Protein AF-0000000079071403 (afdb_homodimer)

Radius of gyration: 27.63 Å; Cα contacts (8 Å, |Δi|>4): 1216; chains: 2; bounding box: 45×88×62 Å

pLDDT: mean 96.02, std 5.26, range [44.34, 98.88]

Organism: Streptomyces microflavus (NCBI:txid1919)

Sequence (558 aa):
MDQLTVGILHPGSMGAAVAACAATNAAAALWCEAGRSSASAGRAAQFGLTSVASLSELLDRSDIVISLCPPAGAEDLARDVAGHRFAGVYLEANAINPERVQRIAGLLAPDATVVDGGVVGSPPVGNKTPTLYLSGPADASERIEALFAGTAVRTTVLGTEVGKASALKLAYAAFQKASRVLVALAIGMAREHGVDQELIEVASRRTDSYLAEPQYVAKTAARAWRWGPELEEAADALAAAGLPPEMLRAAASALARWNDAKDDGELTLTDALDRLAQPMDQLTVGILHPGSMGAAVAACAATNAAAALWCEAGRSSASAGRAAQFGLTSVASLSELLDRSDIVISLCPPAGAEDLARDVAGHRFAGVYLEANAINPERVQRIAGLLAPDATVVDGGVVGSPPVGNKTPTLYLSGPADASERIEALFAGTAVRTTVLGTEVGKASALKLAYAAFQKASRVLVALAIGMAREHGVDQELIEVASRRTDSYLAEPQYVAKTAARAWRWGPELEEAADALAAAGLPPEMLRAAASALARWNDAKDDGELTLTDALDRLAQP

Secondary structure (DSSP, 8-state):
-PPPEEEES--SHHHHHHHHHHHTTSSEEEEE-TT--HHHHHHHHHTTPEEES-HHHHHHH-SEEEE---GGGHHHHHHHHHHTT--SEEEE-SS--HHHHHHHHHHHTTTSEEEEEEEESS-SSTT---EEEEES-HHHHHHHHHHHTTSSSEEEEEESSTTHHHHHHHHHHHHHHHHHHHHHHHHHHHHTTT-HHHHHHHHTT--S-GGG-TTHHHHHHHTHHHHHHHHHHHHHHHHHTTS--HHHHHHHHHHHTTGGGTT-TT--HHHHHHHH---/-PPPEEEES--SHHHHHHHHHHHTTSSEEEEE-TT--HHHHHHHHHTTPEEES-HHHHHHH-SEEEE---GGGHHHHHHHHHHTT--SEEEE-SS--HHHHHHHHHHHTTTSEEEEEEEESS-SSTT---EEEEES-HHHHHHHHHHHTTSSSEEEEEESSTTHHHHHHHHHHHHHHHHHHHHHHHHHHHHTTT-HHHHHHHHTT--S-GGG-TTHHHHHHHTHHHHHHHHHHHHHHHHHTTS--HHHHHHHHHHHTTGGGTT-TT--HHHHHHHH---

Nearest PDB structures (foldseek):
  8tcu-assembly1_D-2  TM=5.773E-01  e=1.353E-08  Homo sapiens
  5bsh-assembly1_D  TM=5.995E-01  e=4.587E-08  Medicago truncatula
  8dkg-assembly1_B-2  TM=5.137E-01  e=7.140E-09  Homo sapiens
  5uax-assembly1_C  TM=5.415E-01  e=5.787E-08  Homo sapiens
  3tri-assembly1_B  TM=5.147E-01  e=1.384E-07  Coxiella burnetii

InterPro domains:
  IPR008927 6-phosphogluconate dehydrogenase-like, C-terminal domain superfamily [SSF48179] (163-271)
  IPR013328 6-phosphogluconate dehydrogenase, domain 2 [G3DSA:1.10.1040.10] (174-278)
  IPR015814 Phosphogluconate dehydrogenase, NAD-binding, putative, C-terminal [PF09130] (190-258)
  IPR036291 NAD(P)-binding domain superfamily [SSF51735] (5-138)

Solvent-accessible surface area (backbone atoms only — not comparable to full-atom values): 26930 Å² total; per-residue (Å²): 127,87,58,48,25,34,20,39,75,30,43,44,75,51,28,24,36,51,40,38,38,30,30,76,55,25,67,39,27,32,34,51,54,64,95,55,54,72,67,39,52,50,43,26,55,74,48,69,45,43,77,38,78,33,66,67,59,39,50,72,63,26,47,32,36,40,39,41,46,60,55,89,50,49,61,61,52,44,50,54,46,37,74,67,61,38,61,35,39,37,34,47,32,31,61,40,31,34,70,56,52,51,53,44,42,58,58,31,47,85,49,26,48,56,33,24,17,17,68,49,71,58,51,47,57,92,91,34,62,18,36,38,29,29,6,12,51,64,71,62,49,49,54,54,45,57,27,27,62,94,45,49,45,40,68,47,78,78,46,60,50,70,28,38,16,17,31,36,36,37,24,52,46,41,40,53,54,45,45,46,51,38,33,45,52,25,44,49,46,10,46,78,58,72,30,36,69,59,44,32,55,61,33,58,71,42,56,57,35,66,53,48,44,60,68,51,36,13,58,50,27,17,42,11,65,63,49,22,59,38,24,45,30,34,21,50,46,24,47,76,67,30,29,81,29,53,36,38,45,31,38,24,56,56,28,56,54,26,45,90,34,56,73,38,86,78,54,40,46,68,56,39,48,54,52,52,35,45,133,128,85,59,49,24,34,22,37,77,30,42,44,75,50,29,24,35,49,39,40,38,32,30,76,55,26,66,38,27,34,34,52,54,65,93,56,52,71,68,40,52,50,43,26,55,74,46,69,45,42,78,36,77,33,65,68,58,40,50,72,64,25,46,32,36,39,38,40,46,60,56,89,50,49,61,60,51,45,50,54,45,37,72,65,61,40,62,34,39,37,34,48,32,32,61,39,31,34,70,57,51,52,51,44,44,58,60,30,46,83,49,25,47,57,31,24,16,17,66,48,72,58,51,47,57,92,90,33,62,18,37,38,28,27,7,13,52,66,70,61,49,50,53,54,45,57,27,28,63,95,43,48,46,40,70,48,77,78,46,59,50,69,30,38,15,16,30,35,36,37,24,51,47,40,39,53,55,46,47,49,51,38,32,45,54,26,43,48,48,10,45,77,58,73,30,36,70,58,44,31,56,60,34,58,72,41,56,56,36,69,53,47,43,58,68,50,36,13,56,47,27,18,42,12,66,65,49,23,59,38,24,44,30,34,19,51,46,24,46,76,66,30,30,81,29,52,36,37,48,31,38,22,56,55,28,54,53,25,45,90,34,55,74,39,85,79,53,40,46,70,56,39,48,53,50,53,34,44,133

Foldseek 3Di:
DAFFEEEEEFQDLQRLLVLLLLCVRGPFYEYEPPPDDPVSVVSNVVSPHHYDHDPLVRLVRGQEYEYADEPVCQQVVLLVSLVSLRQHEYERAYLDAQVVQVVSCVSNPPRYFYKYWYWDWGRLPDQTAIEIEIEADPVSLVVVQSSNPPGSYHYDYPYHDRGPRSNVRNVVCVVVVVVVVVLVLVLLLCVVVPCSVVVVVVVVVDDDDPVVCLFCLLVLLQCLQPVLVVLVVSLVSSVVSVHHSVVSNVVSVLSVLSVVNHNVPPGGSVNSVVSSDDD/DAFFEEEEEFQDLQRLLVLLLLCVRGPFYEYEPPPDDPVSVVSNVVSPHHYDHDPLVRLVRGQEYEYADEPVCQQVVLLVSLVSLRQHEYERAYLDAQVVQVVSCVSNPPRYFYKYWYWDWGRLPDQTAIEIEIEADPVSLVVVCSSNPPGSYHYDYPYHDRGPRSNVRNVVCVVVVVVVVVLVLVLLLCVVVPCSVVVVVVVVVDDDDPVVCLFCLLVLLQCLQPVLVVLVVSLVSSVVSVHHSVVSNVVSVLSVLSVVNHNVPPGGSVNSVVSSDDD

Structure (mmCIF, N/CA/C/O backbone):
data_AF-0000000079071403-model_v1
#
loop_
_entity.id
_entity.type
_entity.pdbx_description
1 polymer 'DUF1932 domain-containing protein'
#
loop_
_atom_site.group_PDB
_atom_site.id
_atom_site.type_symbol
_atom_site.label_atom_id
_atom_site.label_alt_id
_atom_site.label_comp_id
_atom_site.label_asym_id
_atom_site.label_entity_id
_atom_site.label_seq_id
_atom_site.pdbx_PDB_ins_code
_atom_site.Cartn_x
_atom_site.Cartn_y
_atom_site.Cartn_z
_atom_site.occupancy
_atom_site.B_iso_or_equiv
_atom_site.auth_seq_id
_atom_site.auth_comp_id
_atom_site.auth_asym_id
_atom_site.auth_atom_id
_atom_site.pdbx_PDB_model_num
ATOM 1 N N . MET A 1 1 ? -8.469 47.406 5.652 1 44.78 1 MET A N 1
ATOM 2 C CA . MET A 1 1 ? -8.32 46.5 6.789 1 44.78 1 MET A CA 1
ATOM 3 C C . MET A 1 1 ? -6.871 46.062 6.949 1 44.78 1 MET A C 1
ATOM 5 O O . MET A 1 1 ? -6.172 45.844 5.961 1 44.78 1 MET A O 1
ATOM 9 N N . ASP A 1 2 ? -6.258 46.312 8.078 1 62.88 2 ASP A N 1
ATOM 10 C CA . ASP A 1 2 ? -4.824 46.125 8.25 1 62.88 2 ASP A CA 1
ATOM 11 C C . ASP A 1 2 ? -4.441 44.656 7.938 1 62.88 2 ASP A C 1
ATOM 13 O O . ASP A 1 2 ? -5.18 43.75 8.258 1 62.88 2 ASP A O 1
ATOM 17 N N . GLN A 1 3 ? -3.549 44.469 7.008 1 86.19 3 GLN A N 1
ATOM 18 C CA . GLN A 1 3 ? -3.172 43.125 6.539 1 86.19 3 GLN A CA 1
ATOM 19 C C . GLN A 1 3 ? -2.629 42.281 7.68 1 86.19 3 GLN A C 1
ATOM 21 O O . GLN A 1 3 ? -1.91 42.781 8.547 1 86.19 3 GLN A O 1
ATOM 26 N N . LEU A 1 4 ? -3.07 41.062 7.848 1 93.94 4 LEU A N 1
ATOM 27 C CA . LEU A 1 4 ? -2.676 40.094 8.867 1 93.94 4 LEU A CA 1
ATOM 28 C C . LEU A 1 4 ? -1.189 39.781 8.758 1 93.94 4 LEU A C 1
ATOM 30 O O . LEU A 1 4 ? -0.603 39.875 7.68 1 93.94 4 LEU A O 1
ATOM 34 N N . THR A 1 5 ? -0.598 39.656 9.93 1 98.19 5 THR A N 1
ATOM 35 C CA . THR A 1 5 ? 0.76 39.125 9.984 1 98.19 5 THR A CA 1
ATOM 36 C C . THR A 1 5 ? 0.747 37.625 10.352 1 98.19 5 THR A C 1
ATOM 38 O O . THR A 1 5 ? -0.004 37.219 11.234 1 98.19 5 THR A O 1
ATOM 41 N N . VAL A 1 6 ? 1.579 36.875 9.617 1 98.56 6 VAL A N 1
ATOM 42 C CA . VAL A 1 6 ? 1.611 35.406 9.859 1 98.56 6 VAL A CA 1
ATOM 43 C C . VAL A 1 6 ? 3 35 10.344 1 98.56 6 VAL A C 1
ATOM 45 O O . VAL A 1 6 ? 4.008 35.562 9.883 1 98.56 6 VAL A O 1
ATOM 48 N N . GLY A 1 7 ? 3.025 34.156 11.375 1 98.56 7 GLY A N 1
ATOM 49 C CA . GLY A 1 7 ? 4.266 33.562 11.836 1 98.56 7 GLY A CA 1
ATOM 50 C C . GLY A 1 7 ? 4.363 32.094 11.508 1 98.56 7 GLY A C 1
ATOM 51 O O . GLY A 1 7 ? 3.402 31.328 11.695 1 98.56 7 GLY A O 1
ATOM 52 N N . ILE A 1 8 ? 5.543 31.609 10.93 1 98.5 8 ILE A N 1
ATOM 53 C CA . ILE A 1 8 ? 5.828 30.188 10.727 1 98.5 8 ILE A CA 1
ATOM 54 C C . ILE A 1 8 ? 6.805 29.703 11.789 1 98.5 8 ILE A C 1
ATOM 56 O O . ILE A 1 8 ? 7.906 30.234 11.922 1 98.5 8 ILE A O 1
ATOM 60 N N . LEU A 1 9 ? 6.422 28.625 12.477 1 96.88 9 LEU A N 1
ATOM 61 C CA . LEU A 1 9 ? 7.188 28.203 13.641 1 96.88 9 LEU A CA 1
ATOM 62 C C . LEU A 1 9 ? 8.375 27.344 13.227 1 96.88 9 LEU A C 1
ATOM 64 O O . LEU A 1 9 ? 9.383 27.281 13.93 1 96.88 9 LEU A O 1
ATOM 68 N N . HIS A 1 10 ? 8.234 26.578 12.133 1 93.94 10 HIS A N 1
ATOM 69 C CA . HIS A 1 10 ? 9.297 25.734 11.609 1 93.94 10 HIS A CA 1
ATOM 70 C C . HIS A 1 10 ? 9.469 25.922 10.102 1 93.94 10 HIS A C 1
ATOM 72 O O . HIS A 1 10 ? 8.773 25.281 9.312 1 93.94 10 HIS A O 1
ATOM 78 N N . PRO A 1 11 ? 10.523 26.719 9.727 1 94.56 11 PRO A N 1
ATOM 79 C CA . PRO A 1 11 ? 10.703 26.969 8.297 1 94.56 11 PRO A CA 1
ATOM 80 C C . PRO A 1 11 ? 11.445 25.844 7.582 1 94.56 11 PRO A C 1
ATOM 82 O O . PRO A 1 11 ? 12.461 26.094 6.926 1 94.56 11 PRO A O 1
ATOM 85 N N . GLY A 1 12 ? 10.867 24.656 7.711 1 92.69 12 GLY A N 1
ATOM 86 C CA . GLY A 1 12 ? 11.344 23.562 6.879 1 92.69 12 GLY A CA 1
ATOM 87 C C . GLY A 1 12 ? 10.961 23.719 5.418 1 92.69 12 GLY A C 1
ATOM 88 O O . GLY A 1 12 ? 10.492 24.766 5 1 92.69 12 GLY A O 1
ATOM 89 N N . SER A 1 13 ? 11.188 22.656 4.645 1 91.75 13 SER A N 1
ATOM 90 C CA . SER A 1 13 ? 10.875 22.703 3.217 1 91.75 13 SER A CA 1
ATOM 91 C C . SER A 1 13 ? 9.398 23.016 2.98 1 91.75 13 SER A C 1
ATOM 93 O O . SER A 1 13 ? 9.07 23.875 2.168 1 91.75 13 SER A O 1
ATOM 95 N N . MET A 1 14 ? 8.523 22.328 3.682 1 95 14 MET A N 1
ATOM 96 C CA . MET A 1 14 ? 7.094 22.578 3.553 1 95 14 MET A CA 1
ATOM 97 C C . MET A 1 14 ? 6.711 23.906 4.211 1 95 14 MET A C 1
ATOM 99 O O . MET A 1 14 ? 6.031 24.734 3.604 1 95 14 MET A O 1
ATOM 103 N N . GLY A 1 15 ? 7.25 24.125 5.406 1 96.94 15 GLY A N 1
ATOM 104 C CA . GLY A 1 15 ? 6.883 25.297 6.168 1 96.94 15 GLY A CA 1
ATOM 105 C C . GLY A 1 15 ? 7.242 26.594 5.473 1 96.94 15 GLY A C 1
ATOM 106 O O . GLY A 1 15 ? 6.418 27.516 5.375 1 96.94 15 GLY A O 1
ATOM 107 N N . ALA A 1 16 ? 8.477 26.719 4.984 1 97.25 16 ALA A N 1
ATOM 108 C CA . ALA A 1 16 ? 8.938 27.938 4.328 1 97.25 16 ALA A CA 1
ATOM 109 C C . ALA A 1 16 ? 8.125 28.219 3.068 1 97.25 16 ALA A C 1
ATOM 111 O O . ALA A 1 16 ? 7.73 29.359 2.824 1 97.25 16 ALA A O 1
ATOM 112 N N . ALA A 1 17 ? 7.848 27.156 2.289 1 97.81 17 ALA A N 1
ATOM 113 C CA . ALA A 1 17 ? 7.109 27.312 1.039 1 97.81 17 ALA A CA 1
ATOM 114 C C . ALA A 1 17 ? 5.66 27.719 1.303 1 97.81 17 ALA A C 1
ATOM 116 O O . ALA A 1 17 ? 5.109 28.562 0.604 1 97.81 17 ALA A O 1
ATOM 117 N N . VAL A 1 18 ? 5.051 27.125 2.314 1 98.44 18 VAL A N 1
ATOM 118 C CA . VAL A 1 18 ? 3.676 27.438 2.686 1 98.44 18 VAL A CA 1
ATOM 119 C C . VAL A 1 18 ? 3.594 28.875 3.221 1 98.44 18 VAL A C 1
ATOM 121 O O . VAL A 1 18 ? 2.676 29.609 2.877 1 98.44 18 VAL A O 1
ATOM 124 N N . ALA A 1 19 ? 4.578 29.25 4.055 1 98.25 19 ALA A N 1
ATOM 125 C CA . ALA A 1 19 ? 4.617 30.594 4.598 1 98.25 19 ALA A CA 1
ATOM 126 C C . ALA A 1 19 ? 4.754 31.625 3.482 1 98.25 19 ALA A C 1
ATOM 128 O O . ALA A 1 19 ? 4.168 32.719 3.557 1 98.25 19 ALA A O 1
ATOM 129 N N . ALA A 1 20 ? 5.504 31.297 2.463 1 97.81 20 ALA A N 1
ATOM 130 C CA . ALA A 1 20 ? 5.668 32.219 1.326 1 97.81 20 ALA A CA 1
ATOM 131 C C . ALA A 1 20 ? 4.344 32.438 0.602 1 97.81 20 ALA A C 1
ATOM 133 O O . ALA A 1 20 ? 4.059 33.531 0.137 1 97.81 20 ALA A O 1
ATOM 134 N N . CYS A 1 21 ? 3.553 31.391 0.476 1 98.12 21 CYS A N 1
ATOM 135 C CA . CYS A 1 21 ? 2.227 31.516 -0.116 1 98.12 21 CYS A CA 1
ATOM 136 C C . CYS A 1 21 ? 1.334 32.406 0.739 1 98.12 21 CYS A C 1
ATOM 138 O O . CYS A 1 21 ? 0.639 33.281 0.217 1 98.12 21 CYS A O 1
ATOM 140 N N . ALA A 1 22 ? 1.403 32.25 2.047 1 98 22 ALA A N 1
ATOM 141 C CA . ALA A 1 22 ? 0.615 33.062 2.961 1 98 22 ALA A CA 1
ATOM 142 C C . ALA A 1 22 ? 1.02 34.531 2.867 1 98 22 ALA A C 1
ATOM 144 O O . ALA A 1 22 ? 0.175 35.438 2.986 1 98 22 ALA A O 1
ATOM 145 N N . ALA A 1 23 ? 2.252 34.812 2.652 1 97.31 23 ALA A N 1
ATOM 146 C CA . ALA A 1 23 ? 2.805 36.156 2.617 1 97.31 23 ALA A CA 1
ATOM 147 C C . ALA A 1 23 ? 2.16 36.969 1.511 1 97.31 23 ALA A C 1
ATOM 149 O O . ALA A 1 23 ? 2.115 38.219 1.595 1 97.31 23 ALA A O 1
ATOM 150 N N . THR A 1 24 ? 1.642 36.281 0.502 1 96.25 24 THR A N 1
ATOM 151 C CA . THR A 1 24 ? 1.021 36.969 -0.628 1 96.25 24 THR A CA 1
ATOM 152 C C . THR A 1 24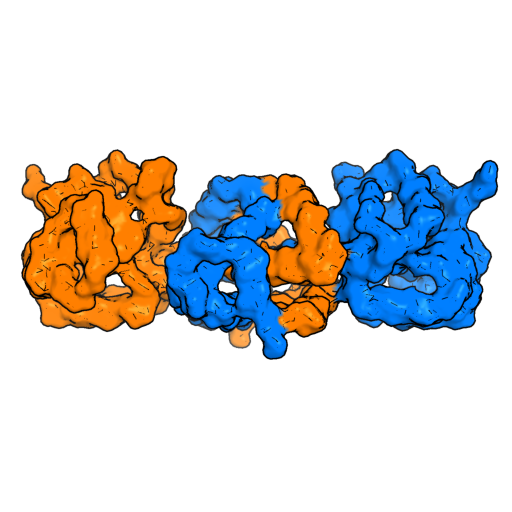 ? -0.19 37.781 -0.173 1 96.25 24 THR A C 1
ATOM 154 O O . THR A 1 24 ? -0.507 38.812 -0.76 1 96.25 24 THR A O 1
ATOM 157 N N . ASN A 1 25 ? -0.828 37.344 0.885 1 97.25 25 ASN A N 1
ATOM 158 C CA . ASN A 1 25 ? -2.039 38 1.367 1 97.25 25 ASN A CA 1
ATOM 159 C C . ASN A 1 25 ? -1.868 38.531 2.793 1 97.25 25 ASN A C 1
ATOM 161 O O . ASN A 1 25 ? -2.854 38.812 3.477 1 97.25 25 ASN A O 1
ATOM 165 N N . ALA A 1 26 ? -0.604 38.562 3.264 1 97.81 26 ALA A N 1
ATOM 166 C CA . ALA A 1 26 ? -0.3 39.031 4.617 1 97.81 26 ALA A CA 1
ATOM 167 C C . ALA A 1 26 ? 0.609 40.25 4.586 1 97.81 26 ALA A C 1
ATOM 169 O O . ALA A 1 26 ? 1.24 40.562 3.566 1 97.81 26 ALA A O 1
ATOM 170 N N . ALA A 1 27 ? 0.57 41 5.68 1 97.44 27 ALA A N 1
ATOM 171 C CA . ALA A 1 27 ? 1.501 42.094 5.809 1 97.44 27 ALA A CA 1
ATOM 172 C C . ALA A 1 27 ? 2.945 41.625 5.844 1 97.44 27 ALA A C 1
ATOM 174 O O . ALA A 1 27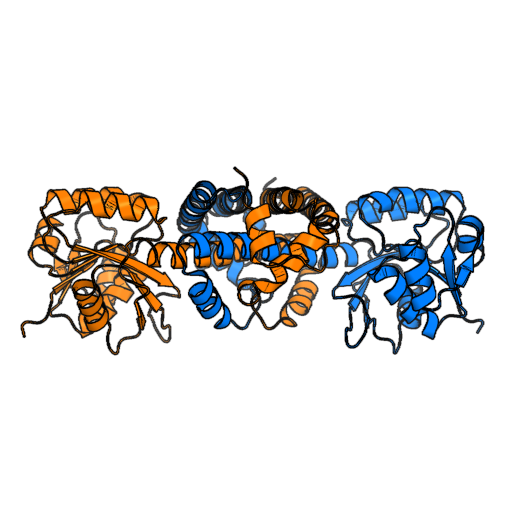 ? 3.846 42.281 5.32 1 97.44 27 ALA A O 1
ATOM 175 N N . ALA A 1 28 ? 3.133 40.469 6.492 1 97.38 28 ALA A N 1
ATOM 176 C CA . ALA A 1 28 ? 4.441 39.844 6.59 1 97.38 28 ALA A CA 1
ATOM 177 C C . ALA A 1 28 ? 4.309 38.375 6.988 1 97.38 28 ALA A C 1
ATOM 179 O O . ALA A 1 28 ? 3.299 37.969 7.574 1 97.38 28 ALA A O 1
ATOM 180 N N . ALA A 1 29 ? 5.262 37.594 6.586 1 98.5 29 ALA A N 1
ATOM 181 C CA . ALA A 1 29 ? 5.477 36.25 7.117 1 98.5 29 ALA A CA 1
ATOM 182 C C . ALA A 1 29 ? 6.766 36.188 7.93 1 98.5 29 ALA A C 1
ATOM 184 O O . ALA A 1 29 ? 7.859 36.344 7.387 1 98.5 29 ALA A O 1
ATOM 185 N N . LEU A 1 30 ? 6.605 35.938 9.219 1 98.56 30 LEU A N 1
ATOM 186 C CA . LEU A 1 30 ? 7.723 36 10.156 1 98.56 30 LEU A CA 1
ATOM 187 C C . LEU A 1 30 ? 8.242 34.594 10.484 1 98.56 30 LEU A C 1
ATOM 189 O O . LEU A 1 30 ? 7.492 33.625 10.438 1 98.56 30 LEU A O 1
ATOM 193 N N . TRP A 1 31 ? 9.531 34.469 10.781 1 98.12 31 TRP A N 1
ATOM 194 C CA . TRP A 1 31 ? 10.148 33.25 11.344 1 98.12 31 TRP A CA 1
ATOM 195 C C . TRP A 1 31 ? 11.219 33.625 12.367 1 98.12 31 TRP A C 1
ATOM 197 O O . TRP A 1 31 ? 11.773 34.719 12.328 1 98.12 31 TRP A O 1
ATOM 207 N N . CYS A 1 32 ? 11.43 32.75 13.32 1 97.25 32 CYS A N 1
ATOM 208 C CA . CYS A 1 32 ? 12.414 33 14.375 1 97.25 32 CYS A CA 1
ATOM 209 C C . CYS A 1 32 ? 13.75 32.344 14.023 1 97.25 32 CYS A C 1
ATOM 211 O O . CYS A 1 32 ? 13.836 31.141 13.836 1 97.25 32 CYS A O 1
ATOM 213 N N . GLU A 1 33 ? 14.812 33.062 14.047 1 94.38 33 GLU A N 1
ATOM 214 C CA . GLU A 1 33 ? 16.125 32.594 13.633 1 94.38 33 GLU A CA 1
ATOM 215 C C . GLU A 1 33 ? 16.844 31.875 14.773 1 94.38 33 GLU A C 1
ATOM 217 O O . GLU A 1 33 ? 17.719 31.047 14.531 1 94.38 33 GLU A O 1
ATOM 222 N N . ALA A 1 34 ? 16.438 32.188 15.961 1 91.56 34 ALA A N 1
ATOM 223 C CA . ALA A 1 34 ? 17.156 31.641 17.125 1 91.56 34 ALA A CA 1
ATOM 224 C C . ALA A 1 34 ? 17.141 30.125 17.125 1 91.56 34 ALA A C 1
ATOM 226 O O . ALA A 1 34 ? 16.094 29.5 17 1 91.56 34 ALA A O 1
ATOM 227 N N . GLY A 1 35 ? 18.328 29.5 17.219 1 88.88 35 GLY A N 1
ATOM 228 C CA . GLY A 1 35 ? 18.469 28.062 17.375 1 88.88 35 GLY A CA 1
ATOM 229 C C . GLY A 1 35 ? 18.281 27.297 16.094 1 88.88 35 GLY A C 1
ATOM 230 O O . GLY A 1 35 ? 18.219 26.062 16.094 1 88.88 35 GLY A O 1
ATOM 231 N N . ARG A 1 36 ? 18.281 27.969 14.953 1 90.62 36 ARG A N 1
ATOM 232 C CA . ARG A 1 36 ? 18.016 27.281 13.688 1 90.62 36 ARG A CA 1
ATOM 233 C C . ARG A 1 36 ? 19.312 27.062 12.914 1 90.62 36 ARG A C 1
ATOM 235 O O . ARG A 1 36 ? 20.297 27.781 13.109 1 90.62 36 ARG A O 1
ATOM 242 N N . SER A 1 37 ? 19.297 26.078 12.117 1 90.31 37 SER A N 1
ATOM 243 C CA . SER A 1 37 ? 20.453 25.734 11.289 1 90.31 37 SER A CA 1
ATOM 244 C C . SER A 1 37 ? 20.609 26.734 10.148 1 90.31 37 SER A C 1
ATOM 246 O O . SER A 1 37 ? 19.703 27.516 9.852 1 90.31 37 SER A O 1
ATOM 248 N N . SER A 1 38 ? 21.828 26.672 9.508 1 92.38 38 SER A N 1
ATOM 249 C CA . SER A 1 38 ? 22.078 27.484 8.312 1 92.38 38 SER A CA 1
ATOM 250 C C . SER A 1 38 ? 21.156 27.078 7.168 1 92.38 38 SER A C 1
ATOM 252 O O . SER A 1 38 ? 20.75 27.906 6.352 1 92.38 38 SER A O 1
ATOM 254 N N . ALA A 1 39 ? 20.781 25.797 7.145 1 88.56 39 ALA A N 1
ATOM 255 C CA . ALA A 1 39 ? 19.875 25.312 6.105 1 88.56 39 ALA A CA 1
ATOM 256 C C . ALA A 1 39 ? 18.5 25.953 6.246 1 88.56 39 ALA A C 1
ATOM 258 O O . ALA A 1 39 ? 17.891 26.344 5.254 1 88.56 39 ALA A O 1
ATOM 259 N N . SER A 1 40 ? 18.031 26.062 7.488 1 90.62 40 SER A N 1
ATOM 260 C CA . SER A 1 40 ? 16.75 26.703 7.758 1 90.62 40 SER A CA 1
ATOM 261 C C . SER A 1 40 ? 16.766 28.188 7.379 1 90.62 40 SER A C 1
ATOM 263 O O . SER A 1 40 ? 15.82 28.688 6.777 1 90.62 40 SER A O 1
ATOM 265 N N . ALA A 1 41 ? 17.844 28.844 7.719 1 93.62 41 ALA A N 1
ATOM 266 C CA . ALA A 1 41 ? 18 30.25 7.395 1 93.62 41 ALA A CA 1
ATOM 267 C C . ALA A 1 41 ? 18.047 30.469 5.883 1 93.62 41 ALA A C 1
ATOM 269 O O . ALA A 1 41 ? 17.469 31.438 5.375 1 93.62 41 ALA A O 1
ATOM 270 N N . GLY A 1 42 ? 18.766 29.578 5.203 1 95 42 GLY A N 1
ATOM 271 C CA . GLY A 1 42 ? 18.828 29.656 3.752 1 95 42 GLY A CA 1
ATOM 272 C C . GLY A 1 42 ? 17.469 29.531 3.096 1 95 42 GLY A C 1
ATOM 273 O O . GLY A 1 42 ? 17.125 30.281 2.186 1 95 42 GLY A O 1
ATOM 274 N N . ARG A 1 43 ? 16.625 28.641 3.549 1 93.94 43 ARG A N 1
ATOM 275 C CA . ARG A 1 43 ? 15.281 28.438 3.01 1 93.94 43 ARG A CA 1
ATOM 276 C C . ARG A 1 43 ? 14.398 29.656 3.268 1 93.94 43 ARG A C 1
ATOM 278 O O . ARG A 1 43 ? 13.672 30.109 2.379 1 93.94 43 ARG A O 1
ATOM 285 N N . ALA A 1 44 ? 14.484 30.125 4.5 1 95.5 44 ALA A N 1
ATOM 286 C CA . ALA A 1 44 ? 13.695 31.297 4.859 1 95.5 44 ALA A CA 1
ATOM 287 C C . ALA A 1 44 ? 14.039 32.5 3.975 1 95.5 44 ALA A C 1
ATOM 289 O O . ALA A 1 44 ? 13.156 33.219 3.521 1 95.5 44 ALA A O 1
ATOM 290 N N . ALA A 1 45 ? 15.328 32.656 3.758 1 94.81 45 ALA A N 1
ATOM 291 C CA . ALA A 1 45 ? 15.789 33.75 2.891 1 94.81 45 ALA A CA 1
ATOM 292 C C . ALA A 1 45 ? 15.305 33.531 1.459 1 94.81 45 ALA A C 1
ATOM 294 O O . ALA A 1 45 ? 14.859 34.5 0.809 1 94.81 45 ALA A O 1
ATOM 295 N N . GLN A 1 46 ? 15.406 32.34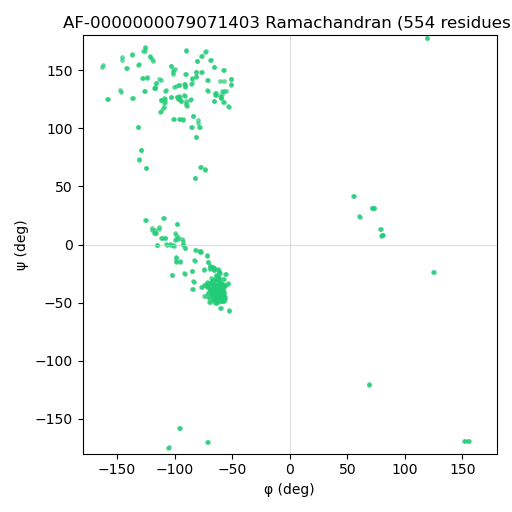4 0.987 1 95.38 46 GLN A N 1
ATOM 296 C CA . GLN A 1 46 ? 14.992 31.984 -0.369 1 95.38 46 GLN A CA 1
ATOM 297 C C . GLN A 1 46 ? 13.523 32.312 -0.592 1 95.38 46 GLN A C 1
ATOM 299 O O . GLN A 1 46 ? 13.133 32.75 -1.68 1 95.38 46 GLN A O 1
ATOM 304 N N . PHE A 1 47 ? 12.695 32.188 0.444 1 96.38 47 PHE A N 1
ATOM 305 C CA . PHE A 1 47 ? 11.25 32.375 0.306 1 96.38 47 PHE A CA 1
ATOM 306 C C . PHE A 1 47 ? 10.836 33.75 0.769 1 96.38 47 PHE A C 1
ATOM 308 O O . PHE A 1 47 ? 9.648 34.062 0.824 1 96.38 47 PHE A O 1
ATOM 315 N N . GLY A 1 48 ? 11.789 34.625 1.147 1 95.88 48 GLY A N 1
ATOM 316 C CA . GLY A 1 48 ? 11.523 36.031 1.472 1 95.88 48 GLY A CA 1
ATOM 317 C C . GLY A 1 48 ? 10.82 36.188 2.805 1 95.88 48 GLY A C 1
ATOM 318 O O . GLY A 1 48 ? 10.047 37.125 2.98 1 95.88 48 GLY A O 1
ATOM 319 N N . LEU A 1 49 ? 11.078 35.312 3.752 1 97.94 49 LEU A N 1
ATOM 320 C CA . LEU A 1 49 ? 10.469 35.438 5.074 1 97.94 49 LEU A CA 1
ATOM 321 C C . LEU A 1 49 ? 11.211 36.438 5.934 1 97.94 49 LEU A C 1
ATOM 323 O O . LEU A 1 49 ? 12.438 36.562 5.828 1 97.94 49 LEU A O 1
ATOM 327 N N . THR A 1 50 ? 10.508 37.125 6.727 1 98.06 50 THR A N 1
ATOM 328 C CA . THR A 1 50 ? 11.086 38.125 7.598 1 98.06 50 THR A CA 1
ATOM 329 C C . THR A 1 50 ? 11.57 37.531 8.906 1 98.06 50 THR A C 1
ATOM 331 O O . THR A 1 50 ? 10.797 36.875 9.617 1 98.06 50 THR A O 1
ATOM 334 N N . SER A 1 51 ? 12.844 37.75 9.227 1 97.62 51 SER A N 1
ATOM 335 C CA . SER A 1 51 ? 13.414 37.156 10.438 1 97.62 51 SER A CA 1
ATOM 336 C C . SER A 1 51 ? 13.117 38.031 11.656 1 97.62 51 SER A C 1
ATOM 338 O O . SER A 1 51 ? 13.055 39.25 11.562 1 97.62 51 SER A O 1
ATOM 340 N N . VAL A 1 52 ? 12.867 37.375 12.758 1 97.94 52 VAL A N 1
ATOM 341 C CA . VAL A 1 52 ? 12.812 38.031 14.07 1 97.94 52 VAL A CA 1
ATOM 342 C C . VAL A 1 52 ? 13.773 37.312 15.031 1 97.94 52 VAL A C 1
ATOM 344 O O . VAL A 1 52 ? 14.211 36.188 14.773 1 97.94 52 VAL A O 1
ATOM 347 N N . ALA A 1 53 ? 14.023 37.906 16.188 1 95.88 53 ALA A N 1
ATOM 348 C CA . ALA A 1 53 ? 15.133 37.469 17.047 1 95.88 53 ALA A CA 1
ATOM 349 C C . ALA A 1 53 ? 14.68 36.406 18.031 1 95.88 53 ALA A C 1
ATOM 351 O O . ALA A 1 53 ? 15.492 35.594 18.516 1 95.88 53 ALA A O 1
ATOM 352 N N . SER A 1 54 ? 13.352 36.406 18.359 1 97 54 SER A N 1
ATOM 353 C CA . SER A 1 54 ? 12.883 35.469 19.391 1 97 54 SER A CA 1
ATOM 354 C C . SER A 1 54 ? 11.469 34.969 19.078 1 97 54 SER A C 1
ATOM 356 O O . SER A 1 54 ? 10.734 35.594 18.328 1 97 54 SER A O 1
ATOM 358 N N . LEU A 1 55 ? 11.203 33.875 19.734 1 97.19 55 LEU A N 1
ATOM 359 C CA . LEU A 1 55 ? 9.844 33.344 19.641 1 97.19 55 LEU A CA 1
ATOM 360 C C . LEU A 1 55 ? 8.828 34.312 20.188 1 97.19 55 LEU A C 1
ATOM 362 O O . LEU A 1 55 ? 7.734 34.469 19.641 1 97.19 55 LEU A O 1
ATOM 366 N N . SER A 1 56 ? 9.227 35 21.266 1 97.62 56 SER A N 1
ATOM 367 C CA . SER A 1 56 ? 8.352 36 21.859 1 97.62 56 SER A CA 1
ATOM 368 C C . SER A 1 56 ? 8 37.094 20.875 1 97.62 56 SER A C 1
ATOM 370 O O . SER A 1 56 ? 6.832 37.469 20.734 1 97.62 56 SER A O 1
ATOM 372 N N . GLU A 1 57 ? 8.992 37.594 20.219 1 98.12 57 GLU A N 1
ATOM 373 C CA . GLU A 1 57 ? 8.758 38.625 19.219 1 98.12 57 GLU A CA 1
ATOM 374 C C . GLU A 1 57 ? 7.875 38.125 18.094 1 98.12 57 GLU A C 1
ATOM 376 O O . GLU A 1 57 ? 6.98 38.844 17.625 1 98.12 57 GLU A O 1
ATOM 381 N N . LEU A 1 58 ? 8.125 36.875 17.594 1 98.38 58 LEU A N 1
ATOM 382 C CA . LEU A 1 58 ? 7.32 36.281 16.547 1 98.38 58 LEU A CA 1
ATOM 383 C C . LEU A 1 58 ? 5.852 36.219 16.938 1 98.38 58 LEU A C 1
ATOM 385 O O . LEU A 1 58 ? 4.98 36.625 16.172 1 98.38 58 LEU A O 1
ATOM 389 N N . LEU A 1 59 ? 5.566 35.781 18.156 1 98.5 59 LEU A N 1
ATOM 390 C CA . LEU A 1 59 ? 4.203 35.594 18.641 1 98.5 59 LEU A CA 1
ATOM 391 C C . LEU A 1 59 ? 3.514 36.938 18.891 1 98.5 59 LEU A C 1
ATOM 393 O O . LEU A 1 59 ? 2.32 37.094 18.625 1 98.5 59 LEU A O 1
ATOM 397 N N . ASP A 1 60 ? 4.289 37.938 19.359 1 97.81 60 ASP A N 1
ATOM 398 C CA . ASP A 1 60 ? 3.73 39.25 19.641 1 97.81 60 ASP A CA 1
ATOM 399 C C . ASP A 1 60 ? 3.264 39.938 18.375 1 97.81 60 ASP A C 1
ATOM 401 O O . ASP A 1 60 ? 2.287 40.688 18.391 1 97.81 60 ASP A O 1
ATOM 405 N N . ARG A 1 61 ? 3.912 39.625 17.344 1 97.94 61 ARG A N 1
ATOM 406 C CA . ARG A 1 61 ? 3.668 40.375 16.109 1 97.94 61 ARG A CA 1
ATOM 407 C C . ARG A 1 61 ? 2.701 39.594 15.203 1 97.94 61 ARG A C 1
ATOM 409 O O . ARG A 1 61 ? 2.191 40.156 14.234 1 97.94 61 ARG A O 1
ATOM 416 N N . SER A 1 62 ? 2.4 38.344 15.492 1 98.5 62 SER A N 1
ATOM 417 C CA . SER A 1 62 ? 1.631 37.5 14.578 1 98.5 62 SER A CA 1
ATOM 418 C C . SER A 1 62 ? 0.153 37.5 14.953 1 98.5 62 SER A C 1
ATOM 420 O O . SER A 1 62 ? -0.191 37.438 16.141 1 98.5 62 SER A O 1
ATOM 422 N N . ASP A 1 63 ? -0.707 37.594 13.953 1 98.44 63 ASP A N 1
ATOM 423 C CA . ASP A 1 63 ? -2.135 37.344 14.125 1 98.44 63 ASP A CA 1
ATOM 424 C C . ASP A 1 63 ? -2.451 35.844 14 1 98.44 63 ASP A C 1
ATOM 426 O O . ASP A 1 63 ? -3.355 35.344 14.664 1 98.44 63 ASP A O 1
ATOM 430 N N . ILE A 1 64 ? -1.753 35.188 13.078 1 98.62 64 ILE A N 1
ATOM 431 C CA . ILE A 1 64 ? -1.855 33.75 12.812 1 98.62 64 ILE A CA 1
ATOM 432 C C . ILE A 1 64 ? -0.471 33.125 12.891 1 98.62 64 ILE A C 1
ATOM 434 O O . ILE A 1 64 ? 0.501 33.656 12.367 1 98.62 64 ILE A O 1
ATOM 438 N N . VAL A 1 65 ? -0.408 32.062 13.586 1 98.75 65 VAL A N 1
ATOM 439 C CA . VAL A 1 65 ? 0.827 31.281 13.633 1 98.75 65 VAL A CA 1
ATOM 440 C C . VAL A 1 65 ? 0.589 29.891 13.047 1 98.75 65 VAL A C 1
ATOM 442 O O . VAL A 1 65 ? -0.433 29.25 13.32 1 98.75 65 VAL A O 1
ATOM 445 N N . ILE A 1 66 ? 1.534 29.406 12.172 1 98.75 66 ILE A N 1
ATOM 446 C CA . ILE A 1 66 ? 1.42 28.125 11.484 1 98.75 66 ILE A CA 1
ATOM 447 C C . ILE A 1 66 ? 2.449 27.141 12.047 1 98.75 66 ILE A C 1
ATOM 449 O O . ILE A 1 66 ? 3.65 27.422 12.039 1 98.75 66 ILE A O 1
ATOM 453 N N . SER A 1 67 ? 1.972 26.078 12.625 1 98.56 67 SER A N 1
ATOM 454 C CA . SER A 1 67 ? 2.848 25 13.078 1 98.56 67 SER A CA 1
ATOM 455 C C . SER A 1 67 ? 2.941 23.891 12.031 1 98.56 67 SER A C 1
ATOM 457 O O . SER A 1 67 ? 1.954 23.203 11.758 1 98.56 67 SER A O 1
ATOM 459 N N . LEU A 1 68 ? 4.016 23.719 11.352 1 96.88 68 LEU A N 1
ATOM 460 C CA . LEU A 1 68 ? 4.367 22.688 10.383 1 96.88 68 LEU A CA 1
ATOM 461 C C . LEU A 1 68 ? 5.734 22.094 10.695 1 96.88 68 LEU A C 1
ATOM 463 O O . LEU A 1 68 ? 6.715 22.359 10 1 96.88 68 LEU A O 1
ATOM 467 N N . CYS A 1 69 ? 5.809 21.297 11.75 1 94 69 CYS A N 1
ATOM 468 C CA . CYS A 1 69 ? 7.059 20.703 12.211 1 94 69 CYS A CA 1
ATOM 469 C C . CYS A 1 69 ? 6.93 19.188 12.32 1 94 69 CYS A C 1
ATOM 471 O O . CYS A 1 69 ? 5.836 18.641 12.172 1 94 69 CYS A O 1
ATOM 473 N N . PRO A 1 70 ? 8.023 18.438 12.461 1 92.06 70 PRO A N 1
ATOM 474 C CA . PRO A 1 70 ? 7.93 17 12.695 1 92.06 70 PRO A CA 1
ATOM 475 C C . PRO A 1 70 ? 7.105 16.641 13.93 1 92.06 70 PRO A C 1
ATOM 477 O O . PRO A 1 70 ? 7.094 17.406 14.898 1 92.06 70 PRO A O 1
ATOM 480 N N . PRO A 1 71 ? 6.484 15.5 13.891 1 95.5 71 PRO A N 1
ATOM 481 C CA . PRO A 1 71 ? 5.574 15.117 14.977 1 95.5 71 PRO A CA 1
ATOM 482 C C . PRO A 1 71 ? 6.223 15.195 16.359 1 95.5 71 PRO A C 1
ATOM 484 O O . PRO A 1 71 ? 5.57 15.586 17.328 1 95.5 71 PRO A O 1
ATOM 487 N N . ALA A 1 72 ? 7.488 14.922 16.469 1 93.25 72 ALA A N 1
ATOM 488 C CA . ALA A 1 72 ? 8.172 14.852 17.75 1 93.25 72 ALA A CA 1
ATOM 489 C C . ALA A 1 72 ? 8.18 16.203 18.453 1 93.25 72 ALA A C 1
ATOM 491 O O . ALA A 1 72 ? 8.188 16.281 19.672 1 93.25 72 ALA A O 1
ATOM 492 N N . GLY A 1 73 ? 8.117 17.266 17.734 1 94.62 73 GLY A N 1
ATOM 493 C CA . GLY A 1 73 ? 8.25 18.609 18.297 1 94.62 73 GLY A CA 1
ATOM 494 C C . GLY A 1 73 ? 6.918 19.312 18.484 1 94.62 73 GLY A C 1
ATOM 495 O O . GLY A 1 73 ? 6.859 20.406 19.047 1 94.62 73 GLY A O 1
ATOM 496 N N . ALA A 1 74 ? 5.797 18.672 18.109 1 97.12 74 ALA A N 1
ATOM 497 C CA . ALA A 1 74 ? 4.516 19.344 17.953 1 97.12 74 ALA A CA 1
ATOM 498 C C . ALA A 1 74 ? 4.004 19.859 19.312 1 97.12 74 ALA A C 1
ATOM 500 O O . ALA A 1 74 ? 3.691 21.047 19.453 1 97.12 74 ALA A O 1
ATOM 501 N N . GLU A 1 75 ? 3.992 19.047 20.344 1 97.81 75 GLU A N 1
ATOM 502 C CA . GLU A 1 75 ? 3.416 19.422 21.625 1 97.81 75 GLU A CA 1
ATOM 503 C C . GLU A 1 75 ? 4.344 20.359 22.391 1 97.81 75 GLU A C 1
ATOM 505 O O . GLU A 1 75 ? 3.885 21.266 23.094 1 97.81 75 GLU A O 1
ATOM 510 N N . ASP A 1 76 ? 5.648 20.109 22.25 1 97.12 76 ASP A N 1
ATOM 511 C CA . ASP A 1 76 ? 6.594 21.016 22.891 1 97.12 76 ASP A CA 1
ATOM 512 C C . ASP A 1 76 ? 6.453 22.438 22.328 1 97.12 76 ASP A C 1
ATOM 514 O O . ASP A 1 76 ? 6.473 23.406 23.094 1 97.12 76 ASP A O 1
ATOM 518 N N . LEU A 1 77 ? 6.332 22.531 21.062 1 96.56 77 LEU A N 1
ATOM 519 C CA . LEU A 1 77 ? 6.164 23.828 20.422 1 96.56 77 LEU A CA 1
ATOM 520 C C . LEU A 1 77 ? 4.867 24.5 20.875 1 96.56 77 LEU A C 1
ATOM 522 O O . LEU A 1 77 ? 4.844 25.703 21.125 1 96.56 77 LEU A O 1
ATOM 526 N N . ALA A 1 78 ? 3.805 23.781 20.953 1 98.44 78 ALA A N 1
ATOM 527 C CA . ALA A 1 78 ? 2.527 24.297 21.422 1 98.44 78 ALA A CA 1
ATOM 528 C C . ALA A 1 78 ? 2.643 24.812 22.859 1 98.44 78 ALA A C 1
ATOM 530 O O . ALA A 1 78 ? 2.066 25.844 23.219 1 98.44 78 ALA A O 1
ATOM 531 N N . ARG A 1 79 ? 3.385 24.062 23.703 1 98.12 79 ARG A N 1
ATOM 532 C CA . ARG A 1 79 ? 3.59 24.484 25.078 1 98.12 79 ARG A CA 1
ATOM 533 C C . ARG A 1 79 ? 4.348 25.812 25.141 1 98.12 79 ARG A C 1
ATOM 535 O O . ARG A 1 79 ? 4.035 26.672 25.969 1 98.12 79 ARG A O 1
ATOM 542 N N . ASP A 1 80 ? 5.316 25.891 24.297 1 97.12 80 ASP A N 1
ATOM 543 C CA . ASP A 1 80 ? 6.066 27.141 24.234 1 97.12 80 ASP A CA 1
ATOM 544 C C . ASP A 1 80 ? 5.156 28.297 23.859 1 97.12 80 ASP A C 1
ATOM 546 O O . ASP A 1 80 ? 5.223 29.375 24.453 1 97.12 80 ASP A O 1
ATOM 550 N N . VAL A 1 81 ? 4.336 28.125 22.891 1 98.38 81 VAL A N 1
ATOM 551 C CA . VAL A 1 81 ? 3.414 29.156 22.422 1 98.38 81 VAL A CA 1
ATOM 552 C C . VAL A 1 81 ? 2.434 29.516 23.547 1 98.38 81 VAL A C 1
ATOM 554 O O . VAL A 1 81 ? 2.162 30.703 23.781 1 98.38 81 VAL A O 1
ATOM 557 N N . ALA A 1 82 ? 1.908 28.516 24.203 1 98 82 ALA A N 1
ATOM 558 C CA . ALA A 1 82 ? 0.993 28.734 25.328 1 98 82 ALA A CA 1
ATOM 559 C C . ALA A 1 82 ? 1.657 29.547 26.422 1 98 82 ALA A C 1
ATOM 561 O O . ALA A 1 82 ? 1.02 30.406 27.047 1 98 82 ALA A O 1
ATOM 562 N N . GLY A 1 83 ? 2.902 29.266 26.656 1 97.5 83 GLY A N 1
ATOM 563 C CA . GLY A 1 83 ? 3.654 29.953 27.672 1 97.5 83 GLY A CA 1
ATOM 564 C C . GLY A 1 83 ? 3.773 31.453 27.422 1 97.5 83 GLY A C 1
ATOM 565 O O . GLY A 1 83 ? 3.922 32.25 28.359 1 97.5 83 GLY A O 1
ATOM 566 N N . HIS A 1 84 ? 3.643 31.844 26.172 1 97 84 HIS A N 1
ATOM 567 C CA . HIS A 1 84 ? 3.73 33.25 25.812 1 97 84 HIS A CA 1
ATOM 568 C C . HIS A 1 84 ? 2.348 33.875 25.688 1 97 84 HIS A C 1
ATOM 570 O O . HIS A 1 84 ? 2.211 35.031 25.234 1 97 84 HIS A O 1
ATOM 576 N N . ARG A 1 85 ? 1.309 33.219 26 1 96 85 ARG A N 1
ATOM 577 C CA . ARG A 1 85 ? -0.083 33.656 26.016 1 96 85 ARG A CA 1
ATOM 578 C C . ARG A 1 85 ? -0.501 34.219 24.672 1 96 85 ARG A C 1
ATOM 580 O O . ARG A 1 85 ? -1.082 35.312 24.594 1 96 85 ARG A O 1
ATOM 587 N N . PHE A 1 86 ? -0.044 33.5 23.641 1 98.12 86 PHE A N 1
ATOM 588 C CA . PHE A 1 86 ? -0.468 33.875 22.297 1 98.12 86 PHE A CA 1
ATOM 589 C C . PHE A 1 86 ? -1.988 33.906 22.203 1 98.12 86 PHE A C 1
ATOM 591 O O . PHE A 1 86 ? -2.658 32.938 22.625 1 98.12 86 PHE A O 1
ATOM 598 N N . ALA A 1 87 ? -2.543 34.969 21.641 1 97.56 87 ALA A N 1
ATOM 599 C CA . ALA A 1 87 ? -3.994 35.156 21.656 1 97.56 87 ALA A CA 1
ATOM 600 C C . ALA A 1 87 ? -4.566 35.125 20.234 1 97.56 87 ALA A C 1
ATOM 602 O O . ALA A 1 87 ? -5.758 35.375 20.047 1 97.56 87 ALA A O 1
ATOM 603 N N . GLY A 1 88 ? -3.846 34.781 19.266 1 98.19 88 GLY A N 1
ATOM 604 C CA . GLY A 1 88 ? -4.297 34.75 17.875 1 98.19 88 GLY A CA 1
ATOM 605 C C . GLY A 1 88 ? -4.773 33.406 17.438 1 98.19 88 GLY A C 1
ATOM 606 O O . GLY A 1 88 ? -5.289 32.625 18.234 1 98.19 88 GLY A O 1
ATOM 607 N N . VAL A 1 89 ? -4.762 33.156 16.109 1 98.69 89 VAL A N 1
ATOM 608 C CA . VAL A 1 89 ? -5.141 31.859 15.516 1 98.69 89 VAL A CA 1
ATOM 609 C C . VAL A 1 89 ? -3.912 30.969 15.391 1 98.69 89 VAL A C 1
ATOM 611 O O . VAL A 1 89 ? -2.887 31.375 14.844 1 98.69 89 VAL A O 1
ATOM 614 N N . TYR A 1 90 ? -3.957 29.797 15.977 1 98.88 90 TYR A N 1
ATOM 615 C CA . TYR A 1 90 ? -2.922 28.766 15.867 1 98.88 90 TYR A CA 1
ATOM 616 C C . TYR A 1 90 ? -3.33 27.672 14.883 1 98.88 90 TYR A C 1
ATOM 618 O O . TYR A 1 90 ? -4.238 26.891 15.164 1 98.88 90 TYR A O 1
ATOM 626 N N . LEU A 1 91 ? -2.682 27.656 13.719 1 98.88 91 LEU A N 1
ATOM 627 C CA . LEU A 1 91 ? -2.902 26.578 12.75 1 98.88 91 LEU A CA 1
ATOM 628 C C . LEU A 1 91 ? -2.018 25.375 13.055 1 98.88 91 LEU A C 1
ATOM 630 O O . LEU A 1 91 ? -0.814 25.406 12.781 1 98.88 91 LEU A O 1
ATOM 634 N N . GLU A 1 92 ? -2.6 24.344 13.688 1 98.81 92 GLU A N 1
ATOM 635 C CA . GLU A 1 92 ? -1.909 23.078 13.953 1 98.81 92 GLU A CA 1
ATOM 636 C C . GLU A 1 92 ? -1.92 22.172 12.719 1 98.81 92 GLU A C 1
ATOM 638 O O . GLU A 1 92 ? -2.852 21.391 12.531 1 98.81 92 GLU A O 1
ATOM 643 N N . ALA A 1 93 ? -0.836 22.25 11.859 1 98.38 93 ALA A N 1
ATOM 644 C CA . ALA A 1 93 ? -0.83 21.547 10.578 1 98.38 93 ALA A CA 1
ATOM 645 C C . ALA A 1 93 ? 0.231 20.438 10.57 1 98.38 93 ALA A C 1
ATOM 647 O O . ALA A 1 93 ? 0.638 19.969 9.5 1 98.38 93 ALA A O 1
ATOM 648 N N . ASN A 1 94 ? 0.758 20.109 11.812 1 97.69 94 ASN A N 1
ATOM 649 C CA . ASN A 1 94 ? 1.714 19.016 11.914 1 97.69 94 ASN A CA 1
ATOM 650 C C . ASN A 1 94 ? 1.068 17.672 11.57 1 97.69 94 ASN A C 1
ATOM 652 O O . ASN A 1 94 ? -0.144 17.5 11.711 1 97.69 94 ASN A O 1
ATOM 656 N N . ALA A 1 95 ? 1.875 16.719 11.078 1 96.81 95 ALA A N 1
ATOM 657 C CA . ALA A 1 95 ? 1.393 15.367 10.781 1 96.81 95 ALA A CA 1
ATOM 658 C C . ALA A 1 95 ? 1.233 14.547 12.055 1 96.81 95 ALA A C 1
ATOM 660 O O . ALA A 1 95 ? 1.95 13.562 12.258 1 96.81 95 ALA A O 1
ATOM 661 N N . ILE A 1 96 ? 0.291 14.906 12.93 1 97.94 96 ILE A N 1
ATOM 662 C CA . ILE A 1 96 ? 0.04 14.195 14.18 1 97.94 96 ILE A CA 1
ATOM 663 C C . ILE A 1 96 ? -1.407 13.711 14.219 1 97.94 96 ILE A C 1
ATOM 665 O O . ILE A 1 96 ? -2.23 14.133 13.398 1 97.94 96 ILE A O 1
ATOM 669 N N . ASN A 1 97 ? -1.681 12.758 15.094 1 98.12 97 ASN A N 1
ATOM 670 C CA . ASN A 1 97 ? -3.006 12.148 15.141 1 98.12 97 ASN A CA 1
ATOM 671 C C . ASN A 1 97 ? -4.02 13.062 15.828 1 98.12 97 ASN A C 1
ATOM 673 O O . ASN A 1 97 ? -3.641 13.992 16.531 1 98.12 97 ASN A O 1
ATOM 677 N N . PRO A 1 98 ? -5.309 12.844 15.656 1 97.75 98 PRO A N 1
ATOM 678 C CA . PRO A 1 98 ? -6.375 13.711 16.172 1 97.75 98 PRO A CA 1
ATOM 679 C C . PRO A 1 98 ? -6.336 13.859 17.688 1 97.75 98 PRO A C 1
ATOM 681 O O . PRO A 1 98 ? -6.633 14.93 18.219 1 97.75 98 PRO A O 1
ATOM 684 N N . GLU A 1 99 ? -5.949 12.828 18.406 1 97.38 99 GLU A N 1
ATOM 685 C CA . GLU A 1 99 ? -5.867 12.906 19.875 1 97.38 99 GLU A CA 1
ATOM 686 C C . GLU A 1 99 ? -4.836 13.945 20.312 1 97.38 99 GLU A C 1
ATOM 688 O O . GLU A 1 99 ? -5.082 14.719 21.234 1 97.38 99 GLU A O 1
ATOM 693 N N . ARG A 1 100 ? -3.73 13.977 19.688 1 97.69 100 ARG A N 1
ATOM 694 C CA . ARG A 1 100 ? -2.678 14.938 20.016 1 97.69 100 ARG A CA 1
ATOM 695 C C . ARG A 1 100 ? -3.084 16.359 19.625 1 97.69 100 ARG A C 1
ATOM 697 O O . ARG A 1 100 ? -2.742 17.312 20.312 1 97.69 100 ARG A O 1
ATOM 704 N N . VAL A 1 101 ? -3.785 16.484 18.484 1 98.5 101 VAL A N 1
ATOM 705 C CA . VAL A 1 101 ? -4.281 17.797 18.094 1 98.5 101 VAL A CA 1
ATOM 706 C C . VAL A 1 101 ? -5.219 18.328 19.172 1 98.5 101 VAL A C 1
ATOM 708 O O . VAL A 1 101 ? -5.168 19.516 19.516 1 98.5 101 VAL A O 1
ATOM 711 N N . GLN A 1 102 ? -6.074 17.484 19.719 1 97.62 102 GLN A N 1
ATOM 712 C CA . GLN A 1 102 ? -6.988 17.891 20.781 1 97.62 102 GLN A CA 1
ATOM 713 C C . GLN A 1 102 ? -6.219 18.297 22.031 1 97.62 102 GLN A C 1
ATOM 715 O O . GLN A 1 102 ? -6.586 19.281 22.703 1 97.62 102 GLN A O 1
ATOM 720 N N . ARG A 1 103 ? -5.176 17.531 22.344 1 98.06 103 ARG A N 1
ATOM 721 C CA . ARG A 1 103 ? -4.344 17.906 23.484 1 98.06 103 ARG A CA 1
ATOM 722 C C . ARG A 1 103 ? -3.705 19.281 23.281 1 98.06 103 ARG A C 1
ATOM 724 O O . ARG A 1 103 ? -3.66 20.094 24.203 1 98.06 103 ARG A O 1
ATOM 731 N N . ILE A 1 104 ? -3.252 19.531 22.109 1 98.62 104 ILE A N 1
ATOM 732 C CA . ILE A 1 104 ? -2.621 20.797 21.781 1 98.62 104 ILE A CA 1
ATOM 733 C C . ILE A 1 104 ? -3.652 21.922 21.859 1 98.62 104 ILE A C 1
ATOM 735 O O . ILE A 1 104 ? -3.367 23 22.391 1 98.62 104 ILE A O 1
ATOM 739 N N . ALA A 1 105 ? -4.848 21.672 21.344 1 98.25 105 ALA A N 1
ATOM 740 C CA . ALA A 1 105 ? -5.922 22.656 21.469 1 98.25 105 ALA A CA 1
ATOM 741 C C . ALA A 1 105 ? -6.203 23 22.922 1 98.25 105 ALA A C 1
ATOM 743 O O . ALA A 1 105 ? -6.43 24.156 23.266 1 98.25 105 ALA A O 1
ATOM 744 N N . GLY A 1 106 ? -6.199 21.984 23.781 1 97.69 106 GLY A N 1
ATOM 745 C CA . GLY A 1 106 ? -6.395 22.188 25.219 1 97.69 106 GLY A CA 1
ATOM 746 C C . GLY A 1 106 ? -5.289 23.016 25.844 1 97.69 106 GLY A C 1
ATOM 747 O O . GLY A 1 106 ? -5.551 23.844 26.719 1 97.69 106 GLY A O 1
ATOM 748 N N . LEU A 1 107 ? -4.102 22.844 25.406 1 97.94 107 LEU A N 1
ATOM 749 C CA . LEU A 1 107 ? -2.941 23.562 25.922 1 97.94 107 LEU A CA 1
ATOM 750 C C . LEU A 1 107 ? -3.033 25.047 25.594 1 97.94 107 LEU A C 1
ATOM 752 O O . LEU A 1 107 ? -2.615 25.891 26.391 1 97.94 107 LEU A O 1
ATOM 756 N N . LEU A 1 108 ? -3.588 25.375 24.469 1 98.38 108 LEU A N 1
ATOM 757 C CA . LEU A 1 108 ? -3.549 26.734 23.938 1 98.38 108 LEU A CA 1
ATOM 758 C C . LEU A 1 108 ? -4.809 27.5 24.328 1 98.38 108 LEU A C 1
ATOM 760 O O . LEU A 1 108 ? -4.844 28.719 24.234 1 98.38 108 LEU A O 1
ATOM 764 N N . ALA A 1 109 ? -5.816 26.719 24.797 1 94.38 109 ALA A N 1
ATOM 765 C CA . ALA A 1 109 ? -7.055 27.344 25.25 1 94.38 109 ALA A CA 1
ATOM 766 C C . ALA A 1 109 ? -6.879 27.969 26.625 1 94.38 109 ALA A C 1
ATOM 768 O O . ALA A 1 109 ? -6.121 27.453 27.453 1 94.38 109 ALA A O 1
ATOM 769 N N . PRO A 1 110 ? -7.609 29.094 26.938 1 95 110 PRO A N 1
ATOM 770 C CA . PRO A 1 110 ? -8.562 29.781 26.062 1 95 110 PRO A CA 1
ATOM 771 C C . PRO A 1 110 ? -7.93 30.922 25.281 1 95 110 PRO A C 1
ATOM 773 O O . PRO A 1 110 ? -8.617 31.625 24.516 1 95 110 PRO A O 1
ATOM 776 N N . ASP A 1 111 ? -6.676 31.078 25.406 1 97.38 111 ASP A N 1
ATOM 777 C CA . ASP A 1 111 ? -6.027 32.281 24.875 1 97.38 111 ASP A CA 1
ATOM 778 C C . ASP A 1 111 ? -6.035 32.25 23.344 1 97.38 111 ASP A C 1
ATOM 780 O O . ASP A 1 111 ? -6.438 33.219 22.703 1 97.38 111 ASP A O 1
ATOM 784 N N . ALA A 1 112 ? -5.641 31.203 22.719 1 98.44 112 ALA A N 1
ATOM 785 C CA . ALA A 1 112 ? -5.543 31.109 21.266 1 98.44 112 ALA A CA 1
ATOM 786 C C . ALA A 1 112 ? -6.727 30.344 20.688 1 98.44 112 ALA A C 1
ATOM 788 O O . ALA A 1 112 ? -7.285 29.453 21.344 1 98.44 112 ALA A O 1
ATOM 789 N N . THR A 1 113 ? -7.105 30.703 19.5 1 98.25 113 THR A N 1
ATOM 790 C CA . THR A 1 113 ? -8.039 29.906 18.703 1 98.25 113 THR A CA 1
ATOM 791 C C . THR A 1 113 ? -7.289 28.906 17.844 1 98.25 113 THR A C 1
ATOM 793 O O . THR A 1 113 ? -6.477 29.297 17 1 98.25 113 THR A O 1
ATOM 796 N N . VAL A 1 114 ? -7.566 27.562 18.047 1 98.69 114 VAL A N 1
ATOM 797 C CA . VAL A 1 114 ? -6.828 26.531 17.328 1 98.69 114 VAL A CA 1
ATOM 798 C C . VAL A 1 114 ? -7.645 26.062 16.125 1 98.69 114 VAL A C 1
ATOM 800 O O . VAL A 1 114 ? -8.844 25.797 16.234 1 98.69 114 VAL A O 1
ATOM 803 N N . VAL A 1 115 ? -7.031 26.078 14.906 1 98.88 115 VAL A N 1
ATOM 804 C CA . VAL A 1 115 ? -7.551 25.438 13.711 1 98.88 115 VAL A CA 1
ATOM 805 C C . VAL A 1 115 ? -6.699 24.219 13.359 1 98.88 115 VAL A C 1
ATOM 807 O O . VAL A 1 115 ? -5.473 24.312 13.273 1 98.88 115 VAL A O 1
ATOM 810 N N . ASP A 1 116 ? -7.363 23.031 13.297 1 98.81 116 ASP A N 1
ATOM 811 C CA . ASP A 1 116 ? -6.738 21.797 12.844 1 98.81 116 ASP A CA 1
ATOM 812 C C . ASP A 1 116 ? -6.477 21.828 11.336 1 98.81 116 ASP A C 1
ATOM 814 O O . ASP A 1 116 ? -7.359 22.188 10.555 1 98.81 116 ASP A O 1
ATOM 818 N N . GLY A 1 117 ? -5.25 21.453 10.953 1 98.75 117 GLY A N 1
ATOM 819 C CA . GLY A 1 117 ? -4.875 21.453 9.547 1 98.75 117 GLY A CA 1
ATOM 820 C C . GLY A 1 117 ? -4.094 20.219 9.133 1 98.75 117 GLY A C 1
ATOM 821 O O . GLY A 1 117 ? -3.619 19.469 9.984 1 98.75 117 GLY A O 1
ATOM 822 N N . GLY A 1 118 ? -4.023 19.984 7.895 1 98.12 118 GLY A N 1
ATOM 823 C CA . GLY A 1 118 ? -3.217 18.953 7.262 1 98.12 118 GLY A CA 1
ATOM 824 C C . GLY A 1 118 ? -2.918 19.25 5.805 1 98.12 118 GLY A C 1
ATOM 825 O O . GLY A 1 118 ? -3.834 19.453 5.004 1 98.12 118 GLY A O 1
ATOM 826 N N . VAL A 1 119 ? -1.675 19.25 5.457 1 98 119 VAL A N 1
ATOM 827 C CA . VAL A 1 119 ? -1.27 19.516 4.082 1 98 119 VAL A CA 1
ATOM 828 C C . VAL A 1 119 ? -1.103 18.203 3.33 1 98 119 VAL A C 1
ATOM 830 O O . VAL A 1 119 ? -0.386 17.297 3.785 1 98 119 VAL A O 1
ATOM 833 N N . VAL A 1 120 ? -1.789 18.047 2.252 1 96.75 120 VAL A N 1
ATOM 834 C CA . VAL A 1 120 ? -1.634 16.891 1.361 1 96.75 120 VAL A CA 1
ATOM 835 C C . VAL A 1 120 ? -1.02 17.344 0.038 1 96.75 120 VAL A C 1
ATOM 837 O O . VAL A 1 120 ? -1.549 18.25 -0.625 1 96.75 120 VAL A O 1
ATOM 840 N N . GLY A 1 121 ? 0.056 16.781 -0.374 1 94.38 121 GLY A N 1
ATOM 841 C CA . GLY A 1 121 ? 0.777 17.156 -1.578 1 94.38 121 GLY A CA 1
ATOM 842 C C . GLY A 1 121 ? 2.199 17.609 -1.303 1 94.38 121 GLY A C 1
ATOM 843 O O . GLY A 1 121 ? 2.607 17.734 -0.145 1 94.38 121 GLY A O 1
ATOM 844 N N . SER A 1 122 ? 2.959 17.938 -2.338 1 93.94 122 SER A N 1
ATOM 845 C CA . SER A 1 122 ? 4.336 18.406 -2.24 1 93.94 122 SER A CA 1
ATOM 846 C C . SER A 1 122 ? 4.395 19.891 -1.888 1 93.94 122 SER A C 1
ATOM 848 O O . SER A 1 122 ? 3.41 20.609 -2.068 1 93.94 122 SER A O 1
ATOM 850 N N . PRO A 1 123 ? 5.547 20.297 -1.336 1 95.75 123 PRO A N 1
ATOM 851 C CA . PRO A 1 123 ? 5.668 21.734 -1.092 1 95.75 123 PRO A CA 1
ATOM 852 C C . PRO A 1 123 ? 5.332 22.578 -2.324 1 95.75 123 PRO A C 1
ATOM 854 O O . PRO A 1 123 ? 5.648 22.172 -3.449 1 95.75 123 PRO A O 1
ATOM 857 N N . PRO A 1 124 ? 4.684 23.688 -2.098 1 97.38 124 PRO A N 1
ATOM 858 C CA . PRO A 1 124 ? 4.238 24.531 -3.205 1 97.38 124 PRO A CA 1
ATOM 859 C C . PRO A 1 124 ? 5.391 25.297 -3.865 1 97.38 124 PRO A C 1
ATOM 861 O O . PRO A 1 124 ? 5.426 26.531 -3.822 1 97.38 124 PRO A O 1
ATOM 864 N N . VAL A 1 125 ? 6.273 24.641 -4.445 1 94.94 125 VAL A N 1
ATOM 865 C CA . VAL A 1 125 ? 7.379 25.141 -5.254 1 94.94 125 VAL A CA 1
ATOM 866 C C . VAL A 1 125 ? 7.23 24.656 -6.691 1 94.94 125 VAL A C 1
ATOM 868 O O . VAL A 1 125 ? 6.781 23.547 -6.934 1 94.94 125 VAL A O 1
ATOM 871 N N . GLY A 1 126 ? 7.539 25.641 -7.668 1 92.31 126 GLY A N 1
ATOM 872 C CA . GLY A 1 126 ? 7.316 25.328 -9.07 1 92.31 126 GLY A CA 1
ATOM 873 C C . GLY A 1 126 ? 5.848 25.203 -9.43 1 92.31 126 GLY A C 1
ATOM 874 O O . GLY A 1 126 ? 5.066 26.125 -9.156 1 92.31 126 GLY A O 1
ATOM 875 N N . ASN A 1 127 ? 5.363 24.047 -9.93 1 93.94 127 ASN A N 1
ATOM 876 C CA . ASN A 1 127 ? 3.984 23.891 -10.383 1 93.94 127 ASN A CA 1
ATOM 877 C C . ASN A 1 127 ? 3.184 22.984 -9.461 1 93.94 127 ASN A C 1
ATOM 879 O O . ASN A 1 127 ? 2.1 22.516 -9.82 1 93.94 127 ASN A O 1
ATOM 883 N N . LYS A 1 128 ? 3.697 22.906 -8.188 1 95.56 128 LYS A N 1
ATOM 884 C CA . LYS A 1 128 ? 2.992 22.031 -7.258 1 95.56 128 LYS A CA 1
ATOM 885 C C . LYS A 1 128 ? 1.927 22.797 -6.48 1 95.56 128 LYS A C 1
ATOM 887 O O . LYS A 1 128 ? 2.148 23.938 -6.082 1 95.56 128 LYS A O 1
ATOM 892 N N . THR A 1 129 ? 0.781 22.141 -6.34 1 97.25 129 THR A N 1
ATOM 893 C CA . THR A 1 129 ? -0.358 22.781 -5.695 1 97.25 129 THR A CA 1
ATOM 894 C C . THR A 1 129 ? -0.926 21.891 -4.594 1 97.25 129 THR A C 1
ATOM 896 O O . THR A 1 129 ? -1.949 21.234 -4.785 1 97.25 129 THR A O 1
ATOM 899 N N . PRO A 1 130 ? -0.288 21.906 -3.387 1 97.38 130 PRO A N 1
ATOM 900 C CA . PRO A 1 130 ? -0.835 21.109 -2.283 1 97.38 130 PRO A CA 1
ATOM 901 C C . PRO A 1 130 ? -2.166 21.656 -1.77 1 97.38 130 PRO A C 1
ATOM 903 O O . PRO A 1 130 ? -2.525 22.797 -2.066 1 97.38 130 PRO A O 1
ATOM 906 N N . THR A 1 131 ? -2.867 20.812 -1.142 1 98.25 131 THR A N 1
ATOM 907 C CA . THR A 1 131 ? -4.121 21.203 -0.513 1 98.25 131 THR A CA 1
ATOM 908 C C . THR A 1 131 ? -3.98 21.234 1.007 1 98.25 131 THR A C 1
ATOM 910 O O . THR A 1 131 ? -3.488 20.266 1.605 1 98.25 131 THR A O 1
ATOM 913 N N . LEU A 1 132 ? -4.305 22.328 1.597 1 98.75 132 LEU A N 1
ATOM 914 C CA . LEU A 1 132 ? -4.414 22.484 3.043 1 98.75 132 LEU A CA 1
ATOM 915 C C . LEU A 1 132 ? -5.844 22.234 3.51 1 98.75 132 LEU A C 1
ATOM 917 O O . LEU A 1 132 ? -6.73 23.062 3.26 1 98.75 132 LEU A O 1
ATOM 921 N N . TYR A 1 133 ? -6.07 21.141 4.16 1 98.81 133 TYR A N 1
ATOM 922 C CA . TYR A 1 133 ? -7.367 20.828 4.754 1 98.81 133 TYR A CA 1
ATOM 923 C C . TYR A 1 133 ? -7.488 21.438 6.145 1 98.81 133 TYR A C 1
ATOM 925 O O . TYR A 1 133 ? -6.527 21.438 6.918 1 98.81 133 TYR A O 1
ATOM 933 N N . LEU A 1 134 ? -8.672 21.984 6.41 1 98.88 134 LEU A N 1
ATOM 934 C CA . LEU A 1 134 ? -8.898 22.703 7.66 1 98.88 134 LEU A CA 1
ATOM 935 C C . LEU A 1 134 ? -10.141 22.172 8.375 1 98.88 134 LEU A C 1
ATOM 937 O O . LEU A 1 134 ? -11.109 21.766 7.73 1 98.88 134 LEU A O 1
ATOM 941 N N . SER A 1 135 ? -10.055 22.125 9.688 1 98.81 135 SER A N 1
ATOM 942 C CA . SER A 1 135 ? -11.227 21.906 10.531 1 98.81 135 SER A CA 1
ATOM 943 C C . SER A 1 135 ? -11.109 22.656 11.852 1 98.81 135 SER A C 1
ATOM 945 O O . SER A 1 135 ? -10.055 22.641 12.484 1 98.81 135 SER A O 1
ATOM 947 N N . GLY A 1 136 ? -12.125 23.375 12.25 1 98.31 136 GLY A N 1
ATOM 948 C CA . GLY A 1 136 ? -12.156 24.219 13.43 1 98.31 136 GLY A CA 1
ATOM 949 C C . GLY A 1 136 ? -13.164 25.344 13.344 1 98.31 136 GLY A C 1
ATOM 950 O O . GLY A 1 136 ? -14.039 25.328 12.469 1 98.31 136 GLY A O 1
ATOM 951 N N . PRO A 1 137 ? -13.102 26.312 14.305 1 98.19 137 PRO A N 1
ATOM 952 C CA . PRO A 1 137 ? -14.055 27.422 14.305 1 98.19 137 PRO A CA 1
ATOM 953 C C . PRO A 1 137 ? -14.141 28.125 12.953 1 98.19 137 PRO A C 1
ATOM 955 O O . PRO A 1 137 ? -13.109 28.406 12.328 1 98.19 137 PRO A O 1
ATOM 958 N N . ALA A 1 138 ? -15.359 28.438 12.539 1 98 138 ALA A N 1
ATOM 959 C CA . ALA A 1 138 ? -15.648 28.922 11.188 1 98 138 ALA A CA 1
ATOM 960 C C . ALA A 1 138 ? -14.898 30.203 10.898 1 98 138 ALA A C 1
ATOM 962 O O . ALA A 1 138 ? -14.258 30.328 9.852 1 98 138 ALA A O 1
ATOM 963 N N . ASP A 1 139 ? -14.93 31.109 11.828 1 97.75 139 ASP A N 1
ATOM 964 C CA . ASP A 1 139 ? -14.312 32.406 11.609 1 97.75 139 ASP A CA 1
ATOM 965 C C . ASP A 1 139 ? -12.805 32.281 11.43 1 97.75 139 ASP A C 1
ATOM 967 O O . ASP A 1 139 ? -12.219 32.938 10.547 1 97.75 139 ASP A O 1
ATOM 971 N N . ALA A 1 140 ? -12.18 31.516 12.258 1 98.19 140 ALA A N 1
ATOM 972 C CA . ALA A 1 140 ? -10.734 31.297 12.18 1 98.19 140 ALA A CA 1
ATOM 973 C C . ALA A 1 140 ? -10.352 30.578 10.891 1 98.19 140 ALA A C 1
ATOM 975 O O . ALA A 1 140 ? -9.352 30.922 10.258 1 98.19 140 ALA A O 1
ATOM 976 N N . SER A 1 141 ? -11.133 29.578 10.508 1 98.56 141 SER A N 1
ATOM 977 C CA . SER A 1 141 ? -10.883 28.844 9.266 1 98.56 141 SER A CA 1
ATOM 978 C C . SER A 1 141 ? -10.992 29.766 8.055 1 98.56 141 SER A C 1
ATOM 980 O O . SER A 1 141 ? -10.195 29.672 7.121 1 98.56 141 SER A O 1
ATOM 982 N N . GLU A 1 142 ? -11.961 30.609 8.094 1 97.81 142 GLU A N 1
ATOM 983 C CA . GLU A 1 142 ? -12.156 31.562 7.008 1 97.81 142 GLU A CA 1
ATOM 984 C C . GLU A 1 142 ? -10.961 32.5 6.871 1 97.81 142 GLU A C 1
ATOM 986 O O . GLU A 1 142 ? -10.555 32.844 5.758 1 97.81 142 GLU A O 1
ATOM 991 N N . ARG A 1 143 ? -10.445 32.938 7.969 1 97.5 143 ARG A N 1
ATOM 992 C CA . ARG A 1 143 ? -9.273 33.812 7.953 1 97.5 143 ARG A CA 1
ATOM 993 C C . ARG A 1 143 ? -8.078 33.094 7.316 1 97.5 143 ARG A C 1
ATOM 995 O O . ARG A 1 143 ? -7.324 33.719 6.555 1 97.5 143 ARG A O 1
ATOM 1002 N N . ILE A 1 144 ? -7.926 31.812 7.637 1 98.38 144 ILE A N 1
ATOM 1003 C CA . ILE A 1 144 ? -6.832 31.031 7.07 1 98.38 144 ILE A CA 1
ATOM 1004 C C . ILE A 1 144 ? -7.059 30.844 5.574 1 98.38 144 ILE A C 1
ATOM 1006 O O . ILE A 1 144 ? -6.121 30.938 4.777 1 98.38 144 ILE A O 1
ATOM 1010 N N . GLU A 1 145 ? -8.281 30.547 5.168 1 98.38 145 GLU A N 1
ATOM 1011 C CA . GLU A 1 145 ? -8.578 30.438 3.746 1 98.38 145 GLU A CA 1
ATOM 1012 C C . GLU A 1 145 ? -8.211 31.703 2.994 1 98.38 145 GLU A C 1
ATOM 1014 O O . GLU A 1 145 ? -7.629 31.656 1.907 1 98.38 145 GLU A O 1
ATOM 1019 N N . ALA A 1 146 ? -8.578 32.844 3.576 1 97.81 146 ALA A N 1
ATOM 1020 C CA . ALA A 1 146 ? -8.289 34.125 2.951 1 97.81 146 ALA A CA 1
ATOM 1021 C C . ALA A 1 146 ? -6.785 34.344 2.793 1 97.81 146 ALA A C 1
ATOM 1023 O O . ALA A 1 146 ? -6.336 34.938 1.817 1 97.81 146 ALA A O 1
ATOM 1024 N N . LEU A 1 147 ? -6.027 33.844 3.709 1 97.5 147 LEU A N 1
ATOM 1025 C CA . LEU A 1 147 ? -4.57 33.969 3.703 1 97.5 147 LEU A CA 1
ATOM 1026 C C . LEU A 1 147 ? -3.973 33.281 2.48 1 97.5 147 LEU A C 1
ATOM 1028 O O . LEU A 1 147 ? -2.939 33.688 1.965 1 97.5 147 LEU A O 1
ATOM 1032 N N . PHE A 1 148 ? -4.625 32.188 1.961 1 98.38 148 PHE A N 1
ATOM 1033 C CA . PHE A 1 148 ? -4.027 31.391 0.9 1 98.38 148 PHE A CA 1
ATOM 1034 C C . PHE A 1 148 ? -4.789 31.562 -0.407 1 98.38 148 PHE A C 1
ATOM 1036 O O . PHE A 1 148 ? -4.453 30.938 -1.417 1 98.38 148 PHE A O 1
ATOM 1043 N N . ALA A 1 149 ? -5.789 32.469 -0.447 1 98 149 ALA A N 1
ATOM 1044 C CA . ALA A 1 149 ? -6.586 32.688 -1.648 1 98 149 ALA A CA 1
ATOM 1045 C C . ALA A 1 149 ? -5.703 33.156 -2.812 1 98 149 ALA A C 1
ATOM 1047 O O . ALA A 1 149 ? -4.898 34.062 -2.672 1 98 149 ALA A O 1
ATOM 1048 N N . GLY A 1 150 ? -5.852 32.406 -3.963 1 97.5 150 GLY A N 1
ATOM 1049 C CA . GLY A 1 150 ? -5.148 32.812 -5.176 1 97.5 150 GLY A CA 1
ATOM 1050 C C . GLY A 1 150 ? -3.697 32.375 -5.191 1 97.5 150 GLY A C 1
ATOM 1051 O O . GLY A 1 150 ? -2.922 32.781 -6.051 1 97.5 150 GLY A O 1
ATOM 1052 N N . THR A 1 151 ? -3.26 31.547 -4.234 1 98 151 THR A N 1
ATOM 1053 C CA . THR A 1 151 ? -1.889 31.047 -4.207 1 98 151 THR A CA 1
ATOM 1054 C C . THR A 1 151 ? -1.838 29.578 -4.637 1 98 151 THR A C 1
ATOM 1056 O O . THR A 1 151 ? -2.857 29.016 -5.023 1 98 151 THR A O 1
ATOM 1059 N N . ALA A 1 152 ? -0.647 28.984 -4.547 1 98.31 152 ALA A N 1
ATOM 1060 C CA . ALA A 1 152 ? -0.451 27.594 -4.93 1 98.31 152 ALA A CA 1
ATOM 1061 C C . ALA A 1 152 ? -1.046 26.641 -3.887 1 98.31 152 ALA A C 1
ATOM 1063 O O . ALA A 1 152 ? -1.345 25.484 -4.188 1 98.31 152 ALA A O 1
ATOM 1064 N N . VAL A 1 153 ? -1.236 27.109 -2.637 1 98.56 153 VAL A N 1
ATOM 1065 C CA . VAL A 1 153 ? -1.851 26.297 -1.593 1 98.56 153 VAL A CA 1
ATOM 1066 C C . VAL A 1 153 ? -3.371 26.375 -1.696 1 98.56 153 VAL A C 1
ATOM 1068 O O . VAL A 1 153 ? -3.953 27.453 -1.484 1 98.56 153 VAL A O 1
ATOM 1071 N N . ARG A 1 154 ? -4.027 25.375 -2.059 1 98.25 154 ARG A N 1
ATOM 1072 C CA . ARG A 1 154 ? -5.484 25.281 -2.045 1 98.25 154 ARG A CA 1
ATOM 1073 C C . ARG A 1 154 ? -6 24.938 -0.652 1 98.25 154 ARG A C 1
ATOM 1075 O O . ARG A 1 154 ? -5.34 24.203 0.095 1 98.25 154 ARG A O 1
ATOM 1082 N N . THR A 1 155 ? -7.133 25.422 -0.362 1 98.69 155 THR A N 1
ATOM 1083 C CA . THR A 1 155 ? -7.68 25.141 0.961 1 98.69 155 THR A CA 1
ATOM 1084 C C . THR A 1 155 ? -9.055 24.484 0.852 1 98.69 155 THR A C 1
ATOM 1086 O O . THR A 1 155 ? -9.797 24.75 -0.1 1 98.69 155 THR A O 1
ATOM 1089 N N . THR A 1 156 ? -9.367 23.594 1.699 1 98.31 156 THR A N 1
ATOM 1090 C CA . THR A 1 156 ? -10.68 22.969 1.852 1 98.31 156 THR A CA 1
ATOM 1091 C C . THR A 1 156 ? -11.055 22.844 3.326 1 98.31 156 THR A C 1
ATOM 1093 O O . THR A 1 156 ? -10.273 22.328 4.129 1 98.31 156 THR A O 1
ATOM 1096 N N . VAL A 1 157 ? -12.203 23.344 3.717 1 98.62 157 VAL A N 1
ATOM 1097 C CA . VAL A 1 157 ? -12.68 23.234 5.09 1 98.62 157 VAL A CA 1
ATOM 1098 C C . VAL A 1 157 ? -13.531 21.984 5.238 1 98.62 157 VAL A C 1
ATOM 1100 O O . VAL A 1 157 ? -14.477 21.766 4.473 1 98.62 157 VAL A O 1
ATOM 1103 N N . LEU A 1 158 ? -13.211 21.156 6.238 1 98.5 158 LEU A N 1
ATOM 1104 C CA . LEU A 1 158 ? -13.859 19.859 6.41 1 98.5 158 LEU A CA 1
ATOM 1105 C C . LEU A 1 158 ? -14.961 19.953 7.465 1 98.5 158 LEU A C 1
ATOM 1107 O O . LEU A 1 158 ? -15.75 19.016 7.617 1 98.5 158 LEU A O 1
ATOM 1111 N N . GLY A 1 159 ? -15.008 20.984 8.25 1 97.62 159 GLY A N 1
ATOM 1112 C CA . GLY A 1 159 ? -15.992 21.141 9.305 1 97.62 159 GLY A CA 1
ATOM 1113 C C . GLY A 1 159 ? -15.492 21.969 10.469 1 97.62 159 GLY A C 1
ATOM 1114 O O . GLY A 1 159 ? -14.445 22.625 10.367 1 97.62 159 GLY A O 1
ATOM 1115 N N . THR A 1 160 ? -16.266 21.969 11.602 1 97.44 160 THR A N 1
ATOM 1116 C CA . THR A 1 160 ? -15.953 22.859 12.719 1 97.44 160 THR A CA 1
ATOM 1117 C C . THR A 1 160 ? -15.289 22.078 13.852 1 97.44 160 THR A C 1
ATOM 1119 O O . THR A 1 160 ? -14.852 22.672 14.844 1 97.44 160 THR A O 1
ATOM 1122 N N . GLU A 1 161 ? -15.117 20.797 13.633 1 95.44 161 GLU A N 1
ATOM 1123 C CA . GLU A 1 161 ? -14.562 19.953 14.695 1 95.44 161 GLU A CA 1
ATOM 1124 C C . GLU A 1 161 ? -13.055 19.766 14.516 1 95.44 161 GLU A C 1
ATOM 1126 O O . GLU A 1 161 ? -12.602 19.312 13.461 1 95.44 161 GLU A O 1
ATOM 1131 N N . VAL A 1 162 ? -12.336 20.109 15.609 1 96.81 162 VAL A N 1
ATOM 1132 C CA . VAL A 1 162 ? -10.898 19.844 15.602 1 96.81 162 VAL A CA 1
ATOM 1133 C C . VAL A 1 162 ? -10.656 18.344 15.547 1 96.81 162 VAL A C 1
ATOM 1135 O O . VAL A 1 162 ? -11.273 17.578 16.281 1 96.81 162 VAL A O 1
ATOM 1138 N N . GLY A 1 163 ? -9.828 17.906 14.594 1 97.44 163 GLY A N 1
ATOM 1139 C CA . GLY A 1 163 ? -9.523 16.5 14.469 1 97.44 163 GLY A CA 1
ATOM 1140 C C . GLY A 1 163 ? -9.805 15.945 13.086 1 97.44 163 GLY A C 1
ATOM 1141 O O . GLY A 1 163 ? -9.148 15 12.641 1 97.44 163 GLY A O 1
ATOM 1142 N N . LYS A 1 164 ? -10.68 16.547 12.32 1 98.19 164 LYS A N 1
ATOM 1143 C CA . LYS A 1 164 ? -11.062 16.047 11.008 1 98.19 164 LYS A CA 1
ATOM 1144 C C . LYS A 1 164 ? -9.922 16.203 10.008 1 98.19 164 LYS A C 1
ATOM 1146 O O . LYS A 1 164 ? -9.617 15.258 9.258 1 98.19 164 LYS A O 1
ATOM 1151 N N . ALA A 1 165 ? -9.281 17.312 9.961 1 98.69 165 ALA A N 1
ATOM 1152 C CA . ALA A 1 165 ? -8.211 17.578 9 1 98.69 165 ALA A CA 1
ATOM 1153 C C . ALA A 1 165 ? -7.008 16.672 9.273 1 98.69 165 ALA A C 1
ATOM 1155 O O . ALA A 1 165 ? -6.426 16.109 8.344 1 98.69 165 ALA A O 1
ATOM 1156 N N . SER A 1 166 ? -6.652 16.594 10.555 1 98.44 166 SER A N 1
ATOM 1157 C CA . SER A 1 166 ? -5.535 15.719 10.914 1 98.44 166 SER A CA 1
ATOM 1158 C C . SER A 1 166 ? -5.852 14.266 10.594 1 98.44 166 SER A C 1
ATOM 1160 O O . SER A 1 166 ? -4.977 13.516 10.148 1 98.44 166 SER A O 1
ATOM 1162 N N . ALA A 1 167 ? -7.113 13.836 10.812 1 98.12 167 ALA A N 1
ATOM 1163 C CA . ALA A 1 167 ? -7.523 12.469 10.5 1 98.12 167 ALA A CA 1
ATOM 1164 C C . ALA A 1 167 ? -7.379 12.188 9 1 98.12 167 ALA A C 1
ATOM 1166 O O . ALA A 1 167 ? -6.855 11.148 8.609 1 98.12 167 ALA A O 1
ATOM 1167 N N . LEU A 1 168 ? -7.859 13.117 8.188 1 98.44 168 LEU A N 1
ATOM 1168 C CA . LEU A 1 168 ? -7.762 12.961 6.742 1 98.44 168 LEU A CA 1
ATOM 1169 C C . LEU A 1 168 ? -6.301 12.891 6.301 1 98.44 168 LEU A C 1
ATOM 1171 O O . LEU A 1 168 ? -5.922 12 5.539 1 98.44 168 LEU A O 1
ATOM 1175 N N . LYS A 1 169 ? -5.512 13.773 6.766 1 97.94 169 LYS A N 1
ATOM 1176 C CA . LYS A 1 169 ? -4.098 13.836 6.41 1 97.94 169 LYS A CA 1
ATOM 1177 C C . LYS A 1 169 ? -3.377 12.547 6.785 1 97.94 169 LYS A C 1
ATOM 1179 O O . LYS A 1 169 ? -2.643 11.977 5.977 1 97.94 169 LYS A O 1
ATOM 1184 N N . LEU A 1 170 ? -3.629 12.156 8.016 1 97.94 170 LEU A N 1
ATOM 1185 C CA . LEU A 1 170 ? -2.9 10.992 8.508 1 97.94 170 LEU A CA 1
ATOM 1186 C C . LEU A 1 170 ? -3.359 9.727 7.789 1 97.94 170 LEU A C 1
ATOM 1188 O O . LEU A 1 170 ? -2.559 8.82 7.547 1 97.94 170 LEU A O 1
ATOM 1192 N N . ALA A 1 171 ? -4.68 9.594 7.52 1 98.44 171 ALA A N 1
ATOM 1193 C CA . ALA A 1 171 ? -5.188 8.438 6.781 1 98.44 171 ALA A CA 1
ATOM 1194 C C . ALA A 1 171 ? -4.547 8.352 5.398 1 98.44 171 ALA A C 1
ATOM 1196 O O . ALA A 1 171 ? -4.105 7.273 4.98 1 98.44 171 ALA A O 1
ATOM 1197 N N . TYR A 1 172 ? -4.48 9.477 4.719 1 97.88 172 TYR A N 1
ATOM 1198 C CA . TYR A 1 172 ? -3.869 9.5 3.396 1 97.88 172 TYR A CA 1
ATOM 1199 C C . TYR A 1 172 ? -2.375 9.203 3.48 1 97.88 172 TYR A C 1
ATOM 1201 O O . TYR A 1 172 ? -1.844 8.422 2.688 1 97.88 172 TYR A O 1
ATOM 1209 N N . ALA A 1 173 ? -1.71 9.867 4.406 1 97.31 173 ALA A N 1
ATOM 1210 C CA . ALA A 1 173 ? -0.272 9.68 4.582 1 97.31 173 ALA A CA 1
ATOM 1211 C C . ALA A 1 173 ? 0.059 8.227 4.902 1 97.31 173 ALA A C 1
ATOM 1213 O O . ALA A 1 173 ? 1.058 7.688 4.414 1 97.31 173 ALA A O 1
ATOM 1214 N N . ALA A 1 174 ? -0.768 7.625 5.77 1 98.31 174 ALA A N 1
ATOM 1215 C CA . ALA A 1 174 ? -0.553 6.23 6.145 1 98.31 174 ALA A CA 1
ATOM 1216 C C . ALA A 1 174 ? -0.562 5.324 4.918 1 98.31 174 ALA A C 1
ATOM 1218 O O . ALA A 1 174 ? 0.343 4.508 4.734 1 98.31 174 ALA A O 1
ATOM 1219 N N . PHE A 1 175 ? -1.591 5.496 4.078 1 98.25 175 PHE A N 1
ATOM 1220 C CA . PHE A 1 175 ? -1.682 4.684 2.873 1 98.25 175 PHE A CA 1
ATOM 1221 C C . PHE A 1 175 ? -0.516 4.973 1.936 1 98.25 175 PHE A C 1
ATOM 1223 O O . PHE A 1 175 ? 0.138 4.051 1.443 1 98.25 175 PHE A O 1
ATOM 1230 N N . GLN A 1 176 ? -0.27 6.207 1.658 1 97 176 GLN A N 1
ATOM 1231 C CA . GLN A 1 176 ? 0.743 6.629 0.695 1 97 176 GLN A CA 1
ATOM 1232 C C . GLN A 1 176 ? 2.131 6.145 1.109 1 97 176 GLN A C 1
ATOM 1234 O O . GLN A 1 176 ? 2.822 5.488 0.33 1 97 176 GLN A O 1
ATOM 1239 N N . LYS A 1 177 ? 2.549 6.453 2.281 1 97.81 177 LYS A N 1
ATOM 1240 C CA . LYS A 1 177 ? 3.92 6.207 2.723 1 97.81 177 LYS A CA 1
ATOM 1241 C C . LYS A 1 177 ? 4.168 4.715 2.934 1 97.81 177 LYS A C 1
ATOM 1243 O O . LYS A 1 177 ? 5.23 4.203 2.574 1 97.81 177 LYS A O 1
ATOM 1248 N N . ALA A 1 178 ? 3.154 4.02 3.549 1 98.69 178 ALA A N 1
ATOM 1249 C CA . ALA A 1 178 ? 3.297 2.574 3.686 1 98.69 178 ALA A CA 1
ATOM 1250 C C . ALA A 1 178 ? 3.355 1.897 2.318 1 98.69 178 ALA A C 1
ATOM 1252 O O . ALA A 1 178 ? 4.086 0.921 2.133 1 98.69 178 ALA A O 1
ATOM 1253 N N . SER A 1 179 ? 2.562 2.377 1.332 1 98.12 179 SER A N 1
ATOM 1254 C CA . SER A 1 179 ? 2.6 1.824 -0.018 1 98.12 179 SER A CA 1
ATOM 1255 C C . SER A 1 179 ? 3.982 1.982 -0.642 1 98.12 179 SER A C 1
ATOM 1257 O O . SER A 1 179 ? 4.457 1.089 -1.347 1 98.12 179 SER A O 1
ATOM 1259 N N . ARG A 1 180 ? 4.629 3.107 -0.387 1 98.12 180 ARG A N 1
ATOM 1260 C CA . ARG A 1 180 ? 5.961 3.334 -0.937 1 98.12 180 ARG A CA 1
ATOM 1261 C C . ARG A 1 180 ? 6.965 2.34 -0.364 1 98.12 180 ARG A C 1
ATOM 1263 O O . ARG A 1 180 ? 7.879 1.898 -1.064 1 98.12 180 ARG A O 1
ATOM 1270 N N . VAL A 1 181 ? 6.832 1.996 0.911 1 98.75 181 VAL A N 1
ATOM 1271 C CA . VAL A 1 181 ? 7.688 0.971 1.499 1 98.75 181 VAL A CA 1
ATOM 1272 C C . VAL A 1 181 ? 7.398 -0.379 0.845 1 98.75 181 VAL A C 1
ATOM 1274 O O . VAL A 1 181 ? 8.328 -1.126 0.518 1 98.75 181 VAL A O 1
ATOM 1277 N N . LEU A 1 182 ? 6.098 -0.694 0.601 1 98.75 182 LEU A N 1
ATOM 1278 C CA . LEU A 1 182 ? 5.727 -1.941 -0.059 1 98.75 182 LEU A CA 1
ATOM 1279 C C . LEU A 1 182 ? 6.348 -2.025 -1.45 1 98.75 182 LEU A C 1
ATOM 1281 O O . LEU A 1 182 ? 6.715 -3.109 -1.906 1 98.75 182 LEU A O 1
ATOM 1285 N N . VAL A 1 183 ? 6.438 -0.869 -2.158 1 98.5 183 VAL A N 1
ATOM 1286 C CA . VAL A 1 183 ? 7.078 -0.84 -3.469 1 98.5 183 VAL A CA 1
ATOM 1287 C C . VAL A 1 183 ? 8.531 -1.303 -3.348 1 98.5 183 VAL A C 1
ATOM 1289 O O . VAL A 1 183 ? 8.984 -2.143 -4.129 1 98.5 183 VAL A O 1
ATOM 1292 N N . ALA A 1 184 ? 9.227 -0.763 -2.375 1 98.75 184 ALA A N 1
ATOM 1293 C CA . ALA A 1 184 ? 10.625 -1.131 -2.178 1 98.75 184 ALA A CA 1
ATOM 1294 C C . ALA A 1 184 ? 10.773 -2.629 -1.934 1 98.75 184 ALA A C 1
ATOM 1296 O O . ALA A 1 184 ? 11.656 -3.275 -2.496 1 98.75 184 ALA A O 1
ATOM 1297 N N . LEU A 1 185 ? 9.891 -3.176 -1.111 1 98.75 185 LEU A N 1
ATOM 1298 C CA . LEU A 1 185 ? 9.938 -4.598 -0.782 1 98.75 185 LEU A CA 1
ATOM 1299 C C . LEU A 1 185 ? 9.641 -5.449 -2.012 1 98.75 185 LEU A C 1
ATOM 1301 O O . LEU A 1 185 ? 10.359 -6.418 -2.287 1 98.75 185 LEU A O 1
ATOM 1305 N N . ALA A 1 186 ? 8.586 -5.07 -2.762 1 98.62 186 ALA A N 1
ATOM 1306 C CA . ALA A 1 186 ? 8.195 -5.832 -3.945 1 98.62 186 ALA A CA 1
ATOM 1307 C C . ALA A 1 186 ? 9.297 -5.801 -5.004 1 98.62 186 ALA A C 1
ATOM 1309 O O . ALA A 1 186 ? 9.664 -6.84 -5.562 1 98.62 186 ALA A O 1
A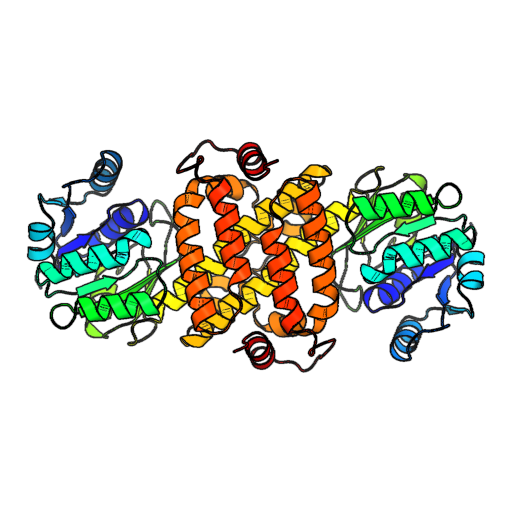TOM 1310 N N . ILE A 1 187 ? 9.883 -4.602 -5.234 1 98.56 187 ILE A N 1
ATOM 1311 C CA . ILE A 1 187 ? 10.938 -4.449 -6.227 1 98.56 187 ILE A CA 1
ATOM 1312 C C . ILE A 1 187 ? 12.188 -5.195 -5.77 1 98.56 187 ILE A C 1
ATOM 1314 O O . ILE A 1 187 ? 12.859 -5.852 -6.57 1 98.56 187 ILE A O 1
ATOM 1318 N N . GLY A 1 188 ? 12.477 -5.039 -4.469 1 97.94 188 GLY A N 1
ATOM 1319 C CA . GLY A 1 188 ? 13.617 -5.77 -3.934 1 97.94 188 GLY A CA 1
ATOM 1320 C C . GLY A 1 188 ? 13.5 -7.273 -4.113 1 97.94 188 GLY A C 1
ATOM 1321 O O . GLY A 1 188 ? 14.469 -7.934 -4.5 1 97.94 188 GLY A O 1
ATOM 1322 N N . MET A 1 189 ? 12.328 -7.828 -3.852 1 97.44 189 MET A N 1
ATOM 1323 C CA . MET A 1 189 ? 12.062 -9.25 -4.02 1 97.44 189 MET A CA 1
ATOM 1324 C C . MET A 1 189 ? 12.203 -9.664 -5.48 1 97.44 189 MET A C 1
ATOM 1326 O O . MET A 1 189 ? 12.828 -10.68 -5.789 1 97.44 189 MET A O 1
ATOM 1330 N N . ALA A 1 190 ? 11.594 -8.906 -6.391 1 98 190 ALA A N 1
ATOM 1331 C CA . ALA A 1 190 ? 11.633 -9.203 -7.816 1 98 190 ALA A CA 1
ATOM 1332 C C . ALA A 1 190 ? 13.055 -9.141 -8.359 1 98 190 ALA A C 1
ATOM 1334 O O . ALA A 1 190 ? 13.445 -9.953 -9.203 1 98 190 ALA A O 1
ATOM 1335 N N . ARG A 1 191 ? 13.828 -8.211 -7.867 1 96.81 191 ARG A N 1
ATOM 1336 C CA . ARG A 1 191 ? 15.195 -8.016 -8.328 1 96.81 191 ARG A CA 1
ATOM 1337 C C . ARG A 1 191 ? 16.062 -9.234 -8.016 1 96.81 191 ARG A C 1
ATOM 1339 O O . ARG A 1 191 ? 16.953 -9.578 -8.797 1 96.81 191 ARG A O 1
ATOM 1346 N N . GLU A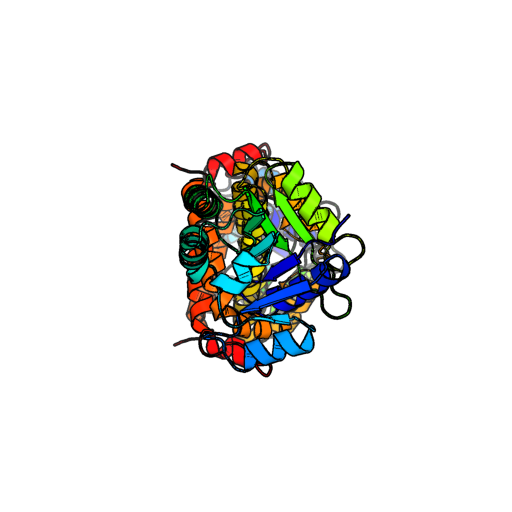 1 192 ? 15.805 -9.891 -6.887 1 95.12 192 GLU A N 1
ATOM 1347 C CA . GLU A 1 192 ? 16.562 -11.07 -6.5 1 95.12 192 GLU A CA 1
ATOM 1348 C C . GLU A 1 192 ? 16.516 -12.141 -7.594 1 95.12 192 GLU A C 1
ATOM 1350 O O . GLU A 1 192 ? 17.438 -12.953 -7.711 1 95.12 192 GLU A O 1
ATOM 1355 N N . HIS A 1 193 ? 15.453 -12.094 -8.414 1 95.81 193 HIS A N 1
ATOM 1356 C CA . HIS A 1 193 ? 15.266 -13.117 -9.43 1 95.81 193 HIS A CA 1
ATOM 1357 C C . HIS A 1 193 ? 15.297 -12.516 -10.828 1 95.81 193 HIS A C 1
ATOM 1359 O O . HIS A 1 193 ? 14.922 -13.172 -11.805 1 95.81 193 HIS A O 1
ATOM 1365 N N . GLY A 1 194 ? 15.688 -11.234 -10.898 1 96.81 194 GLY A N 1
ATOM 1366 C CA . GLY A 1 194 ? 15.898 -10.57 -12.18 1 96.81 194 GLY A CA 1
ATOM 1367 C C . GLY A 1 194 ? 14.609 -10.289 -12.93 1 96.81 194 GLY A C 1
ATOM 1368 O O . GLY A 1 194 ? 14.57 -10.367 -14.156 1 96.81 194 GLY A O 1
ATOM 1369 N N . VAL A 1 195 ? 13.508 -10.047 -12.203 1 98 195 VAL A N 1
ATOM 1370 C CA . VAL A 1 195 ? 12.242 -9.836 -12.891 1 98 195 VAL A CA 1
ATOM 1371 C C . VAL A 1 195 ? 11.625 -8.508 -12.453 1 98 195 VAL A C 1
ATOM 1373 O O . VAL A 1 195 ? 10.406 -8.344 -12.469 1 98 195 VAL A O 1
ATOM 1376 N N . ASP A 1 196 ? 12.453 -7.539 -11.906 1 97.25 196 ASP A N 1
ATOM 1377 C CA . ASP A 1 196 ? 11.953 -6.258 -11.43 1 97.25 196 ASP A CA 1
ATOM 1378 C C . ASP A 1 196 ? 11.391 -5.422 -12.578 1 97.25 196 ASP A C 1
ATOM 1380 O O . ASP A 1 196 ? 10.414 -4.699 -12.406 1 97.25 196 ASP A O 1
ATOM 1384 N N . GLN A 1 197 ? 12.031 -5.504 -13.844 1 96.56 197 GLN A N 1
ATOM 1385 C CA . GLN A 1 197 ? 11.516 -4.754 -14.977 1 96.56 197 GLN A CA 1
ATOM 1386 C C . GLN A 1 197 ? 10.148 -5.281 -15.406 1 96.56 197 GLN A C 1
ATOM 1388 O O . GLN A 1 197 ? 9.25 -4.504 -15.727 1 96.56 197 GLN A O 1
ATOM 1393 N N . GLU A 1 198 ? 9.945 -6.586 -15.406 1 97.38 198 GLU A N 1
ATOM 1394 C CA . GLU A 1 198 ? 8.656 -7.195 -15.719 1 97.38 198 GLU A CA 1
ATOM 1395 C C . GLU A 1 198 ? 7.594 -6.793 -14.703 1 97.38 198 GLU A C 1
ATOM 1397 O O . GLU A 1 198 ? 6.438 -6.555 -15.062 1 97.38 198 GLU A O 1
ATOM 1402 N N . LEU A 1 199 ? 8.008 -6.73 -13.414 1 97.69 199 LEU A N 1
ATOM 1403 C CA . LEU A 1 199 ? 7.09 -6.309 -12.359 1 97.69 199 LEU A CA 1
ATOM 1404 C C . LEU A 1 199 ? 6.574 -4.898 -12.617 1 97.69 199 LEU A C 1
ATOM 1406 O O . LEU A 1 199 ? 5.375 -4.637 -12.477 1 97.69 199 LEU A O 1
ATOM 1410 N N . ILE A 1 200 ? 7.488 -4.004 -13.016 1 95.81 200 ILE A N 1
ATOM 1411 C CA . ILE A 1 200 ? 7.129 -2.621 -13.312 1 95.81 200 ILE A CA 1
ATOM 1412 C C . ILE A 1 200 ? 6.156 -2.58 -14.484 1 95.81 200 ILE A C 1
ATOM 1414 O O . ILE A 1 200 ? 5.184 -1.82 -14.469 1 95.81 200 ILE A O 1
ATOM 1418 N N . GLU A 1 201 ? 6.367 -3.416 -15.445 1 94.81 201 GLU A N 1
ATOM 1419 C CA . GLU A 1 201 ? 5.496 -3.482 -16.625 1 94.81 201 GLU A CA 1
ATOM 1420 C C . GLU A 1 201 ? 4.094 -3.943 -16.234 1 94.81 201 GLU A C 1
ATOM 1422 O O . GLU A 1 201 ? 3.1 -3.377 -16.688 1 94.81 201 GLU A O 1
ATOM 1427 N N . VAL A 1 202 ? 4 -4.945 -15.383 1 94.06 202 VAL A N 1
ATOM 1428 C CA . VAL A 1 202 ? 2.711 -5.426 -14.898 1 94.06 202 VAL A CA 1
ATOM 1429 C C . VAL A 1 202 ? 1.984 -4.305 -14.156 1 94.06 202 VAL A C 1
ATOM 1431 O O . VAL A 1 202 ? 0.795 -4.074 -14.383 1 94.06 202 VAL A O 1
ATOM 1434 N N . ALA A 1 203 ? 2.742 -3.611 -13.312 1 92.12 203 ALA A N 1
ATOM 1435 C CA . ALA A 1 203 ? 2.174 -2.566 -12.469 1 92.12 203 ALA A CA 1
ATOM 1436 C C . ALA A 1 203 ? 1.69 -1.385 -13.305 1 92.12 203 ALA A C 1
ATOM 1438 O O . ALA A 1 203 ? 0.73 -0.706 -12.938 1 92.12 203 ALA A O 1
ATOM 1439 N N . SER A 1 204 ? 2.346 -1.118 -14.43 1 90.12 204 SER A N 1
ATOM 1440 C CA . SER A 1 204 ? 2.066 0.044 -15.266 1 90.12 204 SER A CA 1
ATOM 1441 C C . SER A 1 204 ? 0.734 -0.106 -15.992 1 90.12 204 SER A C 1
ATOM 1443 O O . SER A 1 204 ? 0.21 0.864 -16.547 1 90.12 204 SER A O 1
ATOM 1445 N N . ARG A 1 205 ? 0.148 -1.309 -15.93 1 86 205 ARG A N 1
ATOM 1446 C CA . ARG A 1 205 ? -1.131 -1.55 -16.578 1 86 205 ARG A CA 1
ATOM 1447 C C . ARG A 1 205 ? -2.293 -1.08 -15.719 1 86 205 ARG A C 1
ATOM 1449 O O . ARG A 1 205 ? -3.418 -0.938 -16.203 1 86 205 ARG A O 1
ATOM 1456 N N . ARG A 1 206 ? -1.999 -0.817 -14.469 1 81 206 ARG A N 1
ATOM 1457 C CA . ARG A 1 206 ? -3.029 -0.313 -13.57 1 81 206 ARG A CA 1
ATOM 1458 C C . ARG A 1 206 ? -3.062 1.211 -13.57 1 81 206 ARG A C 1
ATOM 1460 O O . ARG A 1 206 ? -2.02 1.86 -13.477 1 81 206 ARG A O 1
ATOM 1467 N N . THR A 1 207 ? -4.301 1.711 -13.625 1 72.44 207 THR A N 1
ATOM 1468 C CA . THR A 1 207 ? -4.406 3.154 -13.805 1 72.44 207 THR A CA 1
ATOM 1469 C C . THR A 1 207 ? -5.047 3.811 -12.586 1 72.44 207 THR A C 1
ATOM 1471 O O . THR A 1 207 ? -5.176 5.035 -12.531 1 72.44 207 THR A O 1
ATOM 1474 N N . ASP A 1 208 ? -5.418 3.057 -11.586 1 79.88 208 ASP A N 1
ATOM 1475 C CA . ASP A 1 208 ? -6.078 3.705 -10.453 1 79.88 208 ASP A CA 1
ATOM 1476 C C . ASP A 1 208 ? -5.449 3.279 -9.133 1 79.88 208 ASP A C 1
ATOM 1478 O O . ASP A 1 208 ? -4.867 2.197 -9.031 1 79.88 208 ASP A O 1
ATOM 1482 N N . SER A 1 209 ? -5.645 4.242 -8.156 1 84.75 209 SER A N 1
ATOM 1483 C CA . SER A 1 209 ? -5.223 3.932 -6.793 1 84.75 209 SER A CA 1
ATOM 1484 C C . SER A 1 209 ? -6.148 2.902 -6.148 1 84.75 209 SER A C 1
ATOM 1486 O O . SER A 1 209 ? -7.363 2.955 -6.328 1 84.75 209 SER A O 1
ATOM 1488 N N . TYR A 1 210 ? -5.555 2.02 -5.391 1 91.62 210 TYR A N 1
ATOM 1489 C CA . TYR A 1 210 ? -6.367 1.092 -4.609 1 91.62 210 TYR A CA 1
ATOM 1490 C C . TYR A 1 210 ? -7.273 1.841 -3.639 1 91.62 210 TYR A C 1
ATOM 1492 O O . TYR A 1 210 ? -8.414 1.437 -3.406 1 91.62 210 TYR A O 1
ATOM 1500 N N . LEU A 1 211 ? -6.773 2.986 -3.129 1 93.19 211 LEU A N 1
ATOM 1501 C CA . LEU A 1 211 ? -7.484 3.754 -2.109 1 93.19 211 LEU A CA 1
ATOM 1502 C C . LEU A 1 211 ? -8.742 4.395 -2.689 1 93.19 211 LEU A C 1
ATOM 1504 O O . LEU A 1 211 ? -9.672 4.719 -1.952 1 93.19 211 LEU A O 1
ATOM 1508 N N . ALA A 1 212 ? -8.828 4.551 -4.004 1 92.12 212 ALA A N 1
ATOM 1509 C CA . ALA A 1 212 ? -9.977 5.164 -4.664 1 92.12 212 ALA A CA 1
ATOM 1510 C C . ALA A 1 212 ? -11.109 4.152 -4.844 1 92.12 212 ALA A C 1
ATOM 1512 O O . ALA A 1 212 ? -12.203 4.508 -5.281 1 92.12 212 ALA A O 1
ATOM 1513 N N . GLU A 1 213 ? -10.867 2.873 -4.473 1 92.12 213 GLU A N 1
ATOM 1514 C CA . GLU A 1 213 ? -11.852 1.808 -4.617 1 92.12 213 GLU A CA 1
ATOM 1515 C C . GLU A 1 213 ? -12.102 1.104 -3.285 1 92.12 213 GLU A C 1
ATOM 1517 O O . GLU A 1 213 ? -11.945 -0.113 -3.18 1 92.12 213 GLU A O 1
ATOM 1522 N N . PRO A 1 214 ? -12.672 1.87 -2.363 1 93.88 214 PRO A N 1
ATOM 1523 C CA . PRO A 1 214 ? -12.812 1.28 -1.03 1 93.88 214 PRO A CA 1
ATOM 1524 C C . PRO A 1 214 ? -13.797 0.115 -1 1 93.88 214 PRO A C 1
ATOM 1526 O O . PRO A 1 214 ? -13.734 -0.726 -0.099 1 93.88 214 PRO A O 1
ATOM 1529 N N . GLN A 1 215 ? -14.68 0.052 -2.027 1 93.94 215 GLN A N 1
ATOM 1530 C CA . GLN A 1 215 ? -15.672 -1.017 -2.049 1 93.94 215 GLN A CA 1
ATOM 1531 C C . GLN A 1 215 ? -15.008 -2.381 -2.215 1 93.94 215 GLN A C 1
ATOM 1533 O O . GLN A 1 215 ? -15.594 -3.408 -1.865 1 93.94 215 GLN A O 1
ATOM 1538 N N . TYR A 1 216 ? -13.836 -2.428 -2.682 1 95.5 216 TYR A N 1
ATOM 1539 C CA . TYR A 1 216 ? -13.102 -3.676 -2.883 1 95.5 216 TYR A CA 1
ATOM 1540 C C . TYR A 1 216 ? -12.695 -4.289 -1.549 1 95.5 216 TYR A C 1
ATOM 1542 O O . TYR A 1 216 ? -12.312 -5.461 -1.489 1 95.5 216 TYR A O 1
ATOM 1550 N N . VAL A 1 217 ? -12.75 -3.521 -0.451 1 97.75 217 VAL A N 1
ATOM 1551 C CA . VAL A 1 217 ? -12.391 -4.023 0.871 1 97.75 217 VAL A CA 1
ATOM 1552 C C . VAL A 1 217 ? -13.273 -5.223 1.223 1 97.75 217 VAL A C 1
ATOM 1554 O O . VAL A 1 217 ? -12.805 -6.184 1.838 1 97.75 217 VAL A O 1
ATOM 1557 N N . ALA A 1 218 ? -14.539 -5.168 0.854 1 97.56 218 ALA A N 1
ATOM 1558 C CA . ALA A 1 218 ? -15.438 -6.293 1.113 1 97.56 218 ALA A CA 1
ATOM 1559 C C . ALA A 1 218 ? -14.969 -7.551 0.396 1 97.56 218 ALA A C 1
ATOM 1561 O O . ALA A 1 218 ? -15 -8.648 0.963 1 97.56 218 ALA A O 1
ATOM 1562 N N . LYS A 1 219 ? -14.516 -7.422 -0.795 1 95.94 219 LYS A N 1
ATOM 1563 C CA . LYS A 1 219 ? -13.984 -8.547 -1.556 1 95.94 219 LYS A CA 1
ATOM 1564 C C . LYS A 1 219 ? -12.688 -9.062 -0.944 1 95.94 219 LYS A C 1
ATOM 1566 O O . LYS A 1 219 ? -12.438 -10.266 -0.929 1 95.94 219 LYS A O 1
ATOM 1571 N N . THR A 1 220 ? -11.844 -8.125 -0.486 1 97.69 220 THR A N 1
ATOM 1572 C CA . THR A 1 220 ? -10.617 -8.5 0.213 1 97.69 220 THR A CA 1
ATOM 1573 C C . THR A 1 220 ? -10.938 -9.367 1.428 1 97.69 220 THR A C 1
ATOM 1575 O O . THR A 1 220 ? -10.32 -10.414 1.624 1 97.69 220 THR A O 1
ATOM 1578 N N . ALA A 1 221 ? -11.945 -8.938 2.162 1 98 221 ALA A N 1
ATOM 1579 C CA . ALA A 1 221 ? -12.352 -9.672 3.357 1 98 221 ALA A CA 1
ATOM 1580 C C . ALA A 1 221 ? -12.812 -11.086 3 1 98 221 ALA A C 1
ATOM 1582 O O . ALA A 1 221 ? -12.438 -12.055 3.664 1 98 221 ALA A O 1
ATOM 1583 N N . ALA A 1 222 ? -13.586 -11.195 1.961 1 96.25 222 ALA A N 1
ATOM 1584 C CA . ALA A 1 222 ? -14.125 -12.484 1.535 1 96.25 222 ALA A CA 1
ATOM 1585 C C . ALA A 1 222 ? -13.016 -13.422 1.071 1 96.25 222 ALA A C 1
ATOM 1587 O O . ALA A 1 222 ? -13.164 -14.641 1.126 1 96.25 222 ALA A O 1
ATOM 1588 N N . ARG A 1 223 ? -11.875 -12.867 0.688 1 94.69 223 ARG A N 1
ATOM 1589 C CA . ARG A 1 223 ? -10.781 -13.656 0.136 1 94.69 223 ARG A CA 1
ATOM 1590 C C . ARG A 1 223 ? -9.625 -13.758 1.124 1 94.69 223 ARG A C 1
ATOM 1592 O O . ARG A 1 223 ? -8.57 -14.305 0.798 1 94.69 223 ARG A O 1
ATOM 1599 N N . ALA A 1 224 ? -9.805 -13.242 2.332 1 97.25 224 ALA A N 1
ATOM 1600 C CA . ALA A 1 224 ? -8.742 -13.164 3.33 1 97.25 224 ALA A CA 1
ATOM 1601 C C . ALA A 1 224 ? -8.156 -14.539 3.615 1 97.25 224 ALA A C 1
ATOM 1603 O O . ALA A 1 224 ? -6.938 -14.68 3.783 1 97.25 224 ALA A O 1
ATOM 1604 N N . TRP A 1 225 ? -8.953 -15.586 3.607 1 93.56 225 TRP A N 1
ATOM 1605 C CA . TRP A 1 225 ? -8.547 -16.938 3.957 1 93.56 225 TRP A CA 1
ATOM 1606 C C . TRP A 1 225 ? -7.492 -17.469 2.982 1 93.56 225 TRP A C 1
ATOM 1608 O O . TRP A 1 225 ? -6.629 -18.25 3.357 1 93.56 225 TRP A O 1
ATOM 1618 N N . ARG A 1 226 ? -7.508 -17.031 1.778 1 92.25 226 ARG A N 1
ATOM 1619 C CA . ARG A 1 226 ? -6.539 -17.531 0.811 1 92.25 226 ARG A CA 1
ATOM 1620 C C . ARG A 1 226 ? -5.418 -16.531 0.59 1 92.25 226 ARG A C 1
ATOM 1622 O O . ARG A 1 226 ? -4.293 -16.906 0.257 1 92.25 226 ARG A O 1
ATOM 1629 N N . TRP A 1 227 ? -5.688 -15.188 0.815 1 96.62 227 TRP A N 1
ATOM 1630 C CA . TRP A 1 227 ? -4.664 -14.164 0.633 1 96.62 227 TRP A CA 1
ATOM 1631 C C . TRP A 1 227 ? -3.646 -14.203 1.766 1 96.62 227 TRP A C 1
ATOM 1633 O O . TRP A 1 227 ? -2.457 -13.953 1.55 1 96.62 227 TRP A O 1
ATOM 1643 N N . GLY A 1 228 ? -4.105 -14.523 3.002 1 97.62 228 GLY A N 1
ATOM 1644 C CA . GLY A 1 228 ? -3.213 -14.594 4.148 1 97.62 228 GLY A CA 1
ATOM 1645 C C . GLY A 1 228 ? -2.014 -15.492 3.914 1 97.62 228 GLY A C 1
ATOM 1646 O O . GLY A 1 228 ? -0.869 -15.039 3.963 1 97.62 228 GLY A O 1
ATOM 1647 N N . PRO A 1 229 ? -2.252 -16.734 3.572 1 96.5 229 PRO A N 1
ATOM 1648 C CA . PRO A 1 229 ? -1.155 -17.656 3.311 1 96.5 229 PRO A CA 1
ATOM 1649 C C . PRO A 1 229 ? -0.255 -17.203 2.164 1 96.5 229 PRO A C 1
ATOM 1651 O O . PRO A 1 229 ? 0.959 -17.422 2.203 1 96.5 229 PRO A O 1
ATOM 1654 N N . GLU A 1 230 ? -0.802 -16.578 1.127 1 97.12 230 GLU A N 1
ATOM 1655 C CA . GLU A 1 230 ? 0.012 -16.062 0.033 1 97.12 230 GLU A CA 1
ATOM 1656 C C . GLU A 1 230 ? 0.958 -14.969 0.52 1 97.12 230 GLU A C 1
ATOM 1658 O O . GLU A 1 230 ? 2.113 -14.906 0.091 1 97.12 230 GLU A O 1
ATOM 1663 N N . LEU A 1 231 ? 0.462 -14.109 1.406 1 98.56 231 LEU A N 1
ATOM 1664 C CA . LEU A 1 231 ? 1.303 -13.055 1.949 1 98.56 231 LEU A CA 1
ATOM 1665 C C . LEU A 1 231 ? 2.389 -13.625 2.854 1 98.56 231 LEU A C 1
ATOM 1667 O O . LEU A 1 231 ? 3.498 -13.094 2.914 1 98.56 231 LEU A O 1
ATOM 1671 N N . GLU A 1 232 ? 2.08 -14.75 3.547 1 98.25 232 GLU A N 1
ATOM 1672 C CA . GLU A 1 232 ? 3.107 -15.43 4.332 1 98.25 232 GLU A CA 1
ATOM 1673 C C . GLU A 1 232 ? 4.211 -15.984 3.434 1 98.25 232 GLU A C 1
ATOM 1675 O O . GLU A 1 232 ? 5.391 -15.914 3.783 1 98.25 232 GLU A O 1
ATOM 1680 N N . GLU A 1 233 ? 3.793 -16.547 2.264 1 97.75 233 GLU A N 1
ATOM 1681 C CA . GLU A 1 233 ? 4.773 -16.984 1.276 1 97.75 233 GLU A CA 1
ATOM 1682 C C . GLU A 1 233 ? 5.676 -15.836 0.841 1 97.75 233 GLU A C 1
ATOM 1684 O O . GLU A 1 233 ? 6.891 -16.016 0.716 1 97.75 233 GLU A O 1
ATOM 1689 N N . ALA A 1 234 ? 5.059 -14.719 0.571 1 98.56 234 ALA A N 1
ATOM 1690 C CA . ALA A 1 234 ? 5.812 -13.539 0.146 1 98.56 234 ALA A CA 1
ATOM 1691 C C . ALA A 1 234 ? 6.742 -13.055 1.253 1 98.56 234 ALA A C 1
ATOM 1693 O O . ALA A 1 234 ? 7.871 -12.641 0.985 1 98.56 234 ALA A O 1
ATOM 1694 N N . ALA A 1 235 ? 6.266 -13.086 2.514 1 98.69 235 ALA A N 1
ATOM 1695 C CA . ALA A 1 235 ? 7.102 -12.703 3.652 1 98.69 235 ALA A CA 1
ATOM 1696 C C . ALA A 1 235 ? 8.336 -13.602 3.746 1 98.69 235 ALA A C 1
ATOM 1698 O O . ALA A 1 235 ? 9.438 -13.117 3.998 1 98.69 235 ALA A O 1
ATOM 1699 N N . ASP A 1 236 ? 8.133 -14.875 3.547 1 97.88 236 ASP A N 1
ATOM 1700 C CA . ASP A 1 236 ? 9.25 -15.805 3.549 1 97.88 236 ASP A CA 1
ATOM 1701 C C . ASP A 1 236 ? 10.258 -15.469 2.449 1 97.88 236 ASP A C 1
ATOM 1703 O O . ASP A 1 236 ? 11.469 -15.547 2.66 1 97.88 236 ASP A O 1
ATOM 1707 N N . ALA A 1 237 ? 9.727 -15.156 1.267 1 97.56 237 ALA A N 1
ATOM 1708 C CA . ALA A 1 237 ? 10.594 -14.773 0.157 1 97.56 237 ALA A CA 1
ATOM 1709 C C . ALA A 1 237 ? 11.398 -13.523 0.498 1 97.56 237 ALA A C 1
ATOM 1711 O O . ALA A 1 237 ? 12.578 -13.43 0.157 1 97.56 237 ALA A O 1
ATOM 1712 N N . LEU A 1 238 ? 10.758 -12.523 1.14 1 98 238 LEU A N 1
ATOM 1713 C CA . LEU A 1 238 ? 11.469 -11.328 1.584 1 98 238 LEU A CA 1
ATOM 1714 C C . LEU A 1 238 ? 12.594 -11.688 2.551 1 98 238 LEU A C 1
ATOM 1716 O O . LEU A 1 238 ? 13.727 -11.234 2.393 1 98 238 LEU A O 1
ATOM 1720 N N . ALA A 1 239 ? 12.281 -12.523 3.553 1 97.19 239 ALA A N 1
ATOM 1721 C CA . ALA A 1 239 ? 13.273 -12.93 4.547 1 97.19 239 ALA A CA 1
ATOM 1722 C C . ALA A 1 239 ? 14.469 -13.602 3.881 1 97.19 239 ALA A C 1
ATOM 1724 O O . ALA A 1 239 ? 15.617 -13.344 4.246 1 97.19 239 ALA A O 1
ATOM 1725 N N . ALA A 1 240 ? 14.172 -14.438 2.9 1 94.31 240 ALA A N 1
ATOM 1726 C CA . ALA A 1 240 ? 15.227 -15.141 2.17 1 94.31 240 ALA A CA 1
ATOM 1727 C C . ALA A 1 240 ? 16.125 -14.156 1.434 1 94.31 240 ALA A C 1
ATOM 1729 O O . ALA A 1 240 ? 17.328 -14.414 1.255 1 94.31 240 ALA A O 1
ATOM 1730 N N . ALA A 1 241 ? 15.594 -13.008 1.078 1 94.19 241 ALA A N 1
ATOM 1731 C CA . ALA A 1 241 ? 16.344 -11.992 0.348 1 94.19 241 ALA A CA 1
ATOM 1732 C C . ALA A 1 241 ? 17 -10.992 1.307 1 94.19 241 ALA A C 1
ATOM 1734 O O . ALA A 1 241 ? 17.609 -10.016 0.874 1 94.19 241 ALA A O 1
ATOM 1735 N N . GLY A 1 242 ? 16.828 -11.141 2.67 1 96.19 242 GLY A N 1
ATOM 1736 C CA . GLY A 1 242 ? 17.375 -10.227 3.654 1 96.19 242 GLY A CA 1
ATOM 1737 C C . GLY A 1 242 ? 16.562 -8.961 3.82 1 96.19 242 GLY A C 1
ATOM 1738 O O . GLY A 1 242 ? 17.016 -7.992 4.422 1 96.19 242 GLY A O 1
ATOM 1739 N N . LEU A 1 243 ? 15.398 -8.906 3.205 1 97.81 243 LEU A N 1
ATOM 1740 C CA . LEU A 1 243 ? 14.492 -7.773 3.314 1 97.81 243 LEU A CA 1
ATOM 1741 C C . LEU A 1 243 ? 13.516 -7.973 4.473 1 97.81 243 LEU A C 1
ATOM 1743 O O . LEU A 1 243 ? 13.188 -9.109 4.828 1 97.81 243 LEU A O 1
ATOM 1747 N N . PRO A 1 244 ? 13.086 -6.926 5.172 1 98 244 PRO A N 1
ATOM 1748 C CA . PRO A 1 244 ? 12.203 -7.09 6.332 1 98 244 PRO A CA 1
ATOM 1749 C C . PRO A 1 244 ? 10.828 -7.645 5.957 1 98 244 PRO A C 1
ATOM 1751 O O . PRO A 1 244 ? 10.102 -7.02 5.184 1 98 244 PRO A O 1
ATOM 1754 N N . PRO A 1 245 ? 10.422 -8.719 6.508 1 98.44 245 PRO A N 1
ATOM 1755 C CA . PRO A 1 245 ? 9.164 -9.383 6.141 1 98.44 245 PRO A CA 1
ATOM 1756 C C . PRO A 1 245 ? 7.98 -8.914 6.98 1 98.44 245 PRO A C 1
ATOM 1758 O O . PRO A 1 245 ? 6.84 -9.305 6.711 1 98.44 245 PRO A O 1
ATOM 1761 N N . GLU A 1 246 ? 8.195 -8.023 7.988 1 98.62 246 GLU A N 1
ATOM 1762 C CA . GLU A 1 246 ? 7.242 -7.777 9.07 1 98.62 246 GLU A CA 1
ATOM 1763 C C . GLU A 1 246 ? 5.961 -7.145 8.539 1 98.62 246 GLU A C 1
ATOM 1765 O O . GLU A 1 246 ? 4.871 -7.418 9.047 1 98.62 246 GLU A O 1
ATOM 1770 N N . MET A 1 247 ? 6.016 -6.219 7.504 1 98.75 247 MET A N 1
ATOM 1771 C CA . MET A 1 247 ? 4.816 -5.586 6.965 1 98.75 247 MET A CA 1
ATOM 1772 C C . MET A 1 247 ? 3.865 -6.625 6.387 1 98.75 247 MET A C 1
ATOM 1774 O O . MET A 1 247 ? 2.652 -6.539 6.582 1 98.75 247 MET A O 1
ATOM 1778 N N . LEU A 1 248 ? 4.434 -7.598 5.641 1 98.88 248 LEU A N 1
ATOM 1779 C CA . LEU A 1 248 ? 3.592 -8.609 5.02 1 98.88 248 LEU A CA 1
ATOM 1780 C C . LEU A 1 248 ? 3.027 -9.57 6.062 1 98.88 248 LEU A C 1
ATOM 1782 O O . LEU A 1 248 ? 1.887 -10.023 5.941 1 98.88 248 LEU A O 1
ATOM 1786 N N . ARG A 1 249 ? 3.828 -9.906 7.133 1 98.81 249 ARG A N 1
ATOM 1787 C CA . ARG A 1 249 ? 3.312 -10.734 8.219 1 98.81 249 ARG A CA 1
ATOM 1788 C C . ARG A 1 249 ? 2.172 -10.023 8.945 1 98.81 249 ARG A C 1
ATOM 1790 O O . ARG A 1 249 ? 1.186 -10.664 9.328 1 98.81 249 ARG A O 1
ATOM 1797 N N . ALA A 1 250 ? 2.33 -8.703 9.141 1 98.81 250 ALA A N 1
ATOM 1798 C CA . ALA A 1 250 ? 1.272 -7.922 9.773 1 98.81 250 ALA A CA 1
ATOM 1799 C C . ALA A 1 250 ? 0.021 -7.887 8.898 1 98.81 250 ALA A C 1
ATOM 1801 O O . ALA A 1 250 ? -1.101 -7.941 9.406 1 98.81 250 ALA A O 1
ATOM 1802 N N . ALA A 1 251 ? 0.196 -7.738 7.582 1 98.81 251 ALA A N 1
ATOM 1803 C CA . ALA A 1 251 ? -0.942 -7.77 6.664 1 98.81 251 ALA A CA 1
ATOM 1804 C C . ALA A 1 251 ? -1.678 -9.102 6.754 1 98.81 251 ALA A C 1
ATOM 1806 O O . ALA A 1 251 ? -2.91 -9.141 6.785 1 98.81 251 ALA A O 1
ATOM 1807 N N . ALA A 1 252 ? -0.889 -10.211 6.746 1 98.62 252 ALA A N 1
ATOM 1808 C CA . ALA A 1 252 ? -1.488 -11.539 6.883 1 98.62 252 ALA A CA 1
ATOM 1809 C C . ALA A 1 252 ? -2.281 -11.648 8.18 1 98.62 252 ALA A C 1
ATOM 1811 O O . ALA A 1 252 ? -3.381 -12.211 8.195 1 98.62 252 ALA A O 1
ATOM 1812 N N . SER A 1 253 ? -1.71 -11.125 9.281 1 98.19 253 SER A N 1
ATOM 1813 C CA . SER A 1 253 ? -2.389 -11.133 10.578 1 98.19 253 SER A CA 1
ATOM 1814 C C . SER A 1 253 ? -3.689 -10.336 10.523 1 98.19 253 SER A C 1
ATOM 1816 O O . SER A 1 253 ? -4.699 -10.75 11.102 1 98.19 253 SER A O 1
ATOM 1818 N N . ALA A 1 254 ? -3.664 -9.172 9.875 1 98.38 254 ALA A N 1
ATOM 1819 C CA . ALA A 1 254 ? -4.879 -8.375 9.711 1 98.38 254 ALA A CA 1
ATOM 1820 C C . ALA A 1 254 ? -5.926 -9.125 8.898 1 98.38 254 ALA A C 1
ATOM 1822 O O . ALA A 1 254 ? -7.109 -9.125 9.242 1 98.38 254 ALA A O 1
ATOM 1823 N N . LEU A 1 255 ? -5.508 -9.773 7.816 1 98.38 255 LEU A N 1
ATOM 1824 C CA . LEU A 1 255 ? -6.414 -10.562 6.988 1 98.38 255 LEU A CA 1
ATOM 1825 C C . LEU A 1 255 ? -7.09 -11.656 7.805 1 98.38 255 LEU A C 1
ATOM 1827 O O . LEU A 1 255 ? -8.258 -11.977 7.586 1 98.38 255 LEU A O 1
ATOM 1831 N N . ALA A 1 256 ? -6.387 -12.234 8.766 1 97.56 256 ALA A N 1
ATOM 1832 C CA . ALA A 1 256 ? -6.906 -13.344 9.562 1 97.56 256 ALA A CA 1
ATOM 1833 C C . ALA A 1 256 ? -8.141 -12.906 10.359 1 97.56 256 ALA A C 1
ATOM 1835 O O . ALA A 1 256 ? -8.977 -13.734 10.719 1 97.56 256 ALA A O 1
ATOM 1836 N N . ARG A 1 257 ? -8.305 -11.609 10.594 1 97.06 257 ARG A N 1
ATOM 1837 C CA . ARG A 1 257 ? -9.477 -11.102 11.297 1 97.06 257 ARG A CA 1
ATOM 1838 C C . ARG A 1 257 ? -10.734 -11.258 10.453 1 97.06 257 ARG A C 1
ATOM 1840 O O . ARG A 1 257 ? -11.852 -11.172 10.969 1 97.06 257 ARG A O 1
ATOM 1847 N N . TRP A 1 258 ? -10.555 -11.438 9.156 1 97.38 258 TRP A N 1
ATOM 1848 C CA . TRP A 1 258 ? -11.672 -11.578 8.227 1 97.38 258 TRP A CA 1
ATOM 1849 C C . TRP A 1 258 ? -11.93 -13.047 7.898 1 97.38 258 TRP A C 1
ATOM 1851 O O . TRP A 1 258 ? -12.672 -13.359 6.969 1 97.38 258 TRP A O 1
ATOM 1861 N N . ASN A 1 259 ? -11.297 -14.031 8.602 1 94.31 259 ASN A N 1
ATOM 1862 C CA . ASN A 1 259 ? -11.406 -15.445 8.258 1 94.31 259 ASN A CA 1
ATOM 1863 C C . ASN A 1 259 ? -12.859 -15.906 8.273 1 94.31 259 ASN A C 1
ATOM 1865 O O . ASN A 1 259 ? -13.242 -16.781 7.484 1 94.31 259 ASN A O 1
ATOM 1869 N N . ASP A 1 260 ? -13.734 -15.336 9.086 1 93.5 260 ASP A N 1
ATOM 1870 C CA . ASP A 1 260 ? -15.133 -15.727 9.188 1 93.5 260 ASP A CA 1
ATOM 1871 C C . ASP A 1 260 ? -15.945 -15.18 8.016 1 93.5 260 ASP A C 1
ATOM 1873 O O . ASP A 1 260 ? -17.125 -15.516 7.863 1 93.5 260 ASP A O 1
ATOM 1877 N N . ALA A 1 261 ? -15.305 -14.367 7.203 1 94.44 261 ALA A N 1
ATOM 1878 C CA . ALA A 1 261 ? -15.992 -13.789 6.055 1 94.44 261 ALA A CA 1
ATOM 1879 C C . ALA A 1 261 ? -15.688 -14.57 4.781 1 94.44 261 ALA A C 1
ATOM 1881 O O . ALA A 1 261 ? -15.953 -14.094 3.676 1 94.44 261 ALA A O 1
ATOM 1882 N N . LYS A 1 262 ? -15.203 -15.758 4.926 1 92.94 262 LYS A N 1
ATOM 1883 C CA . LYS A 1 262 ? -14.766 -16.578 3.795 1 92.94 262 LYS A CA 1
ATOM 1884 C C . LYS A 1 262 ? -15.867 -16.688 2.744 1 92.94 262 LYS A C 1
ATOM 1886 O O . LYS A 1 262 ? -16.969 -17.172 3.033 1 92.94 262 LYS A O 1
ATOM 1891 N N . ASP A 1 263 ? -15.57 -16.188 1.53 1 88.62 263 ASP A N 1
ATOM 1892 C CA . ASP A 1 263 ? -16.375 -16.328 0.321 1 88.62 263 ASP A CA 1
ATOM 1893 C C . ASP A 1 263 ? -17.766 -15.695 0.511 1 88.62 263 ASP A C 1
ATOM 1895 O O . ASP A 1 263 ? -18.719 -16.094 -0.146 1 88.62 263 ASP A O 1
ATOM 1899 N N . ASP A 1 264 ? -17.859 -14.727 1.478 1 91.94 264 ASP A N 1
ATOM 1900 C CA . ASP A 1 264 ? -19.109 -14 1.688 1 91.94 264 ASP A CA 1
ATOM 1901 C C . ASP A 1 264 ? -19.297 -12.914 0.629 1 91.94 264 ASP A C 1
ATOM 1903 O O . ASP A 1 264 ? -18.766 -11.812 0.76 1 91.94 264 ASP A O 1
ATOM 1907 N N . GLY A 1 265 ? -20.141 -13.18 -0.396 1 90.31 265 GLY A N 1
ATOM 1908 C CA . GLY A 1 265 ? -20.375 -12.258 -1.5 1 90.31 265 GLY A CA 1
ATOM 1909 C C . GLY A 1 265 ? -21.297 -11.117 -1.141 1 90.31 265 GLY A C 1
ATOM 1910 O O . GLY A 1 265 ? -21.422 -10.148 -1.895 1 90.31 265 GLY A O 1
ATOM 1911 N N . GLU A 1 266 ? -21.859 -11.117 0.036 1 93.62 266 GLU A N 1
ATOM 1912 C CA . GLU A 1 266 ? -22.844 -10.109 0.431 1 93.62 266 GLU A CA 1
ATOM 1913 C C . GLU A 1 266 ? -22.25 -9.133 1.438 1 93.62 266 GLU A C 1
ATOM 1915 O O . GLU A 1 266 ? -22.922 -8.188 1.869 1 93.62 266 GLU A O 1
ATOM 1920 N N . LEU A 1 267 ? -21.016 -9.336 1.766 1 95.12 267 LEU A N 1
ATOM 1921 C CA . LEU A 1 267 ? -20.375 -8.477 2.746 1 95.12 267 LEU A CA 1
ATOM 1922 C C . LEU A 1 267 ? -20.266 -7.047 2.23 1 95.12 267 LEU A C 1
ATOM 1924 O O . LEU A 1 267 ? -19.922 -6.824 1.068 1 95.12 267 LEU A O 1
ATOM 1928 N N . THR A 1 268 ? -20.672 -6.07 3.008 1 96.12 268 THR A N 1
ATOM 1929 C CA . THR A 1 268 ? -20.547 -4.656 2.662 1 96.12 268 THR A CA 1
ATOM 1930 C C . THR A 1 268 ? -19.219 -4.094 3.162 1 96.12 268 THR A C 1
ATOM 1932 O O . THR A 1 268 ? -18.531 -4.723 3.969 1 96.12 268 THR A O 1
ATOM 1935 N N . LEU A 1 269 ? -18.922 -2.926 2.66 1 96.62 269 LEU A N 1
ATOM 1936 C CA . LEU A 1 269 ? -17.734 -2.225 3.146 1 96.62 269 LEU A CA 1
ATOM 1937 C C . LEU A 1 269 ? -17.812 -1.998 4.652 1 96.62 269 LEU A C 1
ATOM 1939 O O . LEU A 1 269 ? -16.859 -2.256 5.379 1 96.62 269 LEU A O 1
ATOM 1943 N N . THR A 1 270 ? -18.953 -1.517 5.109 1 96.06 270 THR A N 1
ATOM 1944 C CA . THR A 1 270 ? -19.172 -1.221 6.523 1 96.06 270 THR A CA 1
ATOM 1945 C C . THR A 1 270 ? -18.984 -2.475 7.371 1 96.06 270 THR A C 1
ATOM 1947 O O . THR A 1 270 ? -18.297 -2.441 8.398 1 96.06 270 THR A O 1
ATOM 1950 N N . ASP A 1 271 ? -19.516 -3.633 6.941 1 96.06 271 ASP A N 1
ATOM 1951 C CA . ASP A 1 271 ? -19.375 -4.891 7.668 1 96.06 271 ASP A CA 1
ATOM 1952 C C . ASP A 1 271 ? -17.922 -5.336 7.734 1 96.06 271 ASP A C 1
ATOM 1954 O O . ASP A 1 271 ? -17.453 -5.805 8.781 1 96.06 271 ASP A O 1
ATOM 1958 N N . ALA A 1 272 ? -17.266 -5.223 6.609 1 97.75 272 ALA A N 1
ATOM 1959 C CA . ALA A 1 272 ? -15.867 -5.625 6.543 1 97.75 272 ALA A CA 1
ATOM 1960 C C . ALA A 1 272 ? -15.016 -4.801 7.504 1 97.75 272 ALA A C 1
ATOM 1962 O O . ALA A 1 272 ? -14.172 -5.344 8.219 1 97.75 272 ALA A O 1
ATOM 1963 N N . LEU A 1 273 ? -15.227 -3.467 7.535 1 97.31 273 LEU A N 1
ATOM 1964 C CA . LEU A 1 273 ? -14.461 -2.59 8.414 1 97.31 273 LEU A CA 1
ATOM 1965 C C . LEU A 1 273 ? -14.781 -2.873 9.875 1 97.31 273 LEU A C 1
ATOM 1967 O O . LEU A 1 273 ? -13.883 -2.861 10.727 1 97.31 273 LEU A O 1
ATOM 1971 N N . ASP A 1 274 ? -16.016 -3.143 10.203 1 96.19 274 ASP A N 1
ATOM 1972 C CA . ASP A 1 274 ? -16.422 -3.461 11.57 1 96.19 274 ASP A CA 1
ATOM 1973 C C . ASP A 1 274 ? -15.742 -4.746 12.055 1 96.19 274 ASP A C 1
ATOM 1975 O O . ASP A 1 274 ? -15.328 -4.836 13.211 1 96.19 274 ASP A O 1
ATOM 1979 N N . ARG A 1 275 ? -15.602 -5.715 11.172 1 96.06 275 ARG A N 1
ATOM 1980 C CA . ARG A 1 275 ? -14.969 -6.984 11.516 1 96.06 275 ARG A CA 1
ATOM 1981 C C . ARG A 1 275 ? -13.469 -6.812 11.719 1 96.06 275 ARG A C 1
ATOM 1983 O O . ARG A 1 275 ? -12.852 -7.543 12.492 1 96.06 275 ARG A O 1
ATOM 1990 N N . LEU A 1 276 ? -12.938 -5.902 10.953 1 97.44 276 LEU A N 1
ATOM 1991 C CA . LEU A 1 276 ? -11.516 -5.621 11.086 1 97.44 276 LEU A CA 1
ATOM 1992 C C . LEU A 1 276 ? -11.211 -4.953 12.422 1 97.44 276 LEU A C 1
ATOM 1994 O O . LEU A 1 276 ? -10.141 -5.164 13 1 97.44 276 LEU A O 1
ATOM 1998 N N . ALA A 1 277 ? -12.219 -4.141 12.836 1 94.12 277 ALA A N 1
ATOM 1999 C CA . ALA A 1 277 ? -12.07 -3.432 14.102 1 94.12 277 ALA A CA 1
ATOM 2000 C C . ALA A 1 277 ? -12.375 -4.352 15.281 1 94.12 277 ALA A C 1
ATOM 2002 O O . ALA A 1 277 ? -13.383 -5.062 15.273 1 94.12 277 ALA A O 1
ATOM 2003 N N . GLN A 1 278 ? -11.461 -4.793 16.031 1 83.94 278 GLN A N 1
ATOM 2004 C CA . GLN A 1 278 ? -11.68 -5.602 17.219 1 83.94 278 GLN A CA 1
ATOM 2005 C C . GLN A 1 278 ? -11.273 -4.84 18.484 1 83.94 278 GLN A C 1
ATOM 2007 O O . GLN A 1 278 ? -10.297 -4.086 18.469 1 83.94 278 GLN A O 1
ATOM 2012 N N . PRO A 1 279 ? -12.164 -5.133 19.484 1 64.31 279 PRO A N 1
ATOM 2013 C CA . PRO A 1 279 ? -11.805 -4.516 20.766 1 64.31 279 PRO A CA 1
ATOM 2014 C C . PRO A 1 279 ? -10.477 -5.043 21.312 1 64.31 279 PRO A C 1
ATOM 2016 O O . PRO A 1 279 ? -10.055 -6.148 20.969 1 64.31 279 PRO A O 1
ATOM 2019 N N . MET B 1 1 ? -1.119 -33.875 -35.531 1 44.34 1 MET B N 1
ATOM 2020 C CA . MET B 1 1 ? -0.448 -34.156 -34.25 1 44.34 1 MET B CA 1
ATOM 2021 C C . MET B 1 1 ? -1.462 -34.344 -33.125 1 44.34 1 MET B C 1
ATOM 2023 O O . MET B 1 1 ? -2.482 -33.656 -33.094 1 44.34 1 MET B O 1
ATOM 2027 N N . ASP B 1 2 ? -1.461 -35.469 -32.438 1 62.72 2 ASP B N 1
ATOM 2028 C CA . ASP B 1 2 ? -2.504 -35.812 -31.484 1 62.72 2 ASP B CA 1
ATOM 2029 C C . ASP B 1 2 ? -2.643 -34.75 -30.406 1 62.72 2 ASP B C 1
ATOM 2031 O O . ASP B 1 2 ? -1.646 -34.188 -29.953 1 62.72 2 ASP B O 1
ATOM 2035 N N . GLN B 1 3 ? -3.822 -34.156 -30.234 1 86.31 3 GLN B N 1
ATOM 2036 C CA . GLN B 1 3 ? -4.059 -33.062 -29.328 1 86.31 3 GLN B CA 1
ATOM 2037 C C . GLN B 1 3 ? -3.719 -33.438 -27.891 1 86.31 3 GLN B C 1
ATOM 2039 O O . GLN B 1 3 ? -3.996 -34.562 -27.469 1 86.31 3 GLN B O 1
ATOM 2044 N N . LEU B 1 4 ? -2.961 -32.688 -27.172 1 93.88 4 LEU B N 1
ATOM 2045 C CA . LEU B 1 4 ? -2.531 -32.844 -25.797 1 93.88 4 LEU B CA 1
ATOM 2046 C C . LEU B 1 4 ? -3.732 -32.938 -24.859 1 93.88 4 LEU B C 1
ATOM 2048 O O . LEU B 1 4 ? -4.793 -32.375 -25.156 1 93.88 4 LEU B O 1
ATOM 2052 N N . THR B 1 5 ? -3.576 -33.812 -23.891 1 98.19 5 THR B N 1
ATOM 2053 C CA . THR B 1 5 ? -4.539 -33.812 -22.781 1 98.19 5 THR B CA 1
ATOM 2054 C C . THR B 1 5 ? -3.982 -33.094 -21.562 1 98.19 5 THR B C 1
ATOM 2056 O O . THR B 1 5 ? -2.811 -33.25 -21.219 1 98.19 5 THR B O 1
ATOM 2059 N N . VAL B 1 6 ? -4.867 -32.25 -20.969 1 98.56 6 VAL B N 1
ATOM 2060 C CA . VAL B 1 6 ? -4.422 -31.484 -19.828 1 98.56 6 VAL B CA 1
ATOM 2061 C C . VAL B 1 6 ? -5.223 -31.875 -18.578 1 98.56 6 VAL B C 1
ATOM 2063 O O . VAL B 1 6 ? -6.418 -32.156 -18.672 1 98.56 6 VAL B O 1
ATOM 2066 N N . GLY B 1 7 ? -4.508 -32.062 -17.469 1 98.56 7 GLY B N 1
ATOM 2067 C CA . GLY B 1 7 ? -5.152 -32.281 -16.188 1 98.56 7 GLY B CA 1
ATOM 2068 C C . GLY B 1 7 ? -5.043 -31.078 -15.25 1 98.56 7 GLY B C 1
ATOM 2069 O O . GLY B 1 7 ? -3.975 -30.484 -15.125 1 98.56 7 GLY B O 1
ATOM 2070 N N . ILE B 1 8 ? -6.195 -30.641 -14.594 1 98.56 8 ILE B N 1
ATOM 2071 C CA . ILE B 1 8 ? -6.195 -29.625 -13.547 1 98.56 8 ILE B CA 1
ATOM 2072 C C . ILE B 1 8 ? -6.34 -30.297 -12.18 1 98.56 8 ILE B C 1
ATOM 2074 O O . ILE B 1 8 ? -7.309 -31.031 -11.938 1 98.56 8 ILE B O 1
ATOM 2078 N N . LEU B 1 9 ? -5.414 -29.984 -11.273 1 96.88 9 LEU B N 1
ATOM 2079 C CA . LEU B 1 9 ? -5.348 -30.703 -10.008 1 96.88 9 LEU B CA 1
ATOM 2080 C C . LEU B 1 9 ? -6.336 -30.125 -9 1 96.88 9 LEU B C 1
ATOM 2082 O O . LEU B 1 9 ? -6.805 -30.844 -8.109 1 96.88 9 LEU B O 1
ATOM 2086 N N . HIS B 1 10 ? -6.598 -28.812 -9.07 1 94 10 HIS B N 1
ATOM 2087 C CA . HIS B 1 10 ? -7.543 -28.141 -8.188 1 94 10 HIS B CA 1
ATOM 2088 C C . HIS B 1 10 ? -8.492 -27.25 -8.977 1 94 10 HIS B C 1
ATOM 2090 O O . HIS B 1 10 ? -8.172 -26.094 -9.266 1 94 10 HIS B O 1
ATOM 2096 N N . PRO B 1 11 ? -9.742 -27.766 -9.195 1 94.69 11 PRO B N 1
ATOM 2097 C CA . PRO B 1 11 ? -10.68 -26.969 -9.984 1 94.69 11 PRO B CA 1
ATOM 2098 C C . PRO B 1 11 ? -11.383 -25.891 -9.156 1 94.69 11 PRO B C 1
ATOM 2100 O O . PRO B 1 11 ? -12.617 -25.828 -9.125 1 94.69 11 PRO B O 1
ATOM 2103 N N . GLY B 1 12 ? -10.555 -25.047 -8.555 1 92.75 12 GLY B N 1
ATOM 2104 C CA . GLY B 1 12 ? -11.109 -23.844 -7.941 1 92.75 12 GLY B CA 1
ATOM 2105 C C . GLY B 1 12 ? -11.57 -22.812 -8.953 1 92.75 12 GLY B C 1
ATOM 2106 O O . GLY B 1 12 ? -11.672 -23.109 -10.148 1 92.75 12 GLY B O 1
ATOM 2107 N N . SER B 1 13 ? -11.883 -21.625 -8.461 1 91.75 13 SER B N 1
ATOM 2108 C CA . SER B 1 13 ? -12.367 -20.562 -9.344 1 91.75 13 SER B CA 1
ATOM 2109 C C . SER B 1 13 ? -11.352 -20.234 -10.438 1 91.75 13 SER B C 1
ATOM 2111 O O . SER B 1 13 ? -11.703 -20.141 -11.609 1 91.75 13 SER B O 1
ATOM 2113 N N . MET B 1 14 ? -10.102 -20.094 -10.062 1 95 14 MET B N 1
ATOM 2114 C CA . MET B 1 14 ? -9.047 -19.812 -11.031 1 95 14 MET B CA 1
ATOM 2115 C C . MET B 1 14 ? -8.719 -21.062 -11.836 1 95 14 MET B C 1
ATOM 2117 O O . MET B 1 14 ? -8.672 -21.031 -13.07 1 95 14 MET B O 1
ATOM 2121 N N . GLY B 1 15 ? -8.609 -22.188 -11.133 1 96.94 15 GLY B N 1
ATOM 2122 C CA . GLY B 1 15 ? -8.203 -23.422 -11.781 1 96.94 15 GLY B CA 1
ATOM 2123 C C . GLY B 1 15 ? -9.172 -23.875 -12.852 1 96.94 15 GLY B C 1
ATOM 2124 O O . GLY B 1 15 ? -8.766 -24.219 -13.969 1 96.94 15 GLY B O 1
ATOM 2125 N N . ALA B 1 16 ? -10.461 -23.922 -12.547 1 97.25 16 ALA B N 1
ATOM 2126 C CA . ALA B 1 16 ? -11.469 -24.375 -13.492 1 97.25 16 ALA B CA 1
ATOM 2127 C C . ALA B 1 16 ? -11.516 -23.484 -14.727 1 97.25 16 ALA B C 1
ATOM 2129 O O . ALA B 1 16 ? -11.586 -23.969 -15.859 1 97.25 16 ALA B O 1
ATOM 2130 N N . ALA B 1 17 ? -11.43 -22.156 -14.5 1 97.88 17 ALA B N 1
ATOM 2131 C CA . ALA B 1 17 ? -11.492 -21.203 -15.602 1 97.88 17 ALA B CA 1
ATOM 2132 C C . ALA B 1 17 ? -10.258 -21.297 -16.484 1 97.88 17 ALA B C 1
ATOM 2134 O O . ALA B 1 17 ? -10.367 -21.234 -17.719 1 97.88 17 ALA B O 1
ATOM 2135 N N . VAL B 1 18 ? -9.102 -21.469 -15.898 1 98.44 18 VAL B N 1
ATOM 2136 C CA . VAL B 1 18 ? -7.852 -21.609 -16.641 1 98.44 18 VAL B CA 1
ATOM 2137 C C . VAL B 1 18 ? -7.855 -22.906 -17.422 1 98.44 18 VAL B C 1
ATOM 2139 O O . VAL B 1 18 ? -7.457 -22.938 -18.594 1 98.44 18 VAL B O 1
ATOM 2142 N N . ALA B 1 19 ? -8.336 -23.984 -16.781 1 98.25 19 ALA B N 1
ATOM 2143 C CA . ALA B 1 19 ? -8.414 -25.281 -17.453 1 98.25 19 ALA B CA 1
ATOM 2144 C C . ALA B 1 19 ? -9.344 -25.219 -18.656 1 98.25 19 ALA B C 1
ATOM 2146 O O . ALA B 1 19 ? -9.086 -25.844 -19.688 1 98.25 19 ALA B O 1
ATOM 2147 N N . ALA B 1 20 ? -10.406 -24.469 -18.547 1 97.81 20 ALA B N 1
ATOM 2148 C CA . ALA B 1 20 ? -11.336 -24.312 -19.656 1 97.81 20 ALA B CA 1
ATOM 2149 C C . ALA B 1 20 ? -10.672 -23.625 -20.844 1 97.81 20 ALA B C 1
ATOM 2151 O O . ALA B 1 20 ? -10.938 -23.953 -22 1 97.81 20 ALA B O 1
ATOM 2152 N N . CYS B 1 21 ? -9.836 -22.641 -20.578 1 98.19 21 CYS B N 1
ATOM 2153 C CA . CYS B 1 21 ? -9.07 -21.984 -21.641 1 98.19 21 CYS B CA 1
ATOM 2154 C C . CYS B 1 21 ? -8.117 -22.969 -22.297 1 98.19 21 CYS B C 1
ATOM 2156 O O . CYS B 1 21 ? -8.016 -23.016 -23.531 1 98.19 21 CYS B O 1
ATOM 2158 N N . ALA B 1 22 ? -7.469 -23.812 -21.5 1 98 22 ALA B N 1
ATOM 2159 C CA . ALA B 1 22 ? -6.547 -24.812 -22.031 1 98 22 ALA B CA 1
ATOM 2160 C C . ALA B 1 22 ? -7.281 -25.812 -22.906 1 98 22 ALA B C 1
ATOM 2162 O O . ALA B 1 22 ? -6.738 -26.297 -23.922 1 98 22 ALA B O 1
ATOM 2163 N N . ALA B 1 23 ? -8.477 -26.141 -22.578 1 97.31 23 ALA B N 1
ATOM 2164 C CA . ALA B 1 23 ? -9.273 -27.141 -23.281 1 97.31 23 ALA B CA 1
ATOM 2165 C C . ALA B 1 23 ? -9.508 -26.766 -24.734 1 97.31 23 ALA B C 1
ATOM 2167 O O . ALA B 1 23 ? -9.727 -27.625 -25.578 1 97.31 23 ALA B O 1
ATOM 2168 N N . THR B 1 24 ? -9.438 -25.453 -25 1 96.31 24 THR B N 1
ATOM 2169 C CA . THR B 1 24 ? -9.664 -24.953 -26.344 1 96.31 24 THR B CA 1
ATOM 2170 C C . THR B 1 24 ? -8.625 -25.531 -27.312 1 96.31 24 THR B C 1
ATOM 2172 O O . THR B 1 24 ? -8.914 -25.719 -28.5 1 96.31 24 THR B O 1
ATOM 2175 N N . ASN B 1 25 ? -7.449 -25.828 -26.812 1 97.25 25 ASN B N 1
ATOM 2176 C CA . ASN B 1 25 ? -6.363 -26.312 -27.656 1 97.25 25 ASN B CA 1
ATOM 2177 C C . ASN B 1 25 ? -5.898 -27.703 -27.25 1 97.25 25 ASN B C 1
ATOM 2179 O O . ASN B 1 25 ? -4.812 -28.141 -27.625 1 97.25 25 ASN B O 1
ATOM 2183 N N . ALA B 1 26 ? -6.723 -28.375 -26.406 1 97.81 26 ALA B N 1
ATOM 2184 C CA . ALA B 1 26 ? -6.391 -29.719 -25.922 1 97.81 26 ALA B CA 1
ATOM 2185 C C . ALA B 1 26 ? -7.453 -30.734 -26.344 1 97.81 26 ALA B C 1
ATOM 2187 O O . ALA B 1 26 ? -8.562 -30.359 -26.719 1 97.81 26 ALA B O 1
ATOM 2188 N N . ALA B 1 27 ? -7.027 -31.969 -26.328 1 97.38 27 ALA B N 1
ATOM 2189 C CA . ALA B 1 27 ? -8 -33.031 -26.594 1 97.38 27 ALA B CA 1
ATOM 2190 C C . ALA B 1 27 ? -9.055 -33.094 -25.484 1 97.38 27 ALA B C 1
ATOM 2192 O O . ALA B 1 27 ? -10.227 -33.375 -25.75 1 97.38 27 ALA B O 1
ATOM 2193 N N . ALA B 1 28 ? -8.609 -32.844 -24.266 1 97.31 28 ALA B N 1
ATOM 2194 C CA . ALA B 1 28 ? -9.484 -32.781 -23.109 1 97.31 28 ALA B CA 1
ATOM 2195 C C . ALA B 1 28 ? -8.812 -32.062 -21.938 1 97.31 28 ALA B C 1
ATOM 2197 O O . ALA B 1 28 ? -7.586 -31.984 -21.875 1 97.31 28 ALA B O 1
ATOM 2198 N N . ALA B 1 29 ? -9.625 -31.5 -21.094 1 98.5 29 ALA B N 1
ATOM 2199 C CA . ALA B 1 29 ? -9.203 -31.031 -19.781 1 98.5 29 ALA B CA 1
ATOM 2200 C C . ALA B 1 29 ? -9.836 -31.875 -18.672 1 98.5 29 ALA B C 1
ATOM 2202 O O . ALA B 1 29 ? -11.062 -31.875 -18.5 1 98.5 29 ALA B O 1
ATOM 2203 N N . LEU B 1 30 ? -8.984 -32.594 -17.953 1 98.56 30 LEU B N 1
ATOM 2204 C CA . LEU B 1 30 ? -9.453 -33.562 -16.969 1 98.56 30 LEU B CA 1
ATOM 2205 C C . LEU B 1 30 ? -9.383 -32.969 -15.555 1 98.56 30 LEU B C 1
ATOM 2207 O O . LEU B 1 30 ? -8.547 -32.125 -15.266 1 98.56 30 LEU B O 1
ATOM 2211 N N . TRP B 1 31 ? -10.266 -33.406 -14.656 1 98.12 31 TRP B N 1
ATOM 2212 C CA . TRP B 1 31 ? -10.195 -33.156 -13.219 1 98.12 31 TRP B CA 1
ATOM 2213 C C . TRP B 1 31 ? -10.648 -34.406 -12.43 1 98.12 31 TRP B C 1
ATOM 2215 O O . TRP B 1 31 ? -11.398 -35.219 -12.938 1 98.12 31 TRP B O 1
ATOM 2225 N N . CYS B 1 32 ? -10.117 -34.531 -11.234 1 97.25 32 CYS B N 1
ATOM 2226 C CA . CYS B 1 32 ? -10.445 -35.688 -10.391 1 97.25 32 CYS B CA 1
ATOM 2227 C C . CYS B 1 32 ? -11.57 -35.312 -9.422 1 97.25 32 CYS B C 1
ATOM 2229 O O . CYS B 1 32 ? -11.445 -34.406 -8.617 1 97.25 32 CYS B O 1
ATOM 2231 N N . GLU B 1 33 ? -12.602 -36.094 -9.391 1 94.38 33 GLU B N 1
ATOM 2232 C CA . GLU B 1 33 ? -13.789 -35.812 -8.586 1 94.38 33 GLU B CA 1
ATOM 2233 C C . GLU B 1 33 ? -13.617 -36.312 -7.156 1 94.38 33 GLU B C 1
ATOM 2235 O O . GLU B 1 33 ? -14.266 -35.812 -6.238 1 94.38 33 GLU B O 1
ATOM 2240 N N . ALA B 1 34 ? -12.758 -37.25 -6.992 1 91.44 34 ALA B N 1
ATOM 2241 C CA . ALA B 1 34 ? -12.625 -37.906 -5.688 1 91.44 34 ALA B CA 1
ATOM 2242 C C . ALA B 1 34 ? -12.242 -36.875 -4.609 1 91.44 34 ALA B C 1
ATOM 2244 O O . ALA B 1 34 ? -11.273 -36.125 -4.766 1 91.44 34 ALA B O 1
ATOM 2245 N N . GLY B 1 35 ? -13.023 -36.812 -3.518 1 88.69 35 GLY B N 1
ATOM 2246 C CA . GLY B 1 35 ? -12.695 -36 -2.352 1 88.69 35 GLY B CA 1
ATOM 2247 C C . GLY B 1 35 ? -13.008 -34.531 -2.535 1 88.69 35 GLY B C 1
ATOM 2248 O O . GLY B 1 35 ? -12.641 -33.719 -1.697 1 88.69 35 GLY B O 1
ATOM 2249 N N . ARG B 1 36 ? -13.758 -34.188 -3.566 1 90.62 36 ARG B N 1
ATOM 2250 C CA . ARG B 1 36 ? -14.023 -32.781 -3.834 1 90.62 36 ARG B CA 1
ATOM 2251 C C . ARG B 1 36 ? -15.43 -32.406 -3.396 1 90.62 36 ARG B C 1
ATOM 2253 O O . ARG B 1 36 ? -16.312 -33.25 -3.305 1 90.62 36 ARG B O 1
ATOM 2260 N N . SER B 1 37 ? -15.586 -31.172 -3.084 1 90.25 37 SER B N 1
ATOM 2261 C CA . SER B 1 37 ? -16.875 -30.641 -2.662 1 90.25 37 SER B CA 1
ATOM 2262 C C . SER B 1 37 ? -17.844 -30.531 -3.838 1 90.25 37 SER B C 1
ATOM 2264 O O . SER B 1 37 ? -17.422 -30.609 -4.996 1 90.25 37 SER B O 1
ATOM 2266 N N . SER B 1 38 ? -19.156 -30.328 -3.5 1 92.38 38 SER B N 1
ATOM 2267 C CA . SER B 1 38 ? -20.156 -30.078 -4.527 1 92.38 38 SER B CA 1
ATOM 2268 C C . SER B 1 38 ? -19.875 -28.766 -5.266 1 92.38 38 SER B C 1
ATOM 2270 O O . SER B 1 38 ? -20.172 -28.641 -6.453 1 92.38 38 SER B O 1
ATOM 2272 N N . ALA B 1 39 ? -19.281 -27.812 -4.555 1 88.44 39 ALA B N 1
ATOM 2273 C CA . ALA B 1 39 ? -18.953 -26.547 -5.184 1 88.44 39 ALA B CA 1
ATOM 2274 C C . ALA B 1 39 ? -17.891 -26.719 -6.27 1 88.44 39 ALA B C 1
ATOM 2276 O O . ALA B 1 39 ? -18 -26.141 -7.348 1 88.44 39 ALA B O 1
ATOM 2277 N N . SER B 1 40 ? -16.906 -27.562 -5.988 1 90.62 40 SER B N 1
ATOM 2278 C CA . SER B 1 40 ? -15.859 -27.875 -6.965 1 90.62 40 SER B CA 1
ATOM 2279 C C . SER B 1 40 ? -16.438 -28.594 -8.18 1 90.62 40 SER B C 1
ATOM 2281 O O . SER B 1 40 ? -16.094 -28.281 -9.32 1 90.62 40 SER B O 1
ATOM 2283 N N . ALA B 1 41 ? -17.312 -29.531 -7.926 1 93.62 41 ALA B N 1
ATOM 2284 C CA . ALA B 1 41 ? -17.953 -30.281 -9.008 1 93.62 41 ALA B CA 1
ATOM 2285 C C . ALA B 1 41 ? -18.797 -29.359 -9.883 1 93.62 41 ALA B C 1
ATOM 2287 O O . ALA B 1 41 ? -18.812 -29.5 -11.102 1 93.62 41 ALA B O 1
ATOM 2288 N N . GLY B 1 42 ? -19.531 -28.469 -9.219 1 95.06 42 GLY B N 1
ATOM 2289 C CA . GLY B 1 42 ? -20.328 -27.5 -9.945 1 95.06 42 GLY B CA 1
ATOM 2290 C C . GLY B 1 42 ? -19.516 -26.625 -10.875 1 95.06 42 GLY B C 1
ATOM 2291 O O . GLY B 1 42 ? -19.891 -26.406 -12.023 1 95.06 42 GLY B O 1
ATOM 2292 N N . ARG B 1 43 ? -18.375 -26.156 -10.453 1 94 43 ARG B N 1
ATOM 2293 C CA . ARG B 1 43 ? -17.5 -25.312 -11.266 1 94 43 ARG B CA 1
ATOM 2294 C C . ARG B 1 43 ? -16.938 -26.094 -12.453 1 94 43 ARG B C 1
ATOM 2296 O O . ARG B 1 43 ? -16.891 -25.578 -13.57 1 94 43 ARG B O 1
ATOM 2303 N N . ALA B 1 44 ? -16.5 -27.297 -12.133 1 95.56 44 ALA B N 1
ATOM 2304 C CA . ALA B 1 44 ? -15.945 -28.141 -13.195 1 95.56 44 ALA B CA 1
ATOM 2305 C C . ALA B 1 44 ? -16.969 -28.391 -14.289 1 95.56 44 ALA B C 1
ATOM 2307 O O . ALA B 1 44 ? -16.656 -28.344 -15.477 1 95.56 44 ALA B O 1
ATOM 2308 N N . ALA B 1 45 ? -18.188 -28.641 -13.844 1 94.88 45 ALA B N 1
ATOM 2309 C CA . ALA B 1 45 ? -19.266 -28.859 -14.797 1 94.88 45 ALA B CA 1
ATOM 2310 C C . ALA B 1 45 ? -19.547 -27.594 -15.609 1 94.88 45 ALA B C 1
ATOM 2312 O O . ALA B 1 45 ? -19.75 -27.672 -16.828 1 94.88 45 ALA B O 1
ATOM 2313 N N . GLN B 1 46 ? -19.594 -26.5 -14.93 1 95.38 46 GLN B N 1
ATOM 2314 C CA . GLN B 1 46 ? -19.844 -25.219 -15.562 1 95.38 46 GLN B CA 1
ATOM 2315 C C . GLN B 1 46 ? -18.828 -24.922 -16.672 1 95.38 46 GLN B C 1
ATOM 2317 O O . GLN B 1 46 ? -19.188 -24.359 -17.703 1 95.38 46 GLN B O 1
ATOM 2322 N N . PHE B 1 47 ? -17.578 -25.359 -16.469 1 96.38 47 PHE B N 1
ATOM 2323 C CA . PHE B 1 47 ? -16.516 -25.031 -17.406 1 96.38 47 PHE B CA 1
ATOM 2324 C C . PHE B 1 47 ? -16.266 -26.188 -18.375 1 96.38 47 PHE B C 1
ATOM 2326 O O . PHE B 1 47 ? -15.336 -26.141 -19.172 1 96.38 47 PHE B O 1
ATOM 2333 N N . GLY B 1 48 ? -17.078 -27.266 -18.312 1 95.81 48 GLY B N 1
ATOM 2334 C CA . GLY B 1 48 ? -17.031 -28.359 -19.281 1 95.81 48 GLY B CA 1
ATOM 2335 C C . GLY B 1 48 ? -15.812 -29.25 -19.109 1 95.81 48 GLY B C 1
ATOM 2336 O O . GLY B 1 48 ? -15.305 -29.797 -20.094 1 95.81 48 GLY B O 1
ATOM 2337 N N . LEU B 1 49 ? -15.328 -29.406 -17.891 1 97.94 49 LEU B N 1
ATOM 2338 C CA . LEU B 1 49 ? -14.18 -30.266 -17.641 1 97.94 49 LEU B CA 1
ATOM 2339 C C . LEU B 1 49 ? -14.594 -31.719 -17.547 1 97.94 49 LEU B C 1
ATOM 2341 O O . LEU B 1 49 ? -15.695 -32.031 -17.078 1 97.94 49 LEU B O 1
ATOM 2345 N N . THR B 1 50 ? -13.781 -32.562 -18.016 1 98.06 50 THR B N 1
ATOM 2346 C CA . THR B 1 50 ? -14.055 -34 -18.016 1 98.06 50 THR B CA 1
ATOM 2347 C C . THR B 1 50 ? -13.641 -34.625 -16.688 1 98.06 50 THR B C 1
ATOM 2349 O O . THR B 1 50 ? -12.477 -34.5 -16.281 1 98.06 50 THR B O 1
ATOM 2352 N N . SER B 1 51 ? -14.57 -35.312 -16.047 1 97.62 51 SER B N 1
ATOM 2353 C CA . SER B 1 51 ? -14.289 -35.906 -14.75 1 97.62 51 SER B CA 1
ATOM 2354 C C . SER B 1 51 ? -13.625 -37.281 -14.914 1 97.62 51 SER B C 1
ATOM 2356 O O . SER B 1 51 ? -13.922 -38 -15.867 1 97.62 51 SER B O 1
ATOM 2358 N N . VAL B 1 52 ? -12.695 -37.562 -14.039 1 97.94 52 VAL B N 1
ATOM 2359 C CA . VAL B 1 52 ? -12.141 -38.906 -13.891 1 97.94 52 VAL B CA 1
ATOM 2360 C C . VAL B 1 52 ? -12.273 -39.344 -12.438 1 97.94 52 VAL B C 1
ATOM 2362 O O . VAL B 1 52 ? -12.492 -38.531 -11.539 1 97.94 52 VAL B O 1
ATOM 2365 N N . ALA B 1 53 ? -12.016 -40.625 -12.141 1 95.81 53 ALA B N 1
ATOM 2366 C CA . ALA B 1 53 ? -12.391 -41.188 -10.852 1 95.81 53 ALA B CA 1
ATOM 2367 C C . ALA B 1 53 ? -11.25 -41.062 -9.844 1 95.81 53 ALA B C 1
ATOM 2369 O O . ALA B 1 53 ? -11.484 -41.094 -8.633 1 95.81 53 ALA B O 1
ATOM 2370 N N . SER B 1 54 ? -9.992 -40.969 -10.367 1 96.94 54 SER B N 1
ATOM 2371 C CA . SER B 1 54 ? -8.859 -41 -9.453 1 96.94 54 SER B CA 1
ATOM 2372 C C . SER B 1 54 ? -7.73 -40.094 -9.961 1 96.94 54 SER B C 1
ATOM 2374 O O . SER B 1 54 ? -7.664 -39.812 -11.156 1 96.94 54 SER B O 1
ATOM 2376 N N . LEU B 1 55 ? -6.906 -39.75 -9 1 97.19 55 LEU B N 1
ATOM 2377 C CA . LEU B 1 55 ? -5.715 -39 -9.359 1 97.19 55 LEU B CA 1
ATOM 2378 C C . LEU B 1 55 ? -4.832 -39.812 -10.312 1 97.19 55 LEU B C 1
ATOM 2380 O O . LEU B 1 55 ? -4.246 -39.25 -11.242 1 97.19 55 LEU B O 1
ATOM 2384 N N . SER B 1 56 ? -4.77 -41.094 -10.062 1 97.56 56 SER B N 1
ATOM 2385 C CA . SER B 1 56 ? -3.977 -41.969 -10.922 1 97.56 56 SER B CA 1
ATOM 2386 C C . SER B 1 56 ? -4.461 -41.938 -12.367 1 97.56 56 SER B C 1
ATOM 2388 O O . SER B 1 56 ? -3.658 -41.812 -13.297 1 97.56 56 SER B O 1
ATOM 2390 N N . GLU B 1 57 ? -5.746 -42.031 -12.523 1 98.12 57 GLU B N 1
ATOM 2391 C CA . GLU B 1 57 ? -6.312 -41.938 -13.867 1 98.12 57 GLU B CA 1
ATOM 2392 C C . GLU B 1 57 ? -6.039 -40.594 -14.516 1 98.12 57 GLU B C 1
ATOM 2394 O O . GLU B 1 57 ? -5.715 -40.531 -15.703 1 98.12 57 GLU B O 1
ATOM 2399 N N . LEU B 1 58 ? -6.195 -39.5 -13.75 1 98.38 58 LEU B N 1
ATOM 2400 C CA . LEU B 1 58 ? -5.926 -38.156 -14.242 1 98.38 58 LEU B CA 1
ATOM 2401 C C . LEU B 1 58 ? -4.496 -38.062 -14.766 1 98.38 58 LEU B C 1
ATOM 2403 O O . LEU B 1 58 ? -4.273 -37.562 -15.875 1 98.38 58 LEU B O 1
ATOM 2407 N N . LEU B 1 59 ? -3.535 -38.562 -14.008 1 98.5 59 LEU B N 1
ATOM 2408 C CA . LEU B 1 59 ? -2.117 -38.438 -14.328 1 98.5 59 LEU B CA 1
ATOM 2409 C C . LEU B 1 59 ? -1.742 -39.344 -15.5 1 98.5 59 LEU B C 1
ATOM 2411 O O . LEU B 1 59 ? -0.938 -38.938 -16.344 1 98.5 59 LEU B O 1
ATOM 2415 N N . ASP B 1 60 ? -2.381 -40.5 -15.594 1 97.81 60 ASP B N 1
ATOM 2416 C CA . ASP B 1 60 ? -2.09 -41.438 -16.672 1 97.81 60 ASP B CA 1
ATOM 2417 C C . ASP B 1 60 ? -2.529 -40.906 -18.016 1 97.81 60 ASP B C 1
ATOM 2419 O O . ASP B 1 60 ? -1.896 -41.156 -19.047 1 97.81 60 ASP B O 1
ATOM 2423 N N . ARG B 1 61 ? -3.506 -40.125 -17.969 1 97.94 61 ARG B N 1
ATOM 2424 C CA . ARG B 1 61 ? -4.113 -39.688 -19.219 1 97.94 61 ARG B CA 1
ATOM 2425 C C . ARG B 1 61 ? -3.598 -38.312 -19.609 1 97.94 61 ARG B C 1
ATOM 2427 O O . ARG B 1 61 ? -3.811 -37.875 -20.75 1 97.94 61 ARG B O 1
ATOM 2434 N N . SER B 1 62 ? -2.902 -37.594 -18.734 1 98.5 62 SER B N 1
ATOM 2435 C CA . SER B 1 62 ? -2.533 -36.219 -18.984 1 98.5 62 SER B CA 1
ATOM 2436 C C . SER B 1 62 ? -1.12 -36.094 -19.547 1 98.5 62 SER B C 1
ATOM 2438 O O . SER B 1 62 ? -0.218 -36.812 -19.109 1 98.5 62 SER B O 1
ATOM 2440 N N . ASP B 1 63 ? -0.94 -35.25 -20.547 1 98.38 63 ASP B N 1
ATOM 2441 C CA . ASP B 1 63 ? 0.383 -34.844 -21.016 1 98.38 63 ASP B CA 1
ATOM 2442 C C . ASP B 1 63 ? 0.94 -33.688 -20.172 1 98.38 63 ASP B C 1
ATOM 2444 O O . ASP B 1 63 ? 2.15 -33.625 -19.953 1 98.38 63 ASP B O 1
ATOM 2448 N N . ILE B 1 64 ? 0.058 -32.781 -19.797 1 98.62 64 ILE B N 1
ATOM 2449 C CA . ILE B 1 64 ? 0.354 -31.625 -18.969 1 98.62 64 ILE B CA 1
ATOM 2450 C C . ILE B 1 64 ? -0.598 -31.578 -17.766 1 98.62 64 ILE B C 1
ATOM 2452 O O . ILE B 1 64 ? -1.8 -31.812 -17.922 1 98.62 64 ILE B O 1
ATOM 2456 N N . VAL B 1 65 ? -0.038 -31.375 -16.641 1 98.75 65 VAL B N 1
ATOM 2457 C CA . VAL B 1 65 ? -0.847 -31.203 -15.445 1 98.75 65 VAL B CA 1
ATOM 2458 C C . VAL B 1 65 ? -0.615 -29.797 -14.867 1 98.75 65 VAL B C 1
ATOM 2460 O O . VAL B 1 65 ? 0.523 -29.328 -14.805 1 98.75 65 VAL B O 1
ATOM 2463 N N . ILE B 1 66 ? -1.728 -29.094 -14.484 1 98.75 66 ILE B N 1
ATOM 2464 C CA . ILE B 1 66 ? -1.669 -27.734 -13.961 1 98.75 66 ILE B CA 1
ATOM 2465 C C . ILE B 1 66 ? -1.994 -27.734 -12.469 1 98.75 66 ILE B C 1
ATOM 2467 O O . ILE B 1 66 ? -3.059 -28.203 -12.062 1 98.75 66 ILE B O 1
ATOM 2471 N N . SER B 1 67 ? -1.047 -27.312 -11.672 1 98.56 67 SER B N 1
ATOM 2472 C CA . SER B 1 67 ? -1.278 -27.125 -10.242 1 98.56 67 SER B CA 1
ATOM 2473 C C . SER B 1 67 ? -1.623 -25.672 -9.922 1 98.56 67 SER B C 1
ATOM 2475 O O . SER B 1 67 ? -0.784 -24.781 -10.07 1 98.56 67 SER B O 1
ATOM 2477 N N . LEU B 1 68 ? -2.816 -25.344 -9.586 1 96.88 68 LEU B N 1
ATOM 2478 C CA . LEU B 1 68 ? -3.357 -24.062 -9.156 1 96.88 68 LEU B CA 1
ATOM 2479 C C . LEU B 1 68 ? -4.18 -24.219 -7.883 1 96.88 68 LEU B C 1
ATOM 2481 O O . LEU B 1 68 ? -5.414 -24.172 -7.922 1 96.88 68 LEU B O 1
ATOM 2485 N N . CYS B 1 69 ? -3.514 -24.422 -6.762 1 93.94 69 CYS B N 1
ATOM 2486 C CA . CYS B 1 69 ? -4.164 -24.672 -5.477 1 93.94 69 CYS B CA 1
ATOM 2487 C C . CYS B 1 69 ? -3.635 -23.703 -4.414 1 93.94 69 CYS B C 1
ATOM 2489 O O . CYS B 1 69 ? -2.682 -22.969 -4.66 1 93.94 69 CYS B O 1
ATOM 2491 N N . PRO B 1 70 ? -4.293 -23.594 -3.254 1 91.81 70 PRO B N 1
ATOM 2492 C CA . PRO B 1 70 ? -3.75 -22.766 -2.166 1 91.81 70 PRO B CA 1
ATOM 2493 C C . PRO B 1 70 ? -2.35 -23.203 -1.741 1 91.81 70 PRO B C 1
ATOM 2495 O O . PRO B 1 70 ? -2.023 -24.391 -1.804 1 91.81 70 PRO B O 1
ATOM 2498 N N . PRO B 1 71 ? -1.577 -22.266 -1.272 1 95.31 71 PRO B N 1
ATOM 2499 C CA . PRO B 1 71 ? -0.178 -22.547 -0.945 1 95.31 71 PRO B CA 1
ATOM 2500 C C . PRO B 1 71 ? -0.023 -23.734 0.005 1 95.31 71 PRO B C 1
ATOM 2502 O O . PRO B 1 71 ? 0.917 -24.531 -0.132 1 95.31 71 PRO B O 1
ATOM 2505 N N . ALA B 1 72 ? -0.934 -23.938 0.907 1 93 72 ALA B N 1
ATOM 2506 C CA . ALA B 1 72 ? -0.819 -24.969 1.94 1 93 72 ALA B CA 1
ATOM 2507 C C . ALA B 1 72 ? -0.799 -26.359 1.326 1 93 72 ALA B C 1
ATOM 2509 O O . ALA B 1 72 ? -0.189 -27.281 1.879 1 93 72 ALA B O 1
ATOM 2510 N N . GLY B 1 73 ? -1.372 -26.547 0.19 1 94.56 73 GLY B N 1
ATOM 2511 C CA . GLY B 1 73 ? -1.512 -27.875 -0.404 1 94.56 73 GLY B CA 1
ATOM 2512 C C . GLY B 1 73 ? -0.491 -28.141 -1.492 1 94.56 73 GLY B C 1
ATOM 2513 O O . GLY B 1 73 ? -0.423 -29.266 -2.02 1 94.56 73 GLY B O 1
ATOM 2514 N N . ALA B 1 74 ? 0.389 -27.188 -1.798 1 97.12 74 ALA B N 1
ATOM 2515 C CA . ALA B 1 74 ? 1.202 -27.234 -3.01 1 97.12 74 ALA B CA 1
ATOM 2516 C C . ALA B 1 74 ? 2.188 -28.391 -2.971 1 97.12 74 ALA B C 1
ATOM 2518 O O . ALA B 1 74 ? 2.232 -29.219 -3.893 1 97.12 74 ALA B O 1
ATOM 2519 N N . GLU B 1 75 ? 2.926 -28.594 -1.895 1 97.81 75 GLU B N 1
ATOM 2520 C CA . GLU B 1 75 ? 3.963 -29.609 -1.832 1 97.81 75 GLU B CA 1
ATOM 2521 C C . GLU B 1 75 ? 3.357 -31 -1.649 1 97.81 75 GLU B C 1
ATOM 2523 O O . GLU B 1 75 ? 3.877 -31.984 -2.18 1 97.81 75 GLU B O 1
ATOM 2528 N N . ASP B 1 76 ? 2.277 -31.047 -0.871 1 97.12 76 ASP B N 1
ATOM 2529 C CA . ASP B 1 76 ? 1.601 -32.344 -0.721 1 97.12 76 ASP B CA 1
ATOM 2530 C C . ASP B 1 76 ? 1.089 -32.844 -2.066 1 97.12 76 ASP B C 1
ATOM 2532 O O . ASP B 1 76 ? 1.222 -34.031 -2.377 1 97.12 76 ASP B O 1
ATOM 2536 N N . LEU B 1 77 ? 0.521 -31.984 -2.809 1 96.56 77 LEU B N 1
ATOM 2537 C CA . LEU B 1 77 ? 0.015 -32.344 -4.129 1 96.56 77 LEU B CA 1
ATOM 2538 C C . LEU B 1 77 ? 1.15 -32.781 -5.043 1 96.56 77 LEU B C 1
ATOM 2540 O O . LEU B 1 77 ? 1.012 -33.781 -5.781 1 96.56 77 LEU B O 1
ATOM 2544 N N . ALA B 1 78 ? 2.242 -32.125 -5.047 1 98.44 78 ALA B N 1
ATOM 2545 C CA . ALA B 1 78 ? 3.414 -32.469 -5.832 1 98.44 78 ALA B CA 1
ATOM 2546 C C . ALA B 1 78 ? 3.928 -33.875 -5.43 1 98.44 78 ALA B C 1
ATOM 2548 O O . ALA B 1 78 ? 4.332 -34.656 -6.285 1 98.44 78 ALA B O 1
ATOM 2549 N N . ARG B 1 79 ? 3.918 -34.156 -4.113 1 98.12 79 ARG B N 1
ATOM 2550 C CA . ARG B 1 79 ? 4.352 -35.469 -3.633 1 98.12 79 ARG B CA 1
ATOM 2551 C C . ARG B 1 79 ? 3.438 -36.562 -4.152 1 98.12 79 ARG B C 1
ATOM 2553 O O . ARG B 1 79 ? 3.908 -37.656 -4.523 1 98.12 79 ARG B O 1
ATOM 2560 N N . ASP B 1 80 ? 2.195 -36.25 -4.121 1 97.19 80 ASP B N 1
ATOM 2561 C CA . ASP B 1 80 ? 1.24 -37.219 -4.66 1 97.19 80 ASP B CA 1
ATOM 2562 C C . ASP B 1 80 ? 1.517 -37.5 -6.133 1 97.19 80 ASP B C 1
ATOM 2564 O O . ASP B 1 80 ? 1.513 -38.656 -6.559 1 97.19 80 ASP B O 1
ATOM 2568 N N . VAL B 1 81 ? 1.742 -36.5 -6.891 1 98.38 81 VAL B N 1
ATOM 2569 C CA . VAL B 1 81 ? 2.016 -36.625 -8.32 1 98.38 81 VAL B CA 1
ATOM 2570 C C . VAL B 1 81 ? 3.307 -37.438 -8.523 1 98.38 81 VAL B C 1
ATOM 2572 O O . VAL B 1 81 ? 3.367 -38.312 -9.383 1 98.38 81 VAL B O 1
ATOM 2575 N N . ALA B 1 82 ? 4.316 -37.094 -7.762 1 98 82 ALA B N 1
ATOM 2576 C CA . ALA B 1 82 ? 5.594 -37.812 -7.832 1 98 82 ALA B CA 1
ATOM 2577 C C . ALA B 1 82 ? 5.414 -39.281 -7.531 1 98 82 ALA B C 1
ATOM 2579 O O . ALA B 1 82 ? 6.051 -40.156 -8.156 1 98 82 ALA B O 1
ATOM 2580 N N . GLY B 1 83 ? 4.566 -39.562 -6.582 1 97.5 83 GLY B N 1
ATOM 2581 C CA . GLY B 1 83 ? 4.305 -40.938 -6.195 1 97.5 83 GLY B CA 1
ATOM 2582 C C . GLY B 1 83 ? 3.721 -41.781 -7.316 1 97.5 83 GLY B C 1
ATOM 2583 O O . GLY B 1 83 ? 3.889 -43 -7.34 1 97.5 83 GLY B O 1
ATOM 2584 N N . HIS B 1 84 ? 3.1 -41.125 -8.273 1 96.94 84 HIS B N 1
ATOM 2585 C CA . HIS B 1 84 ? 2.5 -41.812 -9.406 1 96.94 84 HIS B CA 1
ATOM 2586 C C . HIS B 1 84 ? 3.438 -41.812 -10.609 1 96.94 84 HIS B C 1
ATOM 2588 O O . HIS B 1 84 ? 3.041 -42.219 -11.711 1 96.94 84 HIS B O 1
ATOM 2594 N N . ARG B 1 85 ? 4.605 -41.344 -10.516 1 95.94 85 ARG B N 1
ATOM 2595 C CA . ARG B 1 85 ? 5.66 -41.312 -11.523 1 95.94 85 ARG B CA 1
ATOM 2596 C C . ARG B 1 85 ? 5.18 -40.625 -12.797 1 95.94 85 ARG B C 1
ATOM 2598 O O . ARG B 1 85 ? 5.363 -41.156 -13.898 1 95.94 85 ARG B O 1
ATOM 2605 N N . PHE B 1 86 ? 4.461 -39.531 -12.547 1 98.06 86 PHE B N 1
ATOM 2606 C CA . PHE B 1 86 ? 4.031 -38.75 -13.688 1 98.06 86 PHE B CA 1
ATOM 2607 C C . PHE B 1 86 ? 5.227 -38.312 -14.531 1 98.06 86 PHE B C 1
ATOM 2609 O O . PHE B 1 86 ? 6.223 -37.812 -14 1 98.06 86 PHE B O 1
ATOM 2616 N N . ALA B 1 87 ? 5.129 -38.5 -15.859 1 97.56 87 ALA B N 1
ATOM 2617 C CA . ALA B 1 87 ? 6.297 -38.25 -16.703 1 97.56 87 ALA B CA 1
ATOM 2618 C C . ALA B 1 87 ? 6.047 -37.125 -17.688 1 97.56 87 ALA B C 1
ATOM 2620 O O . ALA B 1 87 ? 6.859 -36.875 -18.578 1 97.56 87 ALA B O 1
ATOM 2621 N N . GLY B 1 88 ? 5.035 -36.375 -17.547 1 98.19 88 GLY B N 1
ATOM 2622 C CA . GLY B 1 88 ? 4.703 -35.281 -18.438 1 98.19 88 GLY B CA 1
ATOM 2623 C C . GLY B 1 88 ? 5.195 -33.938 -17.938 1 98.19 88 GLY B C 1
ATOM 2624 O O . GLY B 1 88 ? 6.219 -33.844 -17.25 1 98.19 88 GLY B O 1
ATOM 2625 N N . VAL B 1 89 ? 4.578 -32.844 -18.406 1 98.69 89 VAL B N 1
ATOM 2626 C CA . VAL B 1 89 ? 4.898 -31.469 -17.984 1 98.69 89 VAL B CA 1
ATOM 2627 C C . VAL B 1 89 ? 4.035 -31.078 -16.781 1 98.69 89 VAL B C 1
ATOM 2629 O O . VAL B 1 89 ? 2.811 -31.234 -16.812 1 98.69 89 VAL B O 1
ATOM 2632 N N . TYR B 1 90 ? 4.66 -30.719 -15.68 1 98.88 90 TYR B N 1
ATOM 2633 C CA . TYR B 1 90 ? 4 -30.203 -14.477 1 98.88 90 TYR B CA 1
ATOM 2634 C C . TYR B 1 90 ? 4.098 -28.688 -14.398 1 98.88 90 TYR B C 1
ATOM 2636 O O . TYR B 1 90 ? 5.18 -28.141 -14.172 1 98.88 90 TYR B O 1
ATOM 2644 N N . LEU B 1 91 ? 2.973 -28 -14.617 1 98.88 91 LEU B N 1
ATOM 2645 C CA . LEU B 1 91 ? 2.92 -26.562 -14.453 1 98.88 91 LEU B CA 1
ATOM 2646 C C . LEU B 1 91 ? 2.633 -26.188 -13 1 98.88 91 LEU B C 1
ATOM 2648 O O . LEU B 1 91 ? 1.495 -26.297 -12.539 1 98.88 91 LEU B O 1
ATOM 2652 N N . GLU B 1 92 ? 3.689 -25.797 -12.25 1 98.81 92 GLU B N 1
ATOM 2653 C CA . GLU B 1 92 ? 3.557 -25.312 -10.883 1 98.81 92 GLU B CA 1
ATOM 2654 C C . GLU B 1 92 ? 3.156 -23.844 -10.852 1 98.81 92 GLU B C 1
ATOM 2656 O O . GLU B 1 92 ? 4.016 -22.953 -10.875 1 98.81 92 GLU B O 1
ATOM 2661 N N . ALA B 1 93 ? 1.805 -23.547 -10.781 1 98.44 93 ALA B N 1
ATOM 2662 C CA . ALA B 1 93 ? 1.321 -22.172 -10.898 1 98.44 93 ALA B CA 1
ATOM 2663 C C . ALA B 1 93 ? 0.703 -21.688 -9.594 1 98.44 93 ALA B C 1
ATOM 2665 O O . ALA B 1 93 ? -0.064 -20.719 -9.578 1 98.44 93 ALA B O 1
ATOM 2666 N N . ASN B 1 94 ? 0.989 -22.469 -8.469 1 97.69 94 ASN B N 1
ATOM 2667 C CA . ASN B 1 94 ? 0.516 -22.047 -7.152 1 97.69 94 ASN B CA 1
ATOM 2668 C C . ASN B 1 94 ? 1.195 -20.75 -6.707 1 97.69 94 ASN B C 1
ATOM 2670 O O . ASN B 1 94 ? 2.311 -20.453 -7.137 1 97.69 94 ASN B O 1
ATOM 2674 N N . ALA B 1 95 ? 0.504 -19.984 -5.859 1 96.81 95 ALA B N 1
ATOM 2675 C CA . ALA B 1 95 ? 1.071 -18.75 -5.301 1 96.81 95 ALA B CA 1
ATOM 2676 C C . ALA B 1 95 ? 2.053 -19.062 -4.176 1 96.81 95 ALA B C 1
ATOM 2678 O O . ALA B 1 95 ? 1.808 -18.719 -3.016 1 96.81 95 ALA B O 1
ATOM 2679 N N . ILE B 1 96 ? 3.193 -19.703 -4.484 1 97.88 96 ILE B N 1
ATOM 2680 C CA . ILE B 1 96 ? 4.211 -20.047 -3.498 1 97.88 96 ILE B CA 1
ATOM 2681 C C . ILE B 1 96 ? 5.539 -19.406 -3.871 1 97.88 96 ILE B C 1
ATOM 2683 O O . ILE B 1 96 ? 5.703 -18.906 -4.988 1 97.88 96 ILE B O 1
ATOM 2687 N N . ASN B 1 97 ? 6.441 -19.312 -2.906 1 98.06 97 ASN B N 1
ATOM 2688 C CA . ASN B 1 97 ? 7.707 -18.625 -3.131 1 98.06 97 ASN B CA 1
ATOM 2689 C C . ASN B 1 97 ? 8.672 -19.469 -3.957 1 98.06 97 ASN B C 1
ATOM 2691 O O . ASN B 1 97 ? 8.5 -20.688 -4.07 1 98.06 97 ASN B O 1
ATOM 2695 N N . PRO B 1 98 ? 9.695 -18.906 -4.547 1 97.69 98 PRO B N 1
ATOM 2696 C CA . PRO B 1 98 ? 10.633 -19.578 -5.449 1 97.69 98 PRO B CA 1
ATOM 2697 C C . PRO B 1 98 ? 11.336 -20.766 -4.785 1 97.69 98 PRO B C 1
ATOM 2699 O O . PRO B 1 98 ? 11.594 -21.781 -5.438 1 97.69 98 PRO B O 1
ATOM 2702 N N . GLU B 1 99 ? 11.641 -20.688 -3.508 1 97.31 99 GLU B N 1
ATOM 2703 C CA . GLU B 1 99 ? 12.289 -21.781 -2.809 1 97.31 99 GLU B CA 1
ATOM 2704 C C . GLU B 1 99 ? 11.414 -23.031 -2.801 1 97.31 99 GLU B C 1
ATOM 2706 O O . GLU B 1 99 ? 11.906 -24.141 -3.023 1 97.31 99 GLU B O 1
ATOM 2711 N N . ARG B 1 100 ? 10.18 -22.891 -2.572 1 97.69 100 ARG B N 1
ATOM 2712 C CA . ARG B 1 100 ? 9.25 -24.016 -2.553 1 97.69 100 ARG B CA 1
ATOM 2713 C C . ARG B 1 100 ? 9.047 -24.578 -3.955 1 97.69 100 ARG B C 1
ATOM 2715 O O . ARG B 1 100 ? 8.891 -25.781 -4.125 1 97.69 100 ARG B O 1
ATOM 2722 N N . VAL B 1 101 ? 9.008 -23.672 -4.957 1 98.5 101 VAL B N 1
ATOM 2723 C CA . VAL B 1 101 ? 8.898 -24.156 -6.332 1 98.5 101 VAL B CA 1
ATOM 2724 C C . VAL B 1 101 ? 10.094 -25.047 -6.664 1 98.5 101 VAL B C 1
ATOM 2726 O O . VAL B 1 101 ? 9.938 -26.094 -7.309 1 98.5 101 VAL B O 1
ATOM 2729 N N . GLN B 1 102 ? 11.297 -24.656 -6.223 1 97.62 102 GLN B N 1
ATOM 2730 C CA . GLN B 1 102 ? 12.492 -25.453 -6.453 1 97.62 102 GLN B CA 1
ATOM 2731 C C . GLN B 1 102 ? 12.398 -26.797 -5.746 1 97.62 102 GLN B C 1
ATOM 2733 O O . GLN B 1 102 ? 12.797 -27.828 -6.301 1 97.62 102 GLN B O 1
ATOM 2738 N N . ARG B 1 103 ? 11.859 -26.766 -4.523 1 98.06 103 ARG B N 1
ATOM 2739 C CA . ARG B 1 103 ? 11.664 -28.016 -3.801 1 98.06 103 ARG B CA 1
ATOM 2740 C C . ARG B 1 103 ? 10.703 -28.938 -4.547 1 98.06 103 ARG B C 1
ATOM 2742 O O . ARG B 1 103 ? 10.945 -30.141 -4.648 1 98.06 103 ARG B O 1
ATOM 2749 N N . ILE B 1 104 ? 9.68 -28.391 -5.062 1 98.62 104 ILE B N 1
ATOM 2750 C CA . ILE B 1 104 ? 8.68 -29.156 -5.805 1 98.62 104 ILE B CA 1
ATOM 2751 C C . ILE B 1 104 ? 9.305 -29.719 -7.086 1 98.62 104 ILE B C 1
ATOM 2753 O O . ILE B 1 104 ? 9.078 -30.875 -7.438 1 98.62 104 ILE B O 1
ATOM 2757 N N . ALA B 1 105 ? 10.094 -28.891 -7.77 1 98.31 105 ALA B N 1
ATOM 2758 C CA . ALA B 1 105 ? 10.805 -29.359 -8.953 1 98.31 105 ALA B CA 1
ATOM 2759 C C . ALA B 1 105 ? 11.695 -30.547 -8.625 1 98.31 105 ALA B C 1
ATOM 2761 O O . ALA B 1 105 ? 11.773 -31.516 -9.398 1 98.31 105 ALA B O 1
ATOM 2762 N N . GLY B 1 106 ? 12.383 -30.5 -7.473 1 97.69 106 GLY B N 1
ATOM 2763 C CA . GLY B 1 106 ? 13.219 -31.594 -7.027 1 97.69 106 GLY B CA 1
ATOM 2764 C C . GLY B 1 106 ? 12.43 -32.875 -6.73 1 97.69 106 GLY B C 1
ATOM 2765 O O . GLY B 1 106 ? 12.891 -33.969 -7.02 1 97.69 106 GLY B O 1
ATOM 2766 N N . LEU B 1 107 ? 11.258 -32.719 -6.223 1 97.94 107 LEU B N 1
ATOM 2767 C CA . LEU B 1 107 ? 10.391 -33.844 -5.887 1 97.94 107 LEU B CA 1
ATOM 2768 C C . LEU B 1 107 ? 9.938 -34.594 -7.145 1 97.94 107 LEU B C 1
ATOM 2770 O O . LEU B 1 107 ? 9.797 -35.812 -7.137 1 97.94 107 LEU B O 1
ATOM 2774 N N . LEU B 1 108 ? 9.75 -33.875 -8.211 1 98.38 108 LEU B N 1
ATOM 2775 C CA . LEU B 1 108 ? 9.125 -34.406 -9.414 1 98.38 108 LEU B CA 1
ATOM 2776 C C . LEU B 1 108 ? 10.18 -34.875 -10.406 1 98.38 108 LEU B C 1
ATOM 2778 O O . LEU B 1 108 ? 9.867 -35.625 -11.336 1 98.38 108 LEU B O 1
ATOM 2782 N N . ALA B 1 109 ? 11.43 -34.438 -10.141 1 94.5 109 ALA B N 1
ATOM 2783 C CA . ALA B 1 109 ? 12.539 -34.875 -10.992 1 94.5 109 ALA B CA 1
ATOM 2784 C C . ALA B 1 109 ? 12.945 -36.312 -10.664 1 94.5 109 ALA B C 1
ATOM 2786 O O . ALA B 1 109 ? 12.875 -36.75 -9.508 1 94.5 109 ALA B O 1
ATOM 2787 N N . PRO B 1 110 ? 13.43 -37.094 -11.68 1 95.12 110 PRO B N 1
ATOM 2788 C CA . PRO B 1 110 ? 13.609 -36.719 -13.078 1 95.12 110 PRO B CA 1
ATOM 2789 C C . PRO B 1 110 ? 12.414 -37.062 -13.953 1 95.12 110 PRO B C 1
ATOM 2791 O O . PRO B 1 110 ? 12.43 -36.844 -15.164 1 95.12 110 PRO B O 1
ATOM 2794 N N . ASP B 1 111 ? 11.406 -37.562 -13.359 1 97.44 111 ASP B N 1
ATOM 2795 C CA . ASP B 1 111 ? 10.305 -38.125 -14.141 1 97.44 111 ASP B CA 1
ATOM 2796 C C . ASP B 1 111 ? 9.539 -37.031 -14.875 1 97.44 111 ASP B C 1
ATOM 2798 O O . ASP B 1 111 ? 9.297 -37.156 -16.078 1 97.44 111 ASP B O 1
ATOM 2802 N N . ALA B 1 112 ? 9.156 -36 -14.234 1 98.44 112 ALA B N 1
ATOM 2803 C CA . ALA B 1 112 ? 8.352 -34.938 -14.82 1 98.44 112 ALA B CA 1
ATOM 2804 C C . ALA B 1 112 ? 9.219 -33.719 -15.172 1 98.44 112 ALA B C 1
ATOM 2806 O O . ALA B 1 112 ? 10.227 -33.469 -14.516 1 98.44 112 ALA B O 1
ATOM 2807 N N . THR B 1 113 ? 8.844 -33.062 -16.203 1 98.25 113 THR B N 1
ATOM 2808 C CA . THR B 1 113 ? 9.398 -31.734 -16.516 1 98.25 113 THR B CA 1
ATOM 2809 C C . THR B 1 113 ? 8.586 -30.641 -15.844 1 98.25 113 THR B C 1
ATOM 2811 O O . THR B 1 113 ? 7.387 -30.5 -16.109 1 98.25 113 THR B O 1
ATOM 2814 N N . VAL B 1 114 ? 9.234 -29.828 -14.938 1 98.69 114 VAL B N 1
ATOM 2815 C CA . VAL B 1 114 ? 8.508 -28.797 -14.188 1 98.69 114 VAL B CA 1
ATOM 2816 C C . VAL B 1 114 ? 8.672 -27.438 -14.859 1 98.69 114 VAL B C 1
ATOM 2818 O O . VAL B 1 114 ? 9.789 -27.062 -15.219 1 98.69 114 VAL B O 1
ATOM 2821 N N . VAL B 1 115 ? 7.559 -26.75 -15.148 1 98.88 115 VAL B N 1
ATOM 2822 C CA . VAL B 1 115 ? 7.527 -25.344 -15.547 1 98.88 115 VAL B CA 1
ATOM 2823 C C . VAL B 1 115 ? 6.945 -24.5 -14.414 1 98.88 115 VAL B C 1
ATOM 2825 O O . VAL B 1 115 ? 5.863 -24.797 -13.898 1 98.88 115 VAL B O 1
ATOM 2828 N N . ASP B 1 116 ? 7.734 -23.5 -13.953 1 98.81 116 ASP B N 1
ATOM 2829 C CA . ASP B 1 116 ? 7.285 -22.516 -12.984 1 98.81 116 ASP B CA 1
ATOM 2830 C C . ASP B 1 116 ? 6.293 -21.547 -13.609 1 98.81 116 ASP B C 1
ATOM 2832 O O . ASP B 1 116 ? 6.539 -21.016 -14.695 1 98.81 116 ASP B O 1
ATOM 2836 N N . GLY B 1 117 ? 5.18 -21.312 -12.906 1 98.75 117 GLY B N 1
ATOM 2837 C CA . GLY B 1 117 ? 4.152 -20.406 -13.406 1 98.75 117 GLY B CA 1
ATOM 2838 C C . GLY B 1 117 ? 3.596 -19.484 -12.344 1 98.75 117 GLY B C 1
ATOM 2839 O O . GLY B 1 117 ? 3.832 -19.688 -11.148 1 98.75 117 GLY B O 1
ATOM 2840 N N . GLY B 1 118 ? 2.951 -18.484 -12.734 1 98.12 118 GLY B N 1
ATOM 2841 C CA . GLY B 1 118 ? 2.213 -17.547 -11.906 1 98.12 118 GLY B CA 1
ATOM 2842 C C . GLY B 1 118 ? 1.153 -16.781 -12.672 1 98.12 118 GLY B C 1
ATOM 2843 O O . GLY B 1 118 ? 1.452 -16.125 -13.672 1 98.12 118 GLY B O 1
ATOM 2844 N N . VAL B 1 119 ? -0.043 -16.828 -12.219 1 98 119 VAL B N 1
ATOM 2845 C CA . VAL B 1 119 ? -1.145 -16.125 -12.867 1 98 119 VAL B CA 1
ATOM 2846 C C . VAL B 1 119 ? -1.349 -14.758 -12.219 1 98 119 VAL B C 1
ATOM 2848 O O . VAL B 1 119 ? -1.491 -14.656 -11 1 98 119 VAL B O 1
ATOM 2851 N N . VAL B 1 120 ? -1.301 -13.734 -12.984 1 96.75 120 VAL B N 1
ATOM 2852 C CA . VAL B 1 120 ? -1.61 -12.383 -12.531 1 96.75 120 VAL B CA 1
ATOM 2853 C C . VAL B 1 120 ? -2.904 -11.898 -13.188 1 96.75 120 VAL B C 1
ATOM 2855 O O . VAL B 1 120 ? -3.027 -11.906 -14.414 1 96.75 120 VAL B O 1
ATOM 2858 N N . GLY B 1 121 ? -3.861 -11.492 -12.43 1 94.38 121 GLY B N 1
ATOM 2859 C CA . GLY B 1 121 ? -5.164 -11.07 -12.922 1 94.38 121 GLY B CA 1
ATOM 2860 C C . GLY B 1 121 ? -6.305 -11.914 -12.383 1 94.38 121 GLY B C 1
ATOM 2861 O O . GLY B 1 121 ? -6.078 -12.906 -11.688 1 94.38 121 GLY B O 1
ATOM 2862 N N . SER B 1 122 ? -7.535 -11.586 -12.727 1 93.94 122 SER B N 1
ATOM 2863 C CA . SER B 1 122 ? -8.734 -12.305 -12.312 1 93.94 122 SER B CA 1
ATOM 2864 C C . SER B 1 122 ? -8.961 -13.547 -13.156 1 93.94 122 SER B C 1
ATOM 2866 O O . SER B 1 122 ? -8.422 -13.664 -14.258 1 93.94 122 SER B O 1
ATOM 2868 N N . PRO B 1 123 ? -9.727 -14.492 -12.586 1 95.81 123 PRO B N 1
ATOM 2869 C CA . PRO B 1 123 ? -10.047 -15.648 -13.422 1 95.81 123 PRO B CA 1
ATOM 2870 C C . PRO B 1 123 ? -10.602 -15.25 -14.789 1 95.81 123 PRO B C 1
ATOM 2872 O O . PRO B 1 123 ? -11.344 -14.273 -14.898 1 95.81 123 PRO B O 1
ATOM 2875 N N . PRO B 1 124 ? -10.219 -16 -15.805 1 97.44 124 PRO B N 1
ATOM 2876 C CA . PRO B 1 124 ? -10.625 -15.672 -17.172 1 97.44 124 PRO B CA 1
ATOM 2877 C C . PRO B 1 124 ? -12.094 -15.992 -17.453 1 97.44 124 PRO B C 1
ATOM 2879 O O . PRO B 1 124 ? -12.398 -16.859 -18.266 1 97.44 124 PRO B O 1
ATOM 2882 N N . VAL B 1 125 ? -12.969 -15.352 -16.812 1 95.06 125 VAL B N 1
ATOM 2883 C CA . VAL B 1 125 ? -14.414 -15.383 -17.016 1 95.06 125 VAL B CA 1
ATOM 2884 C C . VAL B 1 125 ? -14.914 -14.016 -17.453 1 95.06 125 VAL B C 1
ATOM 2886 O O . VAL B 1 125 ? -14.398 -12.984 -17 1 95.06 125 VAL B O 1
ATOM 2889 N N . GLY B 1 126 ? -15.867 -14.055 -18.453 1 92.56 126 GLY B N 1
ATOM 2890 C CA . GLY B 1 126 ? -16.328 -12.805 -19.047 1 92.56 126 GLY B CA 1
ATOM 2891 C C . GLY B 1 126 ? -15.258 -12.117 -19.891 1 92.56 126 GLY B C 1
ATOM 2892 O O . GLY B 1 126 ? -14.688 -12.727 -20.797 1 92.56 126 GLY B O 1
ATOM 2893 N N . ASN B 1 127 ? -14.867 -10.859 -19.562 1 94.12 127 ASN B N 1
ATOM 2894 C CA . ASN B 1 127 ? -13.922 -10.102 -20.375 1 94.12 127 ASN B CA 1
ATOM 2895 C C . ASN B 1 127 ? -12.57 -9.961 -19.672 1 94.12 127 ASN B C 1
ATOM 2897 O O . ASN B 1 127 ? -11.75 -9.133 -20.078 1 94.12 127 ASN B O 1
ATOM 2901 N N . LYS B 1 128 ? -12.336 -10.922 -18.734 1 95.62 128 LYS B N 1
ATOM 2902 C CA . LYS B 1 128 ? -11.07 -10.828 -18.016 1 95.62 128 LYS B CA 1
ATOM 2903 C C . LYS B 1 1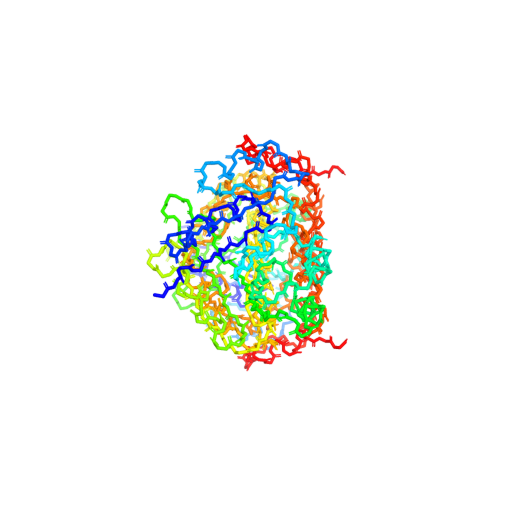28 ? -9.977 -11.625 -18.719 1 95.62 128 LYS B C 1
ATOM 2905 O O . LYS B 1 128 ? -10.227 -12.727 -19.219 1 95.62 128 LYS B O 1
ATOM 2910 N N . THR B 1 129 ? -8.797 -11.023 -18.766 1 97.25 129 THR B N 1
ATOM 2911 C CA . THR B 1 129 ? -7.68 -11.625 -19.484 1 97.25 129 THR B CA 1
ATOM 2912 C C . THR B 1 129 ? -6.434 -11.672 -18.609 1 97.25 129 THR B C 1
ATOM 2914 O O . THR B 1 129 ? -5.531 -10.844 -18.75 1 97.25 129 THR B O 1
ATOM 2917 N N . PRO B 1 130 ? -6.344 -12.695 -17.703 1 97.44 130 PRO B N 1
ATOM 2918 C CA . PRO B 1 130 ? -5.141 -12.812 -16.875 1 97.44 130 PRO B CA 1
ATOM 2919 C C . PRO B 1 130 ? -3.908 -13.211 -17.688 1 97.44 130 PRO B C 1
ATOM 2921 O O . PRO B 1 130 ? -4.039 -13.672 -18.828 1 97.44 130 PRO B O 1
ATOM 2924 N N . THR B 1 131 ? -2.803 -12.922 -17.141 1 98.25 131 THR B N 1
ATOM 2925 C CA . THR B 1 131 ? -1.542 -13.32 -17.766 1 98.25 131 THR B CA 1
ATOM 2926 C C . THR B 1 131 ? -0.887 -14.445 -16.953 1 98.25 131 THR B C 1
ATOM 2928 O O . THR B 1 131 ? -0.755 -14.352 -15.734 1 98.25 131 THR B O 1
ATOM 2931 N N . LEU B 1 132 ? -0.585 -15.516 -17.609 1 98.75 132 LEU B N 1
ATOM 2932 C CA . LEU B 1 132 ? 0.208 -16.609 -17.062 1 98.75 132 LEU B CA 1
ATOM 2933 C C . LEU B 1 132 ? 1.686 -16.438 -17.391 1 98.75 132 LEU B C 1
ATOM 2935 O O . LEU B 1 132 ? 2.094 -16.594 -18.547 1 98.75 132 LEU B O 1
ATOM 2939 N N . TYR B 1 133 ? 2.463 -16.094 -16.406 1 98.81 133 TYR B N 1
ATOM 2940 C CA . TYR B 1 133 ? 3.908 -15.992 -16.562 1 98.81 133 TYR B CA 1
ATOM 2941 C C . TYR B 1 133 ? 4.574 -17.359 -16.375 1 98.81 133 TYR B C 1
ATOM 2943 O O . TYR B 1 133 ? 4.176 -18.125 -15.508 1 98.81 133 TYR B O 1
ATOM 2951 N N . LEU B 1 134 ? 5.555 -17.609 -17.234 1 98.88 134 LEU B N 1
ATOM 2952 C CA . LEU B 1 134 ? 6.211 -18.922 -17.25 1 98.88 134 LEU B CA 1
ATOM 2953 C C . LEU B 1 134 ? 7.723 -18.766 -17.156 1 98.88 134 LEU B C 1
ATOM 2955 O O . LEU B 1 134 ? 8.289 -17.812 -17.672 1 98.88 134 LEU B O 1
ATOM 2959 N N . SER B 1 135 ? 8.336 -19.688 -16.438 1 98.81 135 SER B N 1
ATOM 2960 C CA . SER B 1 135 ? 9.789 -19.844 -16.484 1 98.81 135 SER B CA 1
ATOM 2961 C C . SER B 1 135 ? 10.18 -21.312 -16.297 1 98.81 135 SER B C 1
ATOM 2963 O O . SER B 1 135 ? 9.633 -22.016 -15.445 1 98.81 135 SER B O 1
ATOM 2965 N N . GLY B 1 136 ? 11.055 -21.828 -17.125 1 98.38 136 GLY B N 1
ATOM 2966 C CA . GLY B 1 136 ? 11.477 -23.219 -17.156 1 98.38 136 GLY B CA 1
ATOM 2967 C C . GLY B 1 136 ? 11.992 -23.656 -18.516 1 98.38 136 GLY B C 1
ATOM 2968 O O . GLY B 1 136 ? 12.266 -22.812 -19.375 1 98.38 136 GLY B O 1
ATOM 2969 N N . PRO B 1 137 ? 12.195 -25 -18.703 1 98.25 137 PRO B N 1
ATOM 2970 C CA . PRO B 1 137 ? 12.711 -25.5 -19.969 1 98.25 137 PRO B CA 1
ATOM 2971 C C . PRO B 1 137 ? 11.922 -24.984 -21.172 1 98.25 137 PRO B C 1
ATOM 2973 O O . PRO B 1 137 ? 10.688 -24.984 -21.141 1 98.25 137 PRO B O 1
ATOM 2976 N N . ALA B 1 138 ? 12.641 -24.609 -22.219 1 98 138 ALA B N 1
ATOM 2977 C CA . ALA B 1 138 ? 12.07 -23.906 -23.359 1 98 138 ALA B CA 1
ATOM 2978 C C . ALA B 1 138 ? 10.992 -24.734 -24.031 1 98 138 ALA B C 1
ATOM 2980 O O . ALA B 1 138 ? 9.891 -24.234 -24.312 1 98 138 ALA B O 1
ATOM 2981 N N . ASP B 1 139 ? 11.281 -26 -24.234 1 97.75 139 ASP B N 1
ATOM 2982 C CA . ASP B 1 139 ? 10.344 -26.859 -24.953 1 97.75 139 ASP B CA 1
ATOM 2983 C C . ASP B 1 139 ? 9.031 -27 -24.172 1 97.75 139 ASP B C 1
ATOM 2985 O O . ASP B 1 139 ? 7.953 -26.953 -24.766 1 97.75 139 ASP B O 1
ATOM 2989 N N . ALA B 1 140 ? 9.141 -27.234 -22.906 1 98.19 140 ALA B N 1
ATOM 2990 C CA . ALA B 1 140 ? 7.953 -27.391 -22.062 1 98.19 140 ALA B CA 1
ATOM 2991 C C . ALA B 1 140 ? 7.152 -26.094 -21.984 1 98.19 140 ALA B C 1
ATOM 2993 O O . ALA B 1 140 ? 5.922 -26.109 -22.031 1 98.19 140 ALA B O 1
ATOM 2994 N N . SER B 1 141 ? 7.848 -24.969 -21.859 1 98.56 141 SER B N 1
ATOM 2995 C CA . SER B 1 141 ? 7.184 -23.656 -21.812 1 98.56 141 SER B CA 1
ATOM 2996 C C . SER B 1 141 ? 6.438 -23.391 -23.125 1 98.56 141 SER B C 1
ATOM 2998 O O . SER B 1 141 ? 5.324 -22.859 -23.094 1 98.56 141 SER B O 1
ATOM 3000 N N . GLU B 1 142 ? 7.047 -23.75 -24.188 1 97.81 142 GLU B N 1
ATOM 3001 C CA . GLU B 1 142 ? 6.418 -23.562 -25.5 1 97.81 142 GLU B CA 1
ATOM 3002 C C . GLU B 1 142 ? 5.137 -24.375 -25.609 1 97.81 142 GLU B C 1
ATOM 3004 O O . GLU B 1 142 ? 4.152 -23.922 -26.203 1 97.81 142 GLU B O 1
ATOM 3009 N N . ARG B 1 143 ? 5.168 -25.578 -25.125 1 97.5 143 ARG B N 1
ATOM 3010 C CA . ARG B 1 143 ? 3.982 -26.422 -25.156 1 97.5 143 ARG B CA 1
ATOM 3011 C C . ARG B 1 143 ? 2.844 -25.797 -24.359 1 97.5 143 ARG B C 1
ATOM 3013 O O . ARG B 1 143 ? 1.686 -25.844 -24.766 1 97.5 143 ARG B O 1
ATOM 3020 N N . ILE B 1 144 ? 3.203 -25.203 -23.219 1 98.38 144 ILE B N 1
ATOM 3021 C CA . ILE B 1 144 ? 2.197 -24.547 -22.375 1 98.38 144 ILE B CA 1
ATOM 3022 C C . ILE B 1 144 ? 1.666 -23.297 -23.094 1 98.38 144 ILE B C 1
ATOM 3024 O O . ILE B 1 144 ? 0.461 -23.047 -23.078 1 98.38 144 ILE B O 1
ATOM 3028 N N . GLU B 1 145 ? 2.529 -22.531 -23.719 1 98.38 145 GLU B N 1
ATOM 3029 C CA . GLU B 1 145 ? 2.078 -21.375 -24.484 1 98.38 145 GLU B CA 1
ATOM 3030 C C . GLU B 1 145 ? 1.081 -21.781 -25.562 1 98.38 145 GLU B C 1
ATOM 3032 O O . GLU B 1 145 ? 0.061 -21.109 -25.75 1 98.38 145 GLU B O 1
ATOM 3037 N N . ALA B 1 146 ? 1.409 -22.859 -26.25 1 97.81 146 ALA B N 1
ATOM 3038 C CA . ALA B 1 146 ? 0.542 -23.344 -27.328 1 97.81 146 ALA B CA 1
ATOM 3039 C C . ALA B 1 146 ? -0.83 -23.734 -26.781 1 97.81 146 ALA B C 1
ATOM 3041 O O . ALA B 1 146 ? -1.846 -23.562 -27.453 1 97.81 146 ALA B O 1
ATOM 3042 N N . LEU B 1 147 ? -0.862 -24.234 -25.594 1 97.44 147 LEU B N 1
ATOM 3043 C CA . LEU B 1 147 ? -2.094 -24.656 -24.938 1 97.44 147 LEU B CA 1
ATOM 3044 C C . LEU B 1 147 ? -3.047 -23.484 -24.75 1 97.44 147 LEU B C 1
ATOM 3046 O O . LEU B 1 147 ? -4.266 -23.656 -24.781 1 97.44 147 LEU B O 1
ATOM 3050 N N . PHE B 1 148 ? -2.514 -22.25 -24.578 1 98.38 148 PHE B N 1
ATOM 3051 C CA . PHE B 1 148 ? -3.354 -21.109 -24.219 1 98.38 148 PHE B CA 1
ATOM 3052 C C . PHE B 1 148 ? -3.436 -20.109 -25.375 1 98.38 148 PHE B C 1
ATOM 3054 O O . PHE B 1 148 ? -4.078 -19.062 -25.266 1 98.38 148 PHE B O 1
ATOM 3061 N N . ALA B 1 149 ? -2.854 -20.438 -26.547 1 98 149 ALA B N 1
ATOM 3062 C CA . ALA B 1 149 ? -2.865 -19.562 -27.703 1 98 149 ALA B CA 1
ATOM 3063 C C . ALA B 1 149 ? -4.293 -19.25 -28.141 1 98 149 ALA B C 1
ATOM 3065 O O . ALA B 1 149 ? -5.109 -20.156 -28.328 1 98 149 ALA B O 1
ATOM 3066 N N . GLY B 1 150 ? -4.582 -17.906 -28.266 1 97.5 150 GLY B N 1
ATOM 3067 C CA . GLY B 1 150 ? -5.875 -17.484 -28.781 1 97.5 150 GLY B CA 1
ATOM 3068 C C . GLY B 1 150 ? -6.977 -17.531 -27.734 1 97.5 150 GLY B C 1
ATOM 3069 O O . GLY B 1 150 ? -8.156 -17.391 -28.062 1 97.5 150 GLY B O 1
ATOM 3070 N N . THR B 1 151 ? -6.652 -17.781 -26.453 1 98.06 151 THR B N 1
ATOM 3071 C CA . THR B 1 151 ? -7.648 -17.797 -25.391 1 98.06 151 THR B CA 1
ATOM 3072 C C . THR B 1 151 ? -7.559 -16.531 -24.547 1 98.06 151 THR B C 1
ATOM 3074 O O . THR B 1 151 ? -6.777 -15.633 -24.844 1 98.06 151 THR B O 1
ATOM 3077 N N . ALA B 1 152 ? -8.352 -16.484 -23.469 1 98.31 152 ALA B N 1
ATOM 3078 C CA . ALA B 1 152 ? -8.367 -15.328 -22.578 1 98.31 152 ALA B CA 1
ATOM 3079 C C . ALA B 1 152 ? -7.121 -15.297 -21.703 1 98.31 152 ALA B C 1
ATOM 3081 O O . ALA B 1 152 ? -6.746 -14.242 -21.188 1 98.31 152 ALA B O 1
ATOM 3082 N N . VAL B 1 153 ? -6.434 -16.453 -21.516 1 98.56 153 VAL B N 1
ATOM 3083 C CA . VAL B 1 153 ? -5.199 -16.5 -20.734 1 98.56 153 VAL B CA 1
ATOM 3084 C C . VAL B 1 153 ? -4.016 -16.109 -21.625 1 98.56 153 VAL B C 1
ATOM 3086 O O . VAL B 1 153 ? -3.68 -16.828 -22.562 1 98.56 153 VAL B O 1
ATOM 3089 N N . ARG B 1 154 ? -3.42 -15.016 -21.422 1 98.38 154 ARG B N 1
ATOM 3090 C CA . ARG B 1 154 ? -2.188 -14.609 -22.094 1 98.38 154 ARG B CA 1
ATOM 3091 C C . ARG B 1 154 ? -0.969 -15.242 -21.438 1 98.38 154 ARG B C 1
ATOM 3093 O O . ARG B 1 154 ? -0.957 -15.445 -20.219 1 98.38 154 ARG B O 1
ATOM 3100 N N . THR B 1 155 ? 0.005 -15.492 -22.219 1 98.69 155 THR B N 1
ATOM 3101 C CA . THR B 1 155 ? 1.201 -16.109 -21.641 1 98.69 155 THR B CA 1
ATOM 3102 C C . THR B 1 155 ? 2.436 -15.266 -21.938 1 98.69 155 THR B C 1
ATOM 3104 O O . THR B 1 155 ? 2.498 -14.578 -22.953 1 98.69 155 THR B O 1
ATOM 3107 N N . THR B 1 156 ? 3.346 -15.18 -21.047 1 98.31 156 THR B N 1
ATOM 3108 C CA . THR B 1 156 ? 4.656 -14.555 -21.203 1 98.31 156 THR B CA 1
ATOM 3109 C C . THR B 1 156 ? 5.746 -15.422 -20.578 1 98.31 156 THR B C 1
ATOM 3111 O O . THR B 1 156 ? 5.633 -15.836 -19.422 1 98.31 156 THR B O 1
ATOM 3114 N N . VAL B 1 157 ? 6.773 -15.758 -21.328 1 98.62 157 VAL B N 1
ATOM 3115 C CA . VAL B 1 157 ? 7.895 -16.531 -20.828 1 98.62 157 VAL B CA 1
ATOM 3116 C C . VAL B 1 157 ? 8.977 -15.602 -20.297 1 98.62 157 VAL B C 1
ATOM 3118 O O . VAL B 1 157 ? 9.414 -14.688 -21 1 98.62 157 VAL B O 1
ATOM 3121 N N . LEU B 1 158 ? 9.414 -15.844 -19.062 1 98.5 158 LEU B N 1
ATOM 3122 C CA . LEU B 1 158 ? 10.352 -14.945 -18.391 1 98.5 158 LEU B CA 1
ATOM 3123 C C . LEU B 1 158 ? 11.781 -15.484 -18.5 1 98.5 158 LEU B C 1
ATOM 3125 O O . LEU B 1 158 ? 12.734 -14.773 -18.172 1 98.5 158 LEU B O 1
ATOM 3129 N N . GLY B 1 159 ? 11.961 -16.719 -18.859 1 97.69 159 GLY B N 1
ATOM 3130 C CA . GLY B 1 159 ? 13.273 -17.328 -18.953 1 97.69 159 GLY B CA 1
ATOM 3131 C C . GLY B 1 159 ? 13.25 -18.828 -18.719 1 97.69 159 GLY B C 1
ATOM 3132 O O . GLY B 1 159 ? 12.18 -19.438 -18.688 1 97.69 159 GLY B O 1
ATOM 3133 N N . THR B 1 160 ? 14.469 -19.438 -18.562 1 97.5 160 THR B N 1
ATOM 3134 C CA . THR B 1 160 ? 14.57 -20.891 -18.469 1 97.5 160 THR B CA 1
ATOM 3135 C C . THR B 1 160 ? 14.781 -21.344 -17.031 1 97.5 160 THR B C 1
ATOM 3137 O O . THR B 1 160 ? 14.773 -22.547 -16.75 1 97.5 160 THR B O 1
ATOM 3140 N N . GLU B 1 161 ? 14.844 -20.375 -16.141 1 95.56 161 GLU B N 1
ATOM 3141 C CA . GLU B 1 161 ? 15.133 -20.703 -14.758 1 95.56 161 GLU B CA 1
ATOM 3142 C C . GLU B 1 161 ? 13.852 -20.812 -13.938 1 95.56 161 GLU B C 1
ATOM 3144 O O . GLU B 1 161 ? 13.047 -19.875 -13.898 1 95.56 161 GLU B O 1
ATOM 3149 N N . VAL B 1 162 ? 13.727 -21.984 -13.281 1 96.88 162 VAL B N 1
ATOM 3150 C CA . VAL B 1 162 ? 12.602 -22.156 -12.359 1 96.88 162 VAL B CA 1
ATOM 3151 C C . VAL B 1 162 ? 12.734 -21.172 -11.203 1 96.88 162 VAL B C 1
ATOM 3153 O O . VAL B 1 162 ? 13.805 -21.031 -10.617 1 96.88 162 VAL B O 1
ATOM 3156 N N . GLY B 1 163 ? 11.672 -20.422 -10.945 1 97.44 163 GLY B N 1
ATOM 3157 C CA . GLY B 1 163 ? 11.695 -19.453 -9.852 1 97.44 163 GLY B CA 1
ATOM 3158 C C . GLY B 1 163 ? 11.352 -18.047 -10.289 1 97.44 163 GLY B C 1
ATOM 3159 O O . GLY B 1 163 ? 10.82 -17.266 -9.508 1 97.44 163 GLY B O 1
ATOM 3160 N N . LYS B 1 164 ? 11.539 -17.703 -11.547 1 98.19 164 LYS B N 1
ATOM 3161 C CA . LYS B 1 164 ? 11.312 -16.344 -12.031 1 98.19 164 LYS B CA 1
ATOM 3162 C C . LYS B 1 164 ? 9.82 -16.016 -12.047 1 98.19 164 LYS B C 1
ATOM 3164 O O . LYS B 1 164 ? 9.414 -14.938 -11.594 1 98.19 164 LYS B O 1
ATOM 3169 N N . ALA B 1 165 ? 8.992 -16.875 -12.531 1 98.69 165 ALA B N 1
ATOM 3170 C CA . ALA B 1 165 ? 7.555 -16.641 -12.633 1 98.69 165 ALA B CA 1
ATOM 3171 C C . ALA B 1 165 ? 6.922 -16.516 -11.25 1 98.69 165 ALA B C 1
ATOM 3173 O O . ALA B 1 165 ? 6.105 -15.625 -11.008 1 98.69 165 ALA B O 1
ATOM 3174 N N . SER B 1 166 ? 7.301 -17.453 -10.375 1 98.38 166 SER B N 1
ATOM 3175 C CA . SER B 1 166 ? 6.773 -17.406 -9.016 1 98.38 166 SER B CA 1
ATOM 3176 C C . SER B 1 166 ? 7.223 -16.125 -8.297 1 98.38 166 SER B C 1
ATOM 3178 O O . SER B 1 166 ? 6.457 -15.531 -7.539 1 98.38 166 SER B O 1
ATOM 3180 N N . ALA B 1 167 ? 8.484 -15.695 -8.539 1 98.12 167 ALA B N 1
ATOM 3181 C CA . ALA B 1 167 ? 8.992 -14.461 -7.938 1 98.12 167 ALA B CA 1
ATOM 3182 C C . ALA B 1 167 ? 8.18 -13.25 -8.398 1 98.12 167 ALA B C 1
ATOM 3184 O O . ALA B 1 167 ? 7.801 -12.406 -7.582 1 98.12 167 ALA B O 1
ATOM 3185 N N . LEU B 1 168 ? 7.93 -13.188 -9.695 1 98.44 168 LEU B N 1
ATOM 3186 C CA . LEU B 1 168 ? 7.148 -12.086 -10.242 1 98.44 168 LEU B CA 1
ATOM 3187 C C . LEU B 1 168 ? 5.738 -12.078 -9.664 1 98.44 168 LEU B C 1
ATOM 3189 O O . LEU B 1 168 ? 5.25 -11.039 -9.211 1 98.44 168 LEU B O 1
ATOM 3193 N N . LYS B 1 169 ? 5.109 -13.188 -9.656 1 97.94 169 LYS B N 1
ATOM 3194 C CA . LYS B 1 169 ? 3.744 -13.32 -9.156 1 97.94 169 LYS B CA 1
ATOM 3195 C C . LYS B 1 169 ? 3.656 -12.898 -7.688 1 97.94 169 LYS B C 1
ATOM 3197 O O . LYS B 1 169 ? 2.77 -12.133 -7.309 1 97.94 169 LYS B O 1
ATOM 3202 N N . LEU B 1 170 ? 4.59 -13.445 -6.941 1 97.88 170 LEU B N 1
ATOM 3203 C CA . LEU B 1 170 ? 4.527 -13.195 -5.508 1 97.88 170 LEU B CA 1
ATOM 3204 C C . LEU B 1 170 ? 4.84 -11.734 -5.195 1 97.88 170 LEU B C 1
ATOM 3206 O O . LEU B 1 170 ? 4.273 -11.156 -4.266 1 97.88 170 LEU B O 1
ATOM 3210 N N . ALA B 1 171 ? 5.824 -11.133 -5.91 1 98.38 171 ALA B N 1
ATOM 3211 C CA . ALA B 1 171 ? 6.145 -9.727 -5.719 1 98.38 171 ALA B CA 1
ATOM 3212 C C . ALA B 1 171 ? 4.93 -8.844 -6.004 1 98.38 171 ALA B C 1
ATOM 3214 O O . ALA B 1 171 ? 4.609 -7.945 -5.219 1 98.38 171 ALA B O 1
ATOM 3215 N N . TYR B 1 172 ? 4.258 -9.133 -7.098 1 97.81 172 TYR B N 1
ATOM 3216 C CA . TYR B 1 172 ? 3.072 -8.359 -7.449 1 97.81 172 TYR B CA 1
ATOM 3217 C C . TYR B 1 172 ? 1.954 -8.594 -6.438 1 97.81 172 TYR B C 1
ATOM 3219 O O . TYR B 1 172 ? 1.299 -7.641 -6.004 1 97.81 172 TYR B O 1
ATOM 3227 N N . ALA B 1 173 ? 1.724 -9.836 -6.105 1 97.25 173 ALA B N 1
ATOM 3228 C CA . ALA B 1 173 ? 0.673 -10.188 -5.152 1 97.25 173 ALA B CA 1
ATOM 3229 C C . ALA B 1 173 ? 0.916 -9.523 -3.801 1 97.25 173 ALA B C 1
ATOM 3231 O O . ALA B 1 173 ? -0.026 -9.062 -3.148 1 97.25 173 ALA B O 1
ATOM 3232 N N . ALA B 1 174 ? 2.186 -9.547 -3.379 1 98.25 174 ALA B N 1
ATOM 3233 C CA . ALA B 1 174 ? 2.539 -8.93 -2.1 1 98.25 174 ALA B CA 1
ATOM 3234 C C . ALA B 1 174 ? 2.137 -7.461 -2.066 1 98.25 174 ALA B C 1
ATOM 3236 O O . ALA B 1 174 ? 1.492 -7.008 -1.116 1 98.25 174 ALA B O 1
ATOM 3237 N N . PHE B 1 175 ? 2.512 -6.734 -3.123 1 98.25 175 PHE B N 1
ATOM 3238 C CA . PHE B 1 175 ? 2.164 -5.32 -3.188 1 98.25 175 PHE B CA 1
ATOM 3239 C C . PHE B 1 175 ? 0.654 -5.137 -3.256 1 98.25 175 PHE B C 1
ATOM 3241 O O . PHE B 1 175 ? 0.087 -4.332 -2.512 1 98.25 175 PHE B O 1
ATOM 3248 N N . GLN B 1 176 ? 0.004 -5.816 -4.133 1 97 176 GLN B N 1
ATOM 3249 C CA . GLN B 1 176 ? -1.425 -5.664 -4.383 1 97 176 GLN B CA 1
ATOM 3250 C C . GLN B 1 176 ? -2.24 -5.969 -3.129 1 97 176 GLN B C 1
ATOM 3252 O O . GLN B 1 176 ? -3.051 -5.152 -2.693 1 97 176 GLN B O 1
ATOM 3257 N N . LYS B 1 177 ? -2.059 -7.102 -2.561 1 97.75 177 LYS B N 1
ATOM 3258 C CA . LYS B 1 177 ? -2.902 -7.582 -1.47 1 97.75 177 LYS B CA 1
ATOM 3259 C C . LYS B 1 177 ? -2.641 -6.801 -0.187 1 97.75 177 LYS B C 1
ATOM 3261 O O . LYS B 1 177 ? -3.576 -6.461 0.542 1 97.75 177 LYS B O 1
ATOM 3266 N N . ALA B 1 178 ? -1.314 -6.527 0.09 1 98.62 178 ALA B N 1
ATOM 3267 C CA . ALA B 1 178 ? -1.012 -5.691 1.251 1 98.62 178 ALA B CA 1
ATOM 3268 C C . ALA B 1 178 ? -1.599 -4.293 1.09 1 98.62 178 ALA B C 1
ATOM 3270 O O . ALA B 1 178 ? -2.062 -3.691 2.061 1 98.62 178 ALA B O 1
ATOM 3271 N N . SER B 1 179 ? -1.568 -3.723 -0.139 1 98.12 179 SER B N 1
ATOM 3272 C CA . SER B 1 179 ? -2.156 -2.412 -0.392 1 98.12 179 SER B CA 1
ATOM 3273 C C . SER B 1 179 ? -3.654 -2.412 -0.105 1 98.12 179 SER B C 1
ATOM 3275 O O . SER B 1 179 ? -4.191 -1.436 0.421 1 98.12 179 SER B O 1
ATOM 3277 N N . ARG B 1 180 ? -4.324 -3.492 -0.443 1 98.12 180 ARG B N 1
ATOM 3278 C CA . ARG B 1 180 ? -5.758 -3.58 -0.194 1 98.12 180 ARG B CA 1
ATOM 3279 C C . ARG B 1 180 ? -6.059 -3.568 1.302 1 98.12 180 ARG B C 1
ATOM 3281 O O . ARG B 1 180 ? -7.062 -3.002 1.735 1 98.12 180 ARG B O 1
ATOM 3288 N N . VAL B 1 181 ? -5.211 -4.207 2.102 1 98.75 181 VAL B N 1
ATOM 3289 C CA . VAL B 1 181 ? -5.367 -4.148 3.551 1 98.75 181 VAL B CA 1
ATOM 3290 C C . VAL B 1 181 ? -5.141 -2.721 4.039 1 98.75 181 VAL B C 1
ATOM 3292 O O . VAL B 1 181 ? -5.895 -2.219 4.879 1 98.75 181 VAL B O 1
ATOM 3295 N N . LEU B 1 182 ? -4.117 -2.027 3.471 1 98.75 182 LEU B N 1
ATOM 3296 C CA . LEU B 1 182 ? -3.846 -0.642 3.842 1 98.75 182 LEU B CA 1
ATOM 3297 C C . LEU B 1 182 ? -5.047 0.248 3.531 1 98.75 182 LEU B C 1
ATOM 3299 O O . LEU B 1 182 ? -5.316 1.206 4.258 1 98.75 182 LEU B O 1
ATOM 3303 N N . VAL B 1 183 ? -5.77 -0.044 2.422 1 98.5 183 VAL B N 1
ATOM 3304 C CA .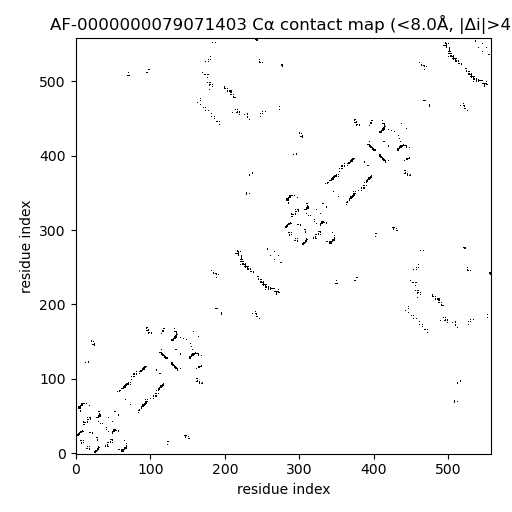 VAL B 1 183 ? -6.973 0.708 2.086 1 98.5 183 VAL B CA 1
ATOM 3305 C C . VAL B 1 183 ? -7.996 0.582 3.215 1 98.5 183 VAL B C 1
ATOM 3307 O O . VAL B 1 183 ? -8.562 1.581 3.658 1 98.5 183 VAL B O 1
ATOM 3310 N N . ALA B 1 184 ? -8.195 -0.627 3.668 1 98.75 184 ALA B N 1
ATOM 3311 C CA . ALA B 1 184 ? -9.164 -0.861 4.742 1 98.75 184 ALA B CA 1
ATOM 3312 C C . ALA B 1 184 ? -8.789 -0.071 5.992 1 98.75 184 ALA B C 1
ATOM 3314 O O . ALA B 1 184 ? -9.648 0.54 6.629 1 98.75 184 ALA B O 1
ATOM 3315 N N . LEU B 1 185 ? -7.516 -0.079 6.328 1 98.75 185 LEU B N 1
ATOM 3316 C CA . LEU B 1 185 ? -7.047 0.621 7.516 1 98.75 185 LEU B CA 1
ATOM 3317 C C . LEU B 1 185 ? -7.219 2.129 7.367 1 98.75 185 LEU B C 1
ATOM 3319 O O . LEU B 1 185 ? -7.715 2.795 8.281 1 98.75 185 LEU B O 1
ATOM 3323 N N . ALA B 1 186 ? -6.82 2.664 6.191 1 98.62 186 ALA B N 1
ATOM 3324 C CA . ALA B 1 186 ? -6.922 4.102 5.949 1 98.62 186 ALA B CA 1
ATOM 3325 C C . ALA B 1 186 ? -8.375 4.559 5.973 1 98.62 186 ALA B C 1
ATOM 3327 O O . ALA B 1 186 ? -8.711 5.559 6.617 1 98.62 186 ALA B O 1
ATOM 3328 N N . ILE B 1 187 ? -9.266 3.783 5.309 1 98.56 187 ILE B N 1
ATOM 3329 C CA . ILE B 1 187 ? -10.68 4.129 5.258 1 98.56 187 ILE B CA 1
ATOM 3330 C C . ILE B 1 187 ? -11.297 3.996 6.648 1 98.56 187 ILE B C 1
ATOM 3332 O O . ILE B 1 187 ? -12.102 4.836 7.059 1 98.56 187 ILE B O 1
ATOM 3336 N N . GLY B 1 188 ? -10.914 2.908 7.324 1 98 188 GLY B N 1
ATOM 3337 C CA . GLY B 1 188 ? -11.398 2.74 8.68 1 98 188 GLY B CA 1
ATOM 3338 C C . GLY B 1 188 ? -11.031 3.896 9.594 1 98 188 GLY B C 1
ATOM 3339 O O . GLY B 1 188 ? -11.867 4.379 10.367 1 98 188 GLY B O 1
ATOM 3340 N N . MET B 1 189 ? -9.797 4.363 9.516 1 97.44 189 MET B N 1
ATOM 3341 C CA . MET B 1 189 ? -9.32 5.496 10.305 1 97.44 189 MET B CA 1
ATOM 3342 C C . MET B 1 189 ? -10.078 6.766 9.953 1 97.44 189 MET B C 1
ATOM 3344 O O . MET B 1 189 ? -10.516 7.504 10.836 1 97.44 189 MET B O 1
ATOM 3348 N N . ALA B 1 190 ? -10.234 7.047 8.664 1 98 190 ALA B N 1
ATOM 3349 C CA . ALA B 1 190 ? -10.914 8.25 8.195 1 98 190 ALA B CA 1
ATOM 3350 C C . ALA B 1 190 ? -12.383 8.242 8.609 1 98 190 ALA B C 1
ATOM 3352 O O . ALA B 1 190 ? -12.938 9.281 8.969 1 98 190 ALA B O 1
ATOM 3353 N N . ARG B 1 191 ? -12.992 7.09 8.594 1 96.81 191 ARG B N 1
ATOM 3354 C CA . ARG B 1 191 ? -14.406 6.949 8.93 1 96.81 191 ARG B CA 1
ATOM 3355 C C . ARG B 1 191 ? -14.664 7.332 10.383 1 96.81 191 ARG B C 1
ATOM 3357 O O . ARG B 1 191 ? -15.711 7.895 10.703 1 96.81 191 ARG B O 1
ATOM 3364 N N . GLU B 1 192 ? -13.719 7.027 11.266 1 95.19 192 GLU B N 1
ATOM 3365 C CA . GLU B 1 192 ? -13.859 7.363 12.68 1 95.19 192 GLU B CA 1
ATOM 3366 C C . GLU B 1 192 ? -14.117 8.852 12.875 1 95.19 192 GLU B C 1
ATOM 3368 O O . GLU B 1 192 ? -14.742 9.258 13.859 1 95.19 192 GLU B O 1
ATOM 3373 N N . HIS B 1 193 ? -13.664 9.664 11.898 1 95.81 193 HIS B N 1
ATOM 3374 C CA . HIS B 1 193 ? -13.789 11.117 12.031 1 95.81 193 HIS B CA 1
ATOM 3375 C C . HIS B 1 193 ? -14.68 11.688 10.93 1 95.81 193 HIS B C 1
ATOM 3377 O O . HIS B 1 193 ? -14.711 12.906 10.727 1 95.81 193 HIS B O 1
ATOM 3383 N N . GLY B 1 194 ? -15.344 10.781 10.18 1 96.88 194 GLY B N 1
ATOM 3384 C CA . GLY B 1 194 ? -16.328 11.188 9.195 1 96.88 194 GLY B CA 1
ATOM 3385 C C . GLY B 1 194 ? -15.719 11.844 7.973 1 96.88 194 GLY B C 1
ATOM 3386 O O . GLY B 1 194 ? -16.297 12.773 7.402 1 96.88 194 GLY B O 1
ATOM 3387 N N . VAL B 1 195 ? -14.492 11.445 7.594 1 98 195 VAL B N 1
ATOM 3388 C CA . VAL B 1 195 ? -13.852 12.102 6.457 1 98 195 VAL B CA 1
ATOM 3389 C C . VAL B 1 195 ? -13.445 11.055 5.418 1 98 195 VAL B C 1
ATOM 3391 O O . VAL B 1 195 ? -12.484 11.258 4.676 1 98 195 VAL B O 1
ATOM 3394 N N . ASP B 1 196 ? -14.078 9.828 5.43 1 97.25 196 ASP B N 1
ATOM 3395 C CA . ASP B 1 196 ? -13.727 8.758 4.496 1 97.25 196 ASP B CA 1
ATOM 3396 C C . ASP B 1 196 ? -14.062 9.148 3.061 1 97.25 196 ASP B C 1
ATOM 3398 O O . ASP B 1 196 ? -13.344 8.789 2.129 1 97.25 196 ASP B O 1
ATOM 3402 N N . GLN B 1 197 ? -15.219 9.938 2.824 1 96.62 197 GLN B N 1
ATOM 3403 C CA . GLN B 1 197 ? -15.555 10.375 1.473 1 96.62 197 GLN B CA 1
ATOM 3404 C C . GLN B 1 197 ? -14.523 11.359 0.937 1 96.62 197 GLN B C 1
ATOM 3406 O O . GLN B 1 197 ? -14.133 11.289 -0.23 1 96.62 197 GLN B O 1
ATOM 3411 N N . GLU B 1 198 ? -14.039 12.273 1.757 1 97.38 198 GLU B N 1
ATOM 3412 C CA . GLU B 1 198 ? -12.992 13.219 1.376 1 97.38 198 GLU B CA 1
ATOM 3413 C C . GLU B 1 198 ? -11.695 12.484 1.05 1 97.38 198 GLU B C 1
ATOM 3415 O O . GLU B 1 198 ? -10.977 12.867 0.117 1 97.38 198 GLU B O 1
ATOM 3420 N N . LEU B 1 199 ? -11.383 11.43 1.84 1 97.75 199 LEU B N 1
ATOM 3421 C CA . LEU B 1 199 ? -10.188 10.633 1.592 1 97.75 199 LEU B CA 1
ATOM 3422 C C . LEU B 1 199 ? -10.234 10 0.204 1 97.75 199 LEU B C 1
ATOM 3424 O O . LEU B 1 199 ? -9.234 10.016 -0.523 1 97.75 199 LEU B O 1
ATOM 3428 N N . ILE B 1 200 ? -11.406 9.461 -0.156 1 95.88 200 ILE B N 1
ATOM 3429 C CA . ILE B 1 200 ? -11.594 8.836 -1.461 1 95.88 200 ILE B CA 1
ATOM 3430 C C . ILE B 1 200 ? -11.398 9.875 -2.562 1 95.88 200 ILE B C 1
ATOM 3432 O O . ILE B 1 200 ? -10.773 9.594 -3.586 1 95.88 200 ILE B O 1
ATOM 3436 N N . GLU B 1 201 ? -11.875 11.062 -2.334 1 94.88 201 GLU B N 1
ATOM 3437 C CA . GLU B 1 201 ? -11.734 12.141 -3.305 1 94.88 201 GLU B CA 1
ATOM 3438 C C . GLU B 1 201 ? -10.266 12.516 -3.508 1 94.88 201 GLU B C 1
ATOM 3440 O O . GLU B 1 201 ? -9.82 12.703 -4.641 1 94.88 201 GLU B O 1
ATOM 3445 N N . VAL B 1 202 ? -9.516 12.609 -2.43 1 94.12 202 VAL B N 1
ATOM 3446 C CA . VAL B 1 202 ? -8.086 12.898 -2.51 1 94.12 202 VAL B CA 1
ATOM 3447 C C . VAL B 1 202 ? -7.379 11.805 -3.309 1 94.12 202 VAL B C 1
ATOM 3449 O O . VAL B 1 202 ? -6.574 12.094 -4.191 1 94.12 202 VAL B O 1
ATOM 3452 N N . ALA B 1 203 ? -7.742 10.57 -2.994 1 92.25 203 ALA B N 1
ATOM 3453 C CA . ALA B 1 203 ? -7.094 9.414 -3.607 1 92.25 203 ALA B CA 1
ATOM 3454 C C . ALA B 1 203 ? -7.402 9.336 -5.102 1 92.25 203 ALA B C 1
ATOM 3456 O O . ALA B 1 203 ? -6.586 8.859 -5.887 1 92.25 203 ALA B O 1
ATOM 3457 N N . SER B 1 204 ? -8.578 9.789 -5.508 1 90.12 204 SER B N 1
ATOM 3458 C CA . SER B 1 204 ? -9.055 9.672 -6.883 1 90.12 204 SER B CA 1
ATOM 3459 C C . SER B 1 204 ? -8.297 10.617 -7.809 1 90.12 204 SER B C 1
ATOM 3461 O O . SER B 1 204 ? -8.383 10.492 -9.031 1 90.12 204 SER B O 1
ATOM 3463 N N . ARG B 1 205 ? -7.488 11.508 -7.227 1 86 205 ARG B N 1
ATOM 3464 C CA . ARG B 1 205 ? -6.711 12.445 -8.031 1 86 205 ARG B CA 1
ATOM 3465 C C . ARG B 1 205 ? -5.418 11.805 -8.523 1 86 205 ARG B C 1
ATOM 3467 O O . ARG B 1 205 ? -4.766 12.328 -9.43 1 86 205 ARG B O 1
ATOM 3474 N N . ARG B 1 206 ? -5.094 10.688 -7.957 1 81.12 206 ARG B N 1
ATOM 3475 C CA . ARG B 1 206 ? -3.898 9.969 -8.391 1 81.12 206 ARG B CA 1
ATOM 3476 C C . ARG B 1 206 ? -4.23 8.969 -9.492 1 81.12 206 ARG B C 1
ATOM 3478 O O . ARG B 1 206 ? -5.203 8.219 -9.391 1 81.12 206 ARG B O 1
ATOM 3485 N N . THR B 1 207 ? -3.352 8.977 -10.5 1 72.19 207 THR B N 1
ATOM 3486 C CA . THR B 1 207 ? -3.701 8.18 -11.672 1 72.19 207 THR B CA 1
ATOM 3487 C C . THR B 1 207 ? -2.717 7.031 -11.859 1 72.19 207 THR B C 1
ATOM 3489 O O . THR B 1 207 ? -2.883 6.203 -12.75 1 72.19 207 THR B O 1
ATOM 3492 N N . ASP B 1 208 ? -1.723 6.891 -11.016 1 80 208 ASP B N 1
ATOM 3493 C CA . ASP B 1 208 ? -0.764 5.816 -11.266 1 80 208 ASP B CA 1
ATOM 3494 C C . ASP B 1 208 ? -0.501 5.008 -9.992 1 80 208 ASP B C 1
ATOM 3496 O O . ASP B 1 208 ? -0.667 5.516 -8.883 1 80 208 ASP B O 1
ATOM 3500 N N . SER B 1 209 ? -0.086 3.725 -10.305 1 84.75 209 SER B N 1
ATOM 3501 C CA . SER B 1 209 ? 0.339 2.863 -9.211 1 84.75 209 SER B CA 1
ATOM 3502 C C . SER B 1 209 ? 1.677 3.318 -8.633 1 84.75 209 SER B C 1
ATOM 3504 O O . SER B 1 209 ? 2.576 3.711 -9.383 1 84.75 209 SER B O 1
ATOM 3506 N N . TYR B 1 210 ? 1.792 3.229 -7.332 1 91.69 210 TYR B N 1
ATOM 3507 C CA . TYR B 1 210 ? 3.082 3.492 -6.707 1 91.69 210 TYR B CA 1
ATOM 3508 C C . TYR B 1 210 ? 4.145 2.529 -7.223 1 91.69 210 TYR B C 1
ATOM 3510 O O . TYR B 1 210 ? 5.305 2.912 -7.406 1 91.69 210 TYR B O 1
ATOM 3518 N N . LEU B 1 211 ? 3.713 1.284 -7.531 1 93.19 211 LEU B N 1
ATOM 3519 C CA . LEU B 1 211 ? 4.633 0.226 -7.938 1 93.19 211 LEU B CA 1
ATOM 3520 C C . LEU B 1 211 ? 5.219 0.515 -9.312 1 93.19 211 LEU B C 1
ATOM 3522 O O . LEU B 1 211 ? 6.285 0.002 -9.656 1 93.19 211 LEU B O 1
ATOM 3526 N N . ALA B 1 212 ? 4.586 1.35 -10.117 1 92.19 212 ALA B N 1
ATOM 3527 C CA . ALA B 1 212 ? 5.051 1.688 -11.453 1 92.19 212 ALA B CA 1
ATOM 3528 C C . ALA B 1 212 ? 6.137 2.762 -11.406 1 92.19 212 ALA B C 1
ATOM 3530 O O . ALA B 1 212 ? 6.734 3.096 -12.43 1 92.19 212 ALA B O 1
ATOM 3531 N N . GLU B 1 213 ? 6.434 3.297 -10.203 1 92.12 213 GLU B N 1
ATOM 3532 C CA . GLU B 1 213 ? 7.43 4.348 -10.023 1 92.12 213 GLU B CA 1
ATOM 3533 C C . GLU B 1 213 ? 8.492 3.934 -9 1 92.12 213 GLU B C 1
ATOM 3535 O O . GLU B 1 213 ? 8.703 4.625 -8.008 1 92.12 213 GLU B O 1
ATOM 3540 N N . PRO B 1 214 ? 9.242 2.91 -9.391 1 93.94 214 PRO B N 1
ATOM 3541 C CA . PRO B 1 214 ? 10.188 2.391 -8.391 1 93.94 214 PRO B CA 1
ATOM 3542 C C . PRO B 1 214 ? 11.297 3.385 -8.055 1 93.94 214 PRO B C 1
ATOM 3544 O O . PRO B 1 214 ? 11.906 3.291 -6.988 1 93.94 214 PRO B O 1
ATOM 3547 N N . GLN B 1 215 ? 11.516 4.371 -8.961 1 94.12 215 GLN B N 1
ATOM 3548 C CA . GLN B 1 215 ? 12.578 5.34 -8.719 1 94.12 215 GLN B CA 1
ATOM 3549 C C . GLN B 1 215 ? 12.273 6.199 -7.496 1 94.12 215 GLN B C 1
ATOM 3551 O O . GLN B 1 215 ? 13.18 6.77 -6.891 1 94.12 215 GLN B O 1
ATOM 3556 N N . TYR B 1 216 ? 11.07 6.273 -7.09 1 95.56 216 TYR B N 1
ATOM 3557 C CA . TYR B 1 216 ? 10.664 7.066 -5.934 1 95.56 216 TYR B CA 1
ATOM 3558 C C . TYR B 1 216 ? 11.156 6.434 -4.641 1 95.56 216 TYR B C 1
ATOM 3560 O O . TYR B 1 216 ? 11.156 7.078 -3.588 1 95.56 216 TYR B O 1
ATOM 3568 N N . VAL B 1 217 ? 11.578 5.16 -4.676 1 97.75 217 VAL B N 1
ATOM 3569 C CA . VAL B 1 217 ? 12.086 4.473 -3.494 1 97.75 217 VAL B CA 1
ATOM 3570 C C . VAL B 1 217 ? 13.281 5.238 -2.928 1 97.75 217 VAL B C 1
ATOM 3572 O O . VAL B 1 217 ? 13.438 5.332 -1.708 1 97.75 217 VAL B O 1
ATOM 3575 N N . ALA B 1 218 ? 14.125 5.777 -3.791 1 97.62 218 ALA B N 1
ATOM 3576 C CA . ALA B 1 218 ? 15.273 6.559 -3.332 1 97.62 218 ALA B CA 1
ATOM 3577 C C . ALA B 1 218 ? 14.82 7.789 -2.553 1 97.62 218 ALA B C 1
ATOM 3579 O O . ALA B 1 218 ? 15.406 8.133 -1.521 1 97.62 218 ALA B O 1
ATOM 3580 N N . LYS B 1 219 ? 13.812 8.43 -2.992 1 96 219 LYS B N 1
ATOM 3581 C CA . LYS B 1 219 ? 13.258 9.586 -2.299 1 96 219 LYS B CA 1
ATOM 3582 C C . LYS B 1 219 ? 12.617 9.18 -0.972 1 96 219 LYS B C 1
ATOM 3584 O O . LYS B 1 219 ? 12.711 9.914 0.015 1 96 219 LYS B O 1
ATOM 3589 N N . THR B 1 220 ? 11.938 8.023 -0.988 1 97.69 220 THR B N 1
ATOM 3590 C CA . THR B 1 220 ? 11.375 7.484 0.245 1 97.69 220 THR B CA 1
ATOM 3591 C C . THR B 1 220 ? 12.469 7.281 1.292 1 97.69 220 THR B C 1
ATOM 3593 O O . THR B 1 220 ? 12.312 7.688 2.445 1 97.69 220 THR B O 1
ATOM 3596 N N . ALA B 1 221 ? 13.57 6.727 0.834 1 98.06 221 ALA B N 1
ATOM 3597 C CA . ALA B 1 221 ? 14.688 6.473 1.735 1 98.06 221 ALA B CA 1
ATOM 3598 C C . ALA B 1 221 ? 15.227 7.777 2.322 1 98.06 221 ALA B C 1
ATOM 3600 O O . ALA B 1 221 ? 15.484 7.863 3.523 1 98.06 221 ALA B O 1
ATOM 3601 N N . ALA B 1 222 ? 15.359 8.773 1.494 1 96.25 222 ALA B N 1
ATOM 3602 C CA . ALA B 1 222 ? 15.906 10.062 1.915 1 96.25 222 ALA B CA 1
ATOM 3603 C C . ALA B 1 222 ? 14.977 10.742 2.918 1 96.25 222 ALA B C 1
ATOM 3605 O O . ALA B 1 222 ? 15.422 11.555 3.73 1 96.25 222 ALA B O 1
ATOM 3606 N N . ARG B 1 223 ? 13.703 10.367 2.924 1 94.81 223 ARG B N 1
ATOM 3607 C CA . ARG B 1 223 ? 12.711 11.016 3.773 1 94.81 223 ARG B CA 1
ATOM 3608 C C . ARG B 1 223 ? 12.289 10.102 4.918 1 94.81 223 ARG B C 1
ATOM 3610 O O . ARG B 1 223 ? 11.383 10.438 5.684 1 94.81 223 ARG B O 1
ATOM 3617 N N . ALA B 1 224 ? 12.93 8.953 5.051 1 97.31 224 ALA B N 1
ATOM 3618 C CA . ALA B 1 224 ? 12.547 7.934 6.027 1 97.31 224 ALA B CA 1
ATOM 3619 C C . ALA B 1 224 ? 12.539 8.5 7.441 1 97.31 224 ALA B C 1
ATOM 3621 O O . ALA B 1 224 ? 11.656 8.18 8.242 1 97.31 224 ALA B O 1
ATOM 3622 N N . TRP B 1 225 ? 13.453 9.406 7.777 1 93.62 225 TRP B N 1
ATOM 3623 C CA . TRP B 1 225 ? 13.617 9.961 9.117 1 93.62 225 TRP B CA 1
ATOM 3624 C C . TRP B 1 225 ? 12.383 10.734 9.539 1 93.62 225 TRP B C 1
ATOM 3626 O O . TRP B 1 225 ? 12.047 10.797 10.727 1 93.62 225 TRP B O 1
ATOM 3636 N N . ARG B 1 226 ? 11.672 11.305 8.633 1 92.31 226 ARG B N 1
ATOM 3637 C CA . ARG B 1 226 ? 10.5 12.086 9.008 1 92.31 226 ARG B CA 1
ATOM 3638 C C . ARG B 1 226 ? 9.219 11.297 8.758 1 92.31 226 ARG B C 1
ATOM 3640 O O . ARG B 1 226 ? 8.211 11.5 9.445 1 92.31 226 ARG B O 1
ATOM 3647 N N . TRP B 1 227 ? 9.227 10.312 7.785 1 96.69 227 TRP B N 1
ATOM 3648 C CA . TRP B 1 227 ? 8.039 9.516 7.496 1 96.69 227 TRP B CA 1
ATOM 3649 C C . TRP B 1 227 ? 7.789 8.492 8.602 1 96.69 227 TRP B C 1
ATOM 3651 O O . TRP B 1 227 ? 6.637 8.195 8.93 1 96.69 227 TRP B O 1
ATOM 3661 N N . GLY B 1 228 ? 8.883 7.949 9.203 1 97.69 228 GLY B N 1
ATOM 3662 C CA . GLY B 1 228 ? 8.75 6.973 10.273 1 97.69 228 GLY B CA 1
ATOM 3663 C C . GLY B 1 228 ? 7.859 7.449 11.398 1 97.69 228 GLY B C 1
ATOM 3664 O O . GLY B 1 228 ? 6.832 6.836 11.688 1 97.69 228 GLY B O 1
ATOM 3665 N N . PRO B 1 229 ? 8.188 8.57 11.984 1 96.69 229 PRO B N 1
ATOM 3666 C CA . PRO B 1 229 ? 7.375 9.117 13.078 1 96.69 229 PRO B CA 1
ATOM 3667 C C . PRO B 1 229 ? 5.934 9.398 12.656 1 96.69 229 PRO B C 1
ATOM 3669 O O . PRO B 1 229 ? 5.008 9.227 13.453 1 96.69 229 PRO B O 1
ATOM 3672 N N . GLU B 1 230 ? 5.699 9.844 11.43 1 97.31 230 GLU B N 1
ATOM 3673 C CA . GLU B 1 230 ? 4.34 10.078 10.945 1 97.31 230 GLU B CA 1
ATOM 3674 C C . GLU B 1 230 ? 3.545 8.773 10.891 1 97.31 230 GLU B C 1
ATOM 3676 O O . GLU B 1 230 ? 2.359 8.75 11.234 1 97.31 230 GLU B O 1
ATOM 3681 N N . LEU B 1 231 ? 4.203 7.695 10.461 1 98.62 231 LEU B N 1
ATOM 3682 C CA . LEU B 1 231 ? 3.529 6.402 10.406 1 98.62 231 LEU B CA 1
ATOM 3683 C C . LEU B 1 231 ? 3.238 5.887 11.812 1 98.62 231 LEU B C 1
ATOM 3685 O O . LEU B 1 231 ? 2.225 5.219 12.039 1 98.62 231 LEU B O 1
ATOM 3689 N N . GLU B 1 232 ? 4.129 6.223 12.789 1 98.38 232 GLU B N 1
ATOM 3690 C CA . GLU B 1 232 ? 3.848 5.871 14.18 1 98.38 232 GLU B CA 1
ATOM 3691 C C . GLU B 1 232 ? 2.611 6.602 14.695 1 98.38 232 GLU B C 1
ATOM 3693 O O . GLU B 1 232 ? 1.803 6.027 15.43 1 98.38 232 GLU B O 1
ATOM 3698 N N . GLU B 1 233 ? 2.488 7.906 14.312 1 97.94 233 GLU B N 1
ATOM 3699 C CA . GLU B 1 233 ? 1.281 8.656 14.641 1 97.94 233 GLU B CA 1
ATOM 3700 C C . GLU B 1 233 ? 0.035 7.984 14.078 1 97.94 233 GLU B C 1
ATOM 3702 O O . GLU B 1 233 ? -0.987 7.883 14.766 1 97.94 233 GLU B O 1
ATOM 3707 N N . ALA B 1 234 ? 0.13 7.578 12.836 1 98.62 234 ALA B N 1
ATOM 3708 C CA . ALA B 1 234 ? -0.996 6.914 12.18 1 98.62 234 ALA B CA 1
ATOM 3709 C C . ALA B 1 234 ? -1.314 5.582 12.859 1 98.62 234 ALA B C 1
ATOM 3711 O O . ALA B 1 234 ? -2.482 5.223 13.016 1 98.62 234 ALA B O 1
ATOM 3712 N N . ALA B 1 235 ? -0.268 4.832 13.25 1 98.69 235 ALA B N 1
ATOM 3713 C CA . ALA B 1 235 ? -0.468 3.578 13.969 1 98.69 235 ALA B CA 1
ATOM 3714 C C . ALA B 1 235 ? -1.218 3.811 15.281 1 98.69 235 ALA B C 1
ATOM 3716 O O . ALA B 1 235 ? -2.119 3.045 15.633 1 98.69 235 AL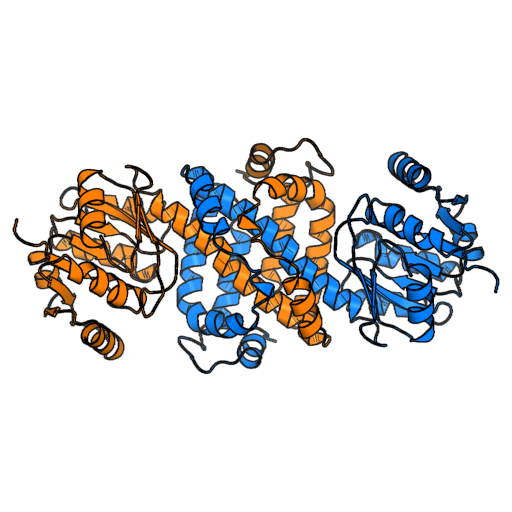A B O 1
ATOM 3717 N N . ASP B 1 236 ? -0.834 4.844 15.977 1 98 236 ASP B N 1
ATOM 3718 C CA . ASP B 1 236 ? -1.529 5.191 17.219 1 98 236 ASP B CA 1
ATOM 3719 C C . ASP B 1 236 ? -3.002 5.5 16.953 1 98 236 ASP B C 1
ATOM 3721 O O . ASP B 1 236 ? -3.873 5.113 17.719 1 98 236 ASP B O 1
ATOM 3725 N N . ALA B 1 237 ? -3.252 6.258 15.883 1 97.62 237 ALA B N 1
ATOM 3726 C CA . ALA B 1 237 ? -4.629 6.578 15.516 1 97.62 237 ALA B CA 1
ATOM 3727 C C . ALA B 1 237 ? -5.422 5.312 15.203 1 97.62 237 ALA B C 1
ATOM 3729 O O . ALA B 1 237 ? -6.594 5.203 15.578 1 97.62 237 ALA B O 1
ATOM 3730 N N . LEU B 1 238 ? -4.809 4.348 14.492 1 98.06 238 LEU B N 1
ATOM 3731 C CA . LEU B 1 238 ? -5.457 3.066 14.227 1 98.06 238 LEU B CA 1
ATOM 3732 C C . LEU B 1 238 ? -5.805 2.354 15.531 1 98.06 238 LEU B C 1
ATOM 3734 O O . LEU B 1 238 ? -6.93 1.885 15.703 1 98.06 238 LEU B O 1
ATOM 3738 N N . ALA B 1 239 ? -4.836 2.273 16.453 1 97.25 239 ALA B N 1
ATOM 3739 C CA . ALA B 1 239 ? -5.047 1.604 17.734 1 97.25 239 ALA B CA 1
ATOM 3740 C C . ALA B 1 239 ? -6.211 2.232 18.484 1 97.25 239 ALA B C 1
ATOM 3742 O O . ALA B 1 239 ? -7.035 1.523 19.078 1 97.25 239 ALA B O 1
ATOM 3743 N N . ALA B 1 240 ? -6.254 3.551 18.453 1 94.44 240 ALA B N 1
ATOM 3744 C CA . ALA B 1 240 ? -7.328 4.277 19.125 1 94.44 240 ALA B CA 1
ATOM 3745 C C . ALA B 1 240 ? -8.688 3.922 18.531 1 94.44 240 ALA B C 1
ATOM 3747 O O . ALA B 1 240 ? -9.703 3.936 19.234 1 94.44 240 ALA B O 1
ATOM 3748 N N . ALA B 1 241 ? -8.711 3.541 17.266 1 94.31 241 ALA B N 1
ATOM 3749 C CA . ALA B 1 241 ? -9.953 3.197 16.578 1 94.31 241 ALA B CA 1
ATOM 3750 C C . ALA B 1 241 ? -10.234 1.701 16.672 1 94.31 241 ALA B C 1
ATOM 3752 O O . ALA B 1 241 ? -11.195 1.206 16.078 1 94.31 241 ALA B O 1
ATOM 3753 N N . GLY B 1 242 ? -9.367 0.889 17.359 1 96.31 242 GLY B N 1
ATOM 3754 C CA . GLY B 1 242 ? -9.539 -0.55 17.484 1 96.31 242 GLY B CA 1
ATOM 3755 C C . GLY B 1 242 ? -9.086 -1.311 16.25 1 96.31 242 GLY B C 1
ATOM 3756 O O . GLY B 1 242 ? -9.391 -2.496 16.094 1 96.31 242 GLY B O 1
ATOM 3757 N N . LEU B 1 243 ? -8.469 -0.644 15.312 1 97.81 243 LEU B N 1
ATOM 3758 C CA . LEU B 1 243 ? -7.938 -1.255 14.102 1 97.81 243 LEU B CA 1
ATOM 3759 C C . LEU B 1 243 ? -6.492 -1.704 14.305 1 97.81 243 LEU B C 1
ATOM 3761 O O . LEU B 1 243 ? -5.77 -1.123 15.117 1 97.81 243 LEU B O 1
ATOM 3765 N N . PRO B 1 244 ? -6.027 -2.781 13.695 1 98 244 PRO B N 1
ATOM 3766 C CA . PRO B 1 244 ? -4.668 -3.281 13.93 1 98 244 PRO B CA 1
ATOM 3767 C C . PRO B 1 244 ? -3.592 -2.316 13.438 1 98 244 PRO B C 1
ATOM 3769 O O . PRO B 1 244 ? -3.535 -2.004 12.242 1 98 244 PRO B O 1
ATOM 3772 N N . PRO B 1 245 ? -2.711 -1.892 14.25 1 98.5 245 PRO B N 1
ATOM 3773 C CA . PRO B 1 245 ? -1.702 -0.886 13.906 1 98.5 245 PRO B CA 1
ATOM 3774 C C . PRO B 1 245 ? -0.409 -1.505 13.383 1 98.5 245 PRO B C 1
ATOM 3776 O O . PRO B 1 245 ? 0.488 -0.784 12.938 1 98.5 245 PRO B O 1
ATOM 3779 N N . GLU B 1 246 ? -0.287 -2.871 13.344 1 98.62 246 GLU B N 1
ATOM 3780 C CA . GLU B 1 246 ? 0.991 -3.562 13.211 1 98.62 246 GLU B CA 1
ATOM 3781 C C . GLU B 1 246 ? 1.624 -3.299 11.852 1 98.62 246 GLU B C 1
ATOM 3783 O O . GLU B 1 246 ? 2.848 -3.211 11.734 1 98.62 246 GLU B O 1
ATOM 3788 N N . MET B 1 247 ? 0.824 -3.201 10.719 1 98.75 247 MET B N 1
ATOM 3789 C CA . MET B 1 247 ? 1.384 -2.953 9.398 1 98.75 247 MET B CA 1
ATOM 3790 C C . MET B 1 247 ? 2.127 -1.621 9.359 1 98.75 247 MET B C 1
ATOM 3792 O O . MET B 1 247 ? 3.207 -1.525 8.773 1 98.75 247 MET B O 1
ATOM 3796 N N . LEU B 1 248 ? 1.514 -0.587 9.977 1 98.88 248 LEU B N 1
ATOM 3797 C CA . LEU B 1 248 ? 2.135 0.733 9.953 1 98.88 248 LEU B CA 1
ATOM 3798 C C . LEU B 1 248 ? 3.365 0.768 10.852 1 98.88 248 LEU B C 1
ATOM 3800 O O . LEU B 1 248 ? 4.355 1.433 10.539 1 98.88 248 LEU B O 1
ATOM 3804 N N . ARG B 1 249 ? 3.334 0.048 12.031 1 98.81 249 ARG B N 1
ATOM 3805 C CA . ARG B 1 249 ? 4.516 -0.053 12.883 1 98.81 249 ARG B CA 1
ATOM 3806 C C . ARG B 1 249 ? 5.656 -0.759 12.156 1 98.81 249 ARG B C 1
ATOM 3808 O O . ARG B 1 249 ? 6.816 -0.367 12.281 1 98.81 249 ARG B O 1
ATOM 3815 N N . ALA B 1 250 ? 5.301 -1.808 11.391 1 98.81 250 ALA B N 1
ATOM 3816 C CA . ALA B 1 250 ? 6.305 -2.521 10.602 1 98.81 250 ALA B CA 1
ATOM 3817 C C . ALA B 1 250 ? 6.883 -1.628 9.516 1 98.81 250 ALA B C 1
ATOM 3819 O O . ALA B 1 250 ? 8.078 -1.679 9.227 1 98.81 250 ALA B O 1
ATOM 3820 N N . ALA B 1 251 ? 6.035 -0.842 8.859 1 98.81 251 ALA B N 1
ATOM 3821 C CA . ALA B 1 251 ? 6.512 0.102 7.848 1 98.81 251 ALA B CA 1
ATOM 3822 C C . ALA B 1 251 ? 7.488 1.106 8.461 1 98.81 251 ALA B C 1
ATOM 3824 O O . ALA B 1 251 ? 8.531 1.404 7.871 1 98.81 251 ALA B O 1
ATOM 3825 N N . ALA B 1 252 ? 7.105 1.664 9.641 1 98.62 252 ALA B N 1
ATOM 3826 C CA . ALA B 1 252 ? 7.988 2.596 10.336 1 98.62 252 ALA B CA 1
ATOM 3827 C C . ALA B 1 252 ? 9.336 1.945 10.648 1 98.62 252 ALA B C 1
ATOM 3829 O O . ALA B 1 252 ? 10.383 2.57 10.492 1 98.62 252 ALA B O 1
ATOM 3830 N N . SER B 1 253 ? 9.297 0.678 11.109 1 98.19 253 SER B N 1
ATOM 3831 C CA . SER B 1 253 ? 10.523 -0.061 11.406 1 98.19 253 SER B CA 1
ATOM 3832 C C . SER B 1 253 ? 11.375 -0.239 10.148 1 98.19 253 SER B C 1
ATOM 3834 O O . SER B 1 253 ? 12.602 -0.125 10.211 1 98.19 253 SER B O 1
ATOM 3836 N N . ALA B 1 254 ? 10.734 -0.566 9.023 1 98.31 254 ALA B N 1
ATOM 3837 C CA . ALA B 1 254 ? 11.461 -0.689 7.762 1 98.31 254 ALA B CA 1
ATOM 3838 C C . ALA B 1 254 ? 12.094 0.64 7.359 1 98.31 254 ALA B C 1
ATOM 3840 O O . ALA B 1 254 ? 13.242 0.68 6.918 1 98.31 254 ALA B O 1
ATOM 3841 N N . LEU B 1 255 ? 11.352 1.735 7.496 1 98.44 255 LEU B N 1
ATOM 3842 C CA . LEU B 1 255 ? 11.867 3.064 7.18 1 98.44 255 LEU B CA 1
ATOM 3843 C C . LEU B 1 255 ? 13.102 3.379 8.008 1 98.44 255 LEU B C 1
ATOM 3845 O O . LEU B 1 255 ? 14.031 4.027 7.527 1 98.44 255 LEU B O 1
ATOM 3849 N N . ALA B 1 256 ? 13.164 2.916 9.25 1 97.62 256 ALA B N 1
ATOM 3850 C CA . ALA B 1 256 ? 14.266 3.213 10.148 1 97.62 256 ALA B CA 1
ATOM 3851 C C . ALA B 1 256 ? 15.586 2.662 9.609 1 97.62 256 ALA B C 1
ATOM 3853 O O . ALA B 1 256 ? 16.656 3.164 9.938 1 97.62 256 ALA B O 1
ATOM 3854 N N . ARG B 1 257 ? 15.523 1.672 8.719 1 97.06 257 ARG B N 1
ATOM 3855 C CA . ARG B 1 257 ? 16.734 1.123 8.102 1 97.06 257 ARG B CA 1
ATOM 3856 C C . ARG B 1 257 ? 17.375 2.133 7.16 1 97.06 257 ARG B C 1
ATOM 3858 O O . ARG B 1 257 ? 18.531 1.98 6.777 1 97.06 257 ARG B O 1
ATOM 3865 N N . TRP B 1 258 ? 16.609 3.121 6.75 1 97.44 258 TRP B N 1
ATOM 3866 C CA . TRP B 1 258 ? 17.078 4.141 5.824 1 97.44 258 TRP B CA 1
ATOM 3867 C C . TRP B 1 258 ? 17.484 5.41 6.57 1 97.44 258 TRP B C 1
ATOM 3869 O O . TRP B 1 258 ? 17.688 6.457 5.957 1 97.44 258 TRP B O 1
ATOM 3879 N N . ASN B 1 259 ? 17.547 5.414 7.934 1 94.31 259 ASN B N 1
ATOM 3880 C CA . ASN B 1 259 ? 17.812 6.621 8.703 1 94.31 259 ASN B CA 1
ATOM 3881 C C . ASN B 1 259 ? 19.125 7.277 8.297 1 94.31 259 ASN B C 1
ATOM 3883 O O . ASN B 1 259 ? 19.25 8.5 8.328 1 94.31 259 ASN B O 1
ATOM 3887 N N . ASP B 1 260 ? 20.125 6.531 7.836 1 93.44 260 ASP B N 1
ATOM 3888 C CA . ASP B 1 260 ? 21.438 7.062 7.449 1 93.44 260 ASP B CA 1
ATOM 3889 C C . ASP B 1 260 ? 21.375 7.723 6.074 1 93.44 260 ASP B C 1
ATOM 3891 O O . ASP B 1 260 ? 22.344 8.336 5.629 1 93.44 260 ASP B O 1
ATOM 3895 N N . ALA B 1 261 ? 20.219 7.594 5.434 1 94.44 261 ALA B N 1
ATOM 3896 C CA . ALA B 1 261 ? 20.062 8.18 4.105 1 94.44 261 ALA B CA 1
ATOM 3897 C C . ALA B 1 261 ? 19.359 9.531 4.188 1 94.44 261 ALA B C 1
ATOM 3899 O O . ALA B 1 261 ? 18.891 10.055 3.172 1 94.44 261 ALA B O 1
ATOM 3900 N N . LYS B 1 262 ? 19.328 10.102 5.352 1 92.94 262 LYS B N 1
ATOM 3901 C CA . LYS B 1 262 ? 18.578 11.336 5.598 1 92.94 262 LYS B CA 1
ATOM 3902 C C . LYS B 1 262 ? 18.984 12.422 4.594 1 92.94 262 LYS B C 1
ATOM 3904 O O . LYS B 1 262 ? 20.141 12.805 4.52 1 92.94 262 LYS B O 1
ATOM 3909 N N . ASP B 1 263 ? 17.984 12.875 3.793 1 88.62 263 ASP B N 1
ATOM 3910 C CA . ASP B 1 263 ? 18.062 14.008 2.879 1 88.62 263 ASP B CA 1
ATOM 3911 C C . ASP B 1 263 ? 19.156 13.797 1.828 1 88.62 263 ASP B C 1
ATOM 3913 O O . ASP B 1 263 ? 19.703 14.758 1.299 1 88.62 263 ASP B O 1
ATOM 3917 N N . ASP B 1 264 ? 19.484 12.492 1.562 1 92 264 ASP B N 1
ATOM 3918 C CA . ASP B 1 264 ? 20.453 12.164 0.518 1 92 264 ASP B CA 1
ATOM 3919 C C . ASP B 1 264 ? 19.812 12.234 -0.865 1 92 264 ASP B C 1
ATOM 3921 O O . ASP B 1 264 ? 19.172 11.273 -1.309 1 92 264 ASP B O 1
ATOM 3925 N N . GLY B 1 265 ? 20.047 13.336 -1.607 1 90.38 265 GLY B N 1
ATOM 3926 C CA . GLY B 1 265 ? 19.453 13.555 -2.916 1 90.38 265 GLY B CA 1
ATOM 3927 C C . GLY B 1 265 ? 20.125 12.766 -4.02 1 90.38 265 GLY B C 1
ATOM 3928 O O . GLY B 1 265 ? 19.625 12.688 -5.141 1 90.38 265 GLY B O 1
ATOM 3929 N N . GLU B 1 266 ? 21.203 12.078 -3.725 1 93.69 266 GLU B N 1
ATOM 3930 C CA . GLU B 1 266 ? 21.969 11.367 -4.738 1 93.69 266 GLU B CA 1
ATOM 3931 C C . GLU B 1 266 ? 21.75 9.859 -4.641 1 93.69 266 GLU B C 1
ATOM 3933 O O . GLU B 1 266 ? 22.297 9.094 -5.438 1 93.69 266 GLU B O 1
ATOM 3938 N N . LEU B 1 267 ? 20.969 9.461 -3.715 1 95.19 267 LEU B N 1
ATOM 3939 C CA . LEU B 1 267 ? 20.719 8.039 -3.508 1 95.19 267 LEU B CA 1
ATOM 3940 C C . LEU B 1 267 ? 20.016 7.426 -4.723 1 95.19 267 LEU B C 1
ATOM 3942 O O . LEU B 1 267 ? 19.078 8.016 -5.266 1 95.19 267 LEU B O 1
ATOM 3946 N N . THR B 1 268 ? 20.516 6.324 -5.23 1 96.19 268 THR B N 1
ATOM 3947 C CA . THR B 1 268 ? 19.891 5.602 -6.336 1 96.19 268 THR B CA 1
ATOM 3948 C C . THR B 1 268 ? 18.906 4.555 -5.812 1 96.19 268 THR B C 1
ATOM 3950 O O . THR B 1 268 ? 18.906 4.234 -4.621 1 96.19 268 THR B O 1
ATOM 3953 N N . LEU B 1 269 ? 18.125 4.066 -6.734 1 96.69 269 LEU B N 1
ATOM 3954 C CA . LEU B 1 269 ? 17.234 2.973 -6.391 1 96.69 269 LEU B CA 1
ATOM 3955 C C . LEU B 1 269 ? 18 1.775 -5.855 1 96.69 269 LEU B C 1
ATOM 3957 O O . LEU B 1 269 ? 17.641 1.204 -4.824 1 96.69 269 LEU B O 1
ATOM 3961 N N . THR B 1 270 ? 19.062 1.406 -6.547 1 96 270 THR B N 1
ATOM 3962 C CA . THR B 1 270 ? 19.891 0.261 -6.172 1 96 270 THR B CA 1
ATOM 3963 C C . THR B 1 270 ? 20.469 0.45 -4.777 1 96 270 THR B C 1
ATOM 3965 O O . THR B 1 270 ? 20.422 -0.462 -3.949 1 96 270 THR B O 1
ATOM 3968 N N . ASP B 1 271 ? 20.969 1.654 -4.441 1 96 271 ASP B N 1
ATOM 3969 C CA . ASP B 1 271 ? 21.547 1.945 -3.129 1 96 271 ASP B CA 1
ATOM 3970 C C . ASP B 1 271 ? 20.484 1.84 -2.035 1 96 271 ASP B C 1
ATOM 3972 O O . ASP B 1 271 ? 20.75 1.306 -0.956 1 96 271 ASP B O 1
ATOM 3976 N N . ALA B 1 272 ? 19.344 2.406 -2.336 1 97.75 272 ALA B N 1
ATOM 3977 C CA . ALA B 1 272 ? 18.25 2.383 -1.365 1 97.75 272 ALA B CA 1
ATOM 3978 C C . ALA B 1 272 ? 17.828 0.95 -1.043 1 97.75 272 ALA B C 1
ATOM 3980 O O . ALA B 1 272 ? 17.641 0.601 0.124 1 97.75 272 ALA B O 1
ATOM 3981 N N . LEU B 1 273 ? 17.703 0.096 -2.08 1 97.31 273 LEU B N 1
ATOM 3982 C CA . LEU B 1 273 ? 17.312 -1.293 -1.877 1 97.31 273 LEU B CA 1
ATOM 3983 C C . LEU B 1 273 ? 18.391 -2.062 -1.121 1 97.31 273 LEU B C 1
ATOM 3985 O O . LEU B 1 273 ? 18.078 -2.885 -0.255 1 97.31 273 LEU B O 1
ATOM 3989 N N . ASP B 1 274 ? 19.641 -1.813 -1.4 1 96.19 274 ASP B N 1
ATOM 3990 C CA . ASP B 1 274 ? 20.75 -2.473 -0.706 1 96.19 274 ASP B CA 1
ATOM 3991 C C . ASP B 1 274 ? 20.75 -2.121 0.78 1 96.19 274 ASP B C 1
ATOM 3993 O O . ASP B 1 274 ? 21.016 -2.979 1.626 1 96.19 274 ASP B O 1
ATOM 3997 N N . ARG B 1 275 ? 20.422 -0.886 1.102 1 96.12 275 ARG B N 1
ATOM 3998 C CA . ARG B 1 275 ? 20.391 -0.439 2.49 1 96.12 275 ARG B CA 1
ATOM 3999 C C . ARG B 1 275 ? 19.203 -1.055 3.232 1 96.12 275 ARG B C 1
ATOM 4001 O O . ARG B 1 275 ? 19.266 -1.272 4.445 1 96.12 275 ARG B O 1
ATOM 4008 N N . LEU B 1 276 ? 18.156 -1.251 2.486 1 97.44 276 LEU B N 1
ATOM 4009 C CA . LEU B 1 276 ? 16.969 -1.872 3.08 1 97.44 276 LEU B CA 1
ATOM 4010 C C . LEU B 1 276 ? 17.234 -3.336 3.416 1 97.44 276 LEU B C 1
ATOM 4012 O O . LEU B 1 276 ? 16.703 -3.861 4.395 1 97.44 276 LEU B O 1
ATOM 4016 N N . ALA B 1 277 ? 18.078 -3.92 2.529 1 94.12 277 ALA B N 1
ATOM 4017 C CA . ALA B 1 277 ? 18.438 -5.324 2.723 1 94.12 277 ALA B CA 1
ATOM 4018 C C . ALA B 1 277 ? 19.516 -5.473 3.789 1 94.12 277 ALA B C 1
ATOM 4020 O O . ALA B 1 277 ? 20.531 -4.77 3.76 1 94.12 277 ALA B O 1
ATOM 4021 N N . GLN B 1 278 ? 19.25 -5.891 4.957 1 83.88 278 GLN B N 1
ATOM 4022 C CA . GLN B 1 278 ? 20.234 -6.137 6 1 83.88 278 GLN B CA 1
ATOM 4023 C C . GLN B 1 278 ? 20.344 -7.629 6.316 1 83.88 278 GLN B C 1
ATOM 4025 O O . GLN B 1 278 ? 19.344 -8.352 6.27 1 83.88 278 GLN B O 1
ATOM 4030 N N . PRO B 1 279 ? 21.656 -7.934 6.555 1 64.44 279 PRO B N 1
ATOM 4031 C CA . PRO B 1 279 ? 21.844 -9.328 6.957 1 64.44 279 PRO B CA 1
ATOM 4032 C C . PRO B 1 279 ? 21.156 -9.656 8.281 1 64.44 279 PRO B C 1
ATOM 4034 O O . PRO B 1 279 ? 20.922 -8.758 9.094 1 64.44 279 PRO B O 1
#